Protein AF-0000000079573679 (afdb_homodimer)

Nearest PDB structures (foldseek):
  4l8r-assembly2_E  TM=8.642E-01  e=4.057E-11  Homo sapiens
  1zbu-assembly2_B  TM=8.356E-01  e=5.170E-11  Homo sapiens
  4l8r-assembly1_B  TM=8.158E-01  e=7.903E-11  Homo sapiens
  4qoz-assembly1_B  TM=8.193E-01  e=2.215E-10  Homo sapiens
  2p1j-assembly1_A  TM=6.891E-01  e=1.545E-06  Thermotoga maritima MSB8

Structure (mmCIF, N/CA/C/O backbone):
data_AF-0000000079573679-model_v1
#
loop_
_entity.id
_entity.type
_entity.pdbx_description
1 polymer Exonuclease
#
loop_
_atom_site.group_PDB
_atom_site.id
_atom_site.type_symbol
_atom_site.label_atom_id
_atom_site.label_alt_id
_atom_site.label_comp_id
_atom_site.label_asym_id
_atom_site.label_entity_id
_atom_site.label_seq_id
_atom_site.pdbx_PDB_ins_code
_atom_site.Cartn_x
_atom_site.Cartn_y
_atom_site.Cartn_z
_atom_site.occupancy
_atom_site.B_iso_or_equiv
_atom_site.auth_seq_id
_atom_site.auth_comp_id
_atom_site.auth_asym_id
_atom_site.auth_atom_id
_atom_site.pdbx_PDB_model_num
ATOM 1 N N . MET A 1 1 ? -15.984 13.555 -4.629 1 42.75 1 MET A N 1
ATOM 2 C CA . MET A 1 1 ? -15.25 12.484 -3.961 1 42.75 1 MET A CA 1
ATOM 3 C C . MET A 1 1 ? -13.875 12.969 -3.502 1 42.75 1 MET A C 1
ATOM 5 O O . MET A 1 1 ? -13.141 13.586 -4.273 1 42.75 1 MET A O 1
ATOM 9 N N . LYS A 1 2 ? -13.852 13.57 -2.312 1 55.25 2 LYS A N 1
ATOM 10 C CA . LYS A 1 2 ? -12.641 14.18 -1.762 1 55.25 2 LYS A CA 1
ATOM 11 C C . LYS A 1 2 ? -11.648 13.109 -1.31 1 55.25 2 LYS A C 1
ATOM 13 O O . LYS A 1 2 ? -12.047 12.031 -0.86 1 55.25 2 LYS A O 1
ATOM 18 N N . SER A 1 3 ? -10.531 12.953 -2.094 1 61.12 3 SER A N 1
ATOM 19 C CA . SER A 1 3 ? -9.531 11.961 -1.689 1 61.12 3 SER A CA 1
ATOM 20 C C . SER A 1 3 ? -8.445 12.594 -0.83 1 61.12 3 SER A C 1
ATOM 22 O O . SER A 1 3 ? -8.117 13.773 -1.006 1 61.12 3 SER A 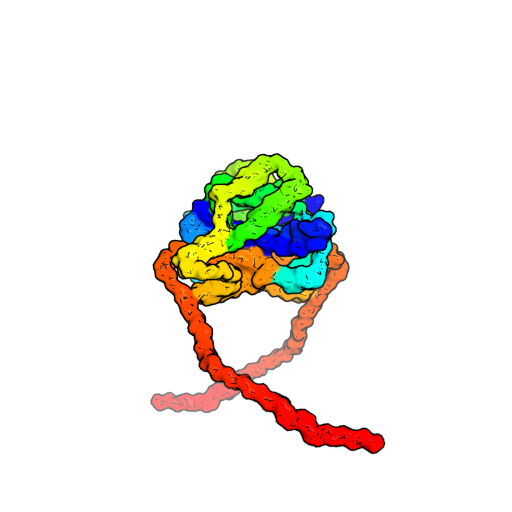O 1
ATOM 24 N N . ILE A 1 4 ? -8.289 12.203 0.346 1 61.81 4 ILE A N 1
ATOM 25 C CA . ILE A 1 4 ? -7.184 12.617 1.208 1 61.81 4 ILE A CA 1
ATOM 26 C C . ILE A 1 4 ? -5.945 11.773 0.905 1 61.81 4 ILE A C 1
ATOM 28 O O . ILE A 1 4 ? -6.023 10.547 0.843 1 61.81 4 ILE A O 1
ATOM 32 N N . LEU A 1 5 ? -4.914 12.375 0.377 1 65.56 5 LEU A N 1
ATOM 33 C CA . LEU A 1 5 ? -3.637 11.695 0.174 1 65.56 5 LEU A CA 1
ATOM 34 C C . LEU A 1 5 ? -2.615 12.133 1.219 1 65.56 5 LEU A C 1
ATOM 36 O O . LEU A 1 5 ? -2.561 13.312 1.582 1 65.56 5 LEU A O 1
ATOM 40 N N . PHE A 1 6 ? -1.954 11.172 1.983 1 63.94 6 PHE A N 1
ATOM 41 C CA . PHE A 1 6 ? -0.906 11.516 2.938 1 63.94 6 PHE A CA 1
ATOM 42 C C . PHE A 1 6 ? 0.458 11.07 2.428 1 63.94 6 PHE A C 1
ATOM 44 O O . PHE A 1 6 ? 0.61 9.938 1.96 1 63.94 6 PHE A O 1
ATOM 51 N N . ILE A 1 7 ? 1.233 11.953 2.223 1 63.25 7 ILE A N 1
ATOM 52 C CA . ILE A 1 7 ? 2.605 11.586 1.892 1 63.25 7 ILE A CA 1
ATOM 53 C C . ILE A 1 7 ? 3.465 11.617 3.152 1 63.25 7 ILE A C 1
ATOM 55 O O . ILE A 1 7 ? 3.518 12.625 3.857 1 63.25 7 ILE A O 1
ATOM 59 N N . GLY A 1 8 ? 3.598 10.398 3.916 1 57.81 8 GLY A N 1
ATOM 60 C CA . GLY A 1 8 ? 4.582 10.383 4.988 1 57.81 8 GLY A CA 1
ATOM 61 C C . GLY A 1 8 ? 6.008 10.25 4.488 1 57.81 8 GLY A C 1
ATOM 62 O O . GLY A 1 8 ? 6.34 9.297 3.785 1 57.81 8 GLY A O 1
ATOM 63 N N . GLN A 1 9 ? 6.805 11.281 4.43 1 58.84 9 GLN A N 1
ATOM 64 C CA . GLN A 1 9 ? 8.188 11.32 3.959 1 58.84 9 GLN A CA 1
ATOM 65 C C . GLN A 1 9 ? 9.164 11.203 5.121 1 58.84 9 GLN A C 1
ATOM 67 O O . GLN A 1 9 ? 8.859 11.609 6.242 1 58.84 9 GLN A O 1
ATOM 72 N N . ASN A 1 10 ? 9.938 10.078 5.453 1 55.47 10 ASN A N 1
ATOM 73 C CA . ASN A 1 10 ? 11.094 10.312 6.309 1 55.47 10 ASN A CA 1
ATOM 74 C C . ASN A 1 10 ? 12.344 10.625 5.488 1 55.47 10 ASN A C 1
ATOM 76 O O . ASN A 1 10 ? 12.609 9.969 4.48 1 55.47 10 ASN A O 1
ATOM 80 N N . LEU A 1 11 ? 12.836 11.883 5.559 1 55.66 11 LEU A N 1
ATOM 81 C CA . LEU A 1 11 ? 13.93 12.469 4.785 1 55.66 11 LEU A CA 1
ATOM 82 C C . LEU A 1 11 ? 15.273 12.211 5.457 1 55.66 11 LEU A C 1
ATOM 84 O O . LEU A 1 11 ? 15.375 12.258 6.684 1 55.66 11 LEU A O 1
ATOM 88 N N . TYR A 1 12 ? 16.156 11.328 4.859 1 54.53 12 TYR A N 1
ATOM 89 C CA . TYR A 1 12 ? 17.531 11.281 5.32 1 54.53 12 TYR A CA 1
ATOM 90 C C . TYR A 1 12 ? 18.344 12.43 4.73 1 54.53 12 TYR A C 1
ATOM 92 O O . TYR A 1 12 ? 18.125 12.82 3.578 1 54.53 12 TYR A O 1
ATOM 100 N N . SER A 1 13 ? 18.812 13.305 5.582 1 53.81 13 SER A N 1
ATOM 101 C CA . SER A 1 13 ? 19.672 14.414 5.211 1 53.81 13 SER A CA 1
ATOM 102 C C . SER A 1 13 ? 21.047 13.93 4.75 1 53.81 13 SER A C 1
ATOM 104 O O . SER A 1 13 ? 21.672 13.102 5.418 1 53.81 13 SER A O 1
ATOM 106 N N . TYR A 1 14 ? 21.328 13.68 3.443 1 51.12 14 TYR A N 1
ATOM 107 C CA . TYR A 1 14 ? 22.719 13.578 3.018 1 51.12 14 TYR A CA 1
ATOM 108 C C . TYR A 1 14 ? 23.312 14.953 2.75 1 51.12 14 TYR A C 1
ATOM 110 O O . TYR A 1 14 ? 22.703 15.781 2.08 1 51.12 14 TYR A O 1
ATOM 118 N N . LYS A 1 15 ? 24.734 14.992 3.172 1 50 15 LYS A N 1
ATOM 119 C CA . LYS A 1 15 ? 25.641 16.109 2.918 1 50 15 LYS A CA 1
ATOM 120 C C . LYS A 1 15 ? 24.875 17.391 2.627 1 50 15 LYS A C 1
ATOM 122 O O . LYS A 1 15 ? 25.016 17.969 1.55 1 50 15 LYS A O 1
ATOM 127 N N . TYR A 1 16 ? 23.922 17.781 3.455 1 53.97 16 TYR A N 1
ATOM 128 C CA . TYR A 1 16 ? 23.266 19.078 3.439 1 53.97 16 TYR A CA 1
ATOM 129 C C . TYR A 1 16 ? 22.016 19.047 2.559 1 53.97 16 TYR A C 1
ATOM 131 O O . TYR A 1 16 ? 21.5 20.094 2.178 1 53.97 16 TYR A O 1
ATOM 139 N N . ALA A 1 17 ? 21.672 17.906 1.955 1 64.75 17 ALA A N 1
ATOM 140 C CA . ALA A 1 17 ? 20.391 17.891 1.229 1 64.75 17 ALA A CA 1
ATOM 141 C C . ALA A 1 17 ? 19.562 16.672 1.63 1 64.75 17 ALA A C 1
ATOM 143 O O . ALA A 1 17 ? 20.094 15.633 1.997 1 64.75 17 ALA A O 1
ATOM 144 N N . THR A 1 18 ? 18.344 16.969 2.023 1 80.94 18 THR A N 1
ATOM 145 C CA . THR A 1 18 ? 17.422 15.906 2.41 1 80.94 18 THR A CA 1
ATOM 146 C C . THR A 1 18 ? 16.781 15.273 1.18 1 80.94 18 THR A C 1
ATOM 148 O O . THR A 1 18 ? 16.484 15.961 0.203 1 80.94 18 THR A O 1
ATOM 151 N N . GLU A 1 19 ? 16.938 13.898 1.137 1 88.38 19 GLU A N 1
ATOM 152 C CA . GLU A 1 19 ? 16.266 13.195 0.044 1 88.38 19 GLU A CA 1
ATOM 153 C C . GLU A 1 19 ? 15.18 12.266 0.569 1 88.38 19 GLU A C 1
ATOM 155 O O . GLU A 1 19 ? 15.359 11.609 1.599 1 88.38 19 GLU A O 1
ATOM 160 N N . THR A 1 20 ? 14.148 12.266 -0.157 1 90.38 20 THR A N 1
ATOM 161 C CA . THR A 1 20 ? 13.039 11.367 0.171 1 90.38 20 THR A CA 1
ATOM 162 C C . THR A 1 20 ? 13.383 9.93 -0.183 1 90.38 20 THR A C 1
ATOM 164 O O . THR A 1 20 ? 13.859 9.648 -1.287 1 90.38 20 THR A O 1
ATOM 167 N N . ILE A 1 21 ? 13.125 8.977 0.755 1 89.81 21 ILE A N 1
ATOM 168 C CA . ILE A 1 21 ? 13.484 7.59 0.481 1 89.81 21 ILE A CA 1
ATOM 169 C C . ILE A 1 21 ? 12.234 6.715 0.536 1 89.81 21 ILE A C 1
ATOM 171 O O . ILE A 1 21 ? 12.281 5.531 0.186 1 89.81 21 ILE A O 1
ATOM 175 N N . GLN A 1 22 ? 11.148 7.23 0.999 1 91.69 22 GLN A N 1
ATOM 176 C CA . GLN A 1 22 ? 9.875 6.512 1.047 1 91.69 22 GLN A CA 1
ATOM 177 C C . GLN A 1 22 ? 8.695 7.477 0.944 1 91.69 22 GLN A C 1
ATOM 179 O O . GLN A 1 22 ? 8.719 8.555 1.538 1 91.69 22 GLN A O 1
ATOM 184 N N . ILE A 1 23 ? 7.727 7.066 0.228 1 91.75 23 ILE A N 1
ATOM 185 C CA . ILE A 1 23 ? 6.438 7.746 0.237 1 91.75 23 ILE A CA 1
ATOM 186 C C . ILE A 1 23 ? 5.332 6.75 0.583 1 91.75 23 ILE A C 1
ATOM 188 O O . ILE A 1 23 ? 5.254 5.672 -0.007 1 91.75 23 ILE A O 1
ATOM 192 N N . GLY A 1 24 ? 4.609 7.023 1.618 1 92.38 24 GLY A N 1
ATOM 193 C CA . GLY A 1 24 ? 3.391 6.316 1.976 1 92.38 24 GLY A CA 1
ATOM 194 C C . GLY A 1 24 ? 2.143 7.164 1.823 1 92.38 24 GLY A C 1
ATOM 195 O O . GLY A 1 24 ? 2.156 8.359 2.125 1 92.38 24 GLY A O 1
ATOM 196 N N . ALA A 1 25 ? 1.115 6.516 1.307 1 92.44 25 ALA A N 1
ATOM 197 C CA . ALA A 1 25 ? -0.132 7.246 1.098 1 92.44 25 ALA A CA 1
ATOM 198 C C . ALA A 1 25 ? -1.34 6.375 1.439 1 92.44 25 ALA A C 1
ATOM 200 O O . ALA A 1 25 ? -1.291 5.152 1.297 1 92.44 25 ALA A O 1
ATOM 201 N N . VAL A 1 26 ? -2.312 7.031 1.957 1 92.31 26 VAL A N 1
ATOM 202 C CA . VAL A 1 26 ? -3.6 6.398 2.221 1 92.31 26 VAL A CA 1
ATOM 203 C C . VAL A 1 26 ? -4.707 7.145 1.482 1 92.31 26 VAL A C 1
ATOM 205 O O . VAL A 1 26 ? -4.707 8.375 1.438 1 92.31 26 VAL A O 1
ATOM 208 N N . LEU A 1 27 ? -5.5 6.371 0.828 1 89.69 27 LEU A N 1
ATOM 209 C CA . LEU A 1 27 ? -6.672 6.938 0.172 1 89.69 27 LEU A CA 1
ATOM 210 C C . LEU A 1 27 ? -7.906 6.812 1.062 1 89.69 27 LEU A C 1
ATOM 212 O O . LEU A 1 27 ? -8.25 5.715 1.498 1 89.69 27 LEU A O 1
ATOM 216 N N . LEU A 1 28 ? -8.484 7.953 1.365 1 90.38 28 LEU A N 1
ATOM 217 C CA . LEU A 1 28 ? -9.734 7.973 2.123 1 90.38 28 LEU A CA 1
ATOM 218 C C . LEU A 1 28 ? -10.914 8.344 1.224 1 90.38 28 LEU A C 1
ATOM 220 O O . LEU A 1 28 ? -10.781 9.203 0.351 1 90.38 28 LEU A O 1
ATOM 224 N N . ASP A 1 29 ? -12.008 7.754 1.508 1 86.25 29 ASP A N 1
ATOM 225 C CA . ASP A 1 29 ? -13.203 8.117 0.751 1 86.25 29 ASP A CA 1
ATOM 226 C C . ASP A 1 29 ? -13.875 9.359 1.336 1 86.25 29 ASP A C 1
ATOM 228 O O . ASP A 1 29 ? -13.297 10.039 2.186 1 86.25 29 ASP A O 1
ATOM 232 N N . ASP A 1 30 ? -15.086 9.664 0.84 1 84.69 30 ASP A N 1
ATOM 233 C CA . ASP A 1 30 ? -15.789 10.875 1.253 1 84.69 30 ASP A CA 1
ATOM 234 C C . ASP A 1 30 ? -16.203 10.797 2.719 1 84.69 30 ASP A C 1
ATOM 236 O O . ASP A 1 30 ? -16.469 11.82 3.354 1 84.69 30 ASP A O 1
ATOM 240 N N . SER A 1 31 ? -16.25 9.625 3.205 1 85.88 31 SER A N 1
ATOM 241 C CA . SER A 1 31 ? -16.609 9.43 4.605 1 85.88 31 SER A CA 1
ATOM 242 C C . SER A 1 31 ? -15.375 9.242 5.473 1 85.88 31 SER A C 1
ATOM 244 O O . SER A 1 31 ? -15.477 8.812 6.625 1 85.88 31 SER A O 1
ATOM 246 N N . PHE A 1 32 ? -14.164 9.461 4.871 1 88.38 32 PHE A N 1
ATOM 247 C CA . PHE A 1 32 ? -12.867 9.422 5.539 1 88.38 32 PHE A CA 1
ATOM 248 C C . PHE A 1 32 ? -12.492 7.992 5.91 1 88.38 32 PHE A C 1
ATOM 250 O O . PHE A 1 32 ? -11.695 7.773 6.82 1 88.38 32 PHE A O 1
ATOM 257 N N . LYS A 1 33 ? -13.125 7.121 5.219 1 88.88 33 LYS A N 1
ATOM 258 C CA . LYS A 1 33 ? -12.734 5.723 5.387 1 88.88 33 LYS A CA 1
ATOM 259 C C . LYS A 1 33 ? -11.625 5.344 4.414 1 88.88 33 LYS A C 1
ATOM 261 O O . LYS A 1 33 ? -11.641 5.754 3.252 1 88.88 33 LYS A O 1
ATOM 266 N N . ARG A 1 34 ? -10.711 4.527 4.918 1 90.12 34 ARG A N 1
ATOM 267 C CA . ARG A 1 34 ? -9.594 4.098 4.082 1 90.12 34 ARG A CA 1
ATOM 268 C C . ARG A 1 34 ? -10.062 3.137 2.996 1 90.12 34 ARG A C 1
ATOM 270 O O . ARG A 1 34 ? -10.711 2.131 3.289 1 90.12 34 ARG A O 1
ATOM 277 N N . ILE A 1 35 ? -9.625 3.408 1.77 1 88.5 35 ILE A N 1
ATOM 278 C CA . ILE A 1 35 ? -10.047 2.52 0.689 1 88.5 35 ILE A CA 1
ATOM 279 C C . ILE A 1 35 ? -8.812 2 -0.054 1 88.5 35 ILE A C 1
ATOM 281 O O . ILE A 1 35 ? -8.93 1.133 -0.923 1 88.5 35 ILE A O 1
ATOM 285 N N . GLY A 1 36 ? -7.66 2.504 0.297 1 89.12 36 GLY A N 1
ATOM 286 C CA . GLY A 1 36 ? -6.441 2.037 -0.345 1 89.12 36 GLY A CA 1
ATOM 287 C C . GLY A 1 36 ? -5.184 2.619 0.27 1 89.12 36 GLY A C 1
ATOM 288 O O . GLY A 1 36 ? -5.242 3.6 1.013 1 89.12 36 GLY A O 1
ATOM 289 N N . THR A 1 37 ? -4.105 1.925 0.021 1 91.69 37 THR A N 1
ATOM 290 C CA . THR A 1 37 ? -2.801 2.41 0.46 1 91.69 37 THR A CA 1
ATOM 291 C C . THR A 1 37 ? -1.755 2.211 -0.632 1 91.69 37 THR A C 1
ATOM 293 O O . THR A 1 37 ? -1.918 1.357 -1.508 1 91.69 37 THR A O 1
ATOM 296 N N . LEU A 1 38 ? -0.795 3.062 -0.563 1 92 38 LEU A N 1
ATOM 297 C CA . LEU A 1 38 ? 0.361 2.986 -1.45 1 92 38 LEU A CA 1
ATOM 298 C C . LEU A 1 38 ? 1.654 3.229 -0.679 1 92 38 LEU A C 1
ATOM 300 O O . LEU A 1 38 ? 1.723 4.133 0.157 1 92 38 LEU A O 1
ATOM 304 N N . CYS A 1 39 ? 2.57 2.375 -0.899 1 92.56 39 CYS A N 1
ATOM 305 C CA . CYS A 1 39 ? 3.916 2.566 -0.371 1 92.56 39 CYS A CA 1
ATOM 306 C C . CYS A 1 39 ? 4.961 2.439 -1.475 1 92.56 39 CYS A C 1
ATOM 308 O O . CYS A 1 39 ? 4.938 1.479 -2.246 1 92.56 39 CYS A O 1
ATOM 310 N N . GLN A 1 40 ? 5.828 3.441 -1.556 1 91.62 40 GLN A N 1
ATOM 311 C CA . GLN A 1 40 ? 6.898 3.416 -2.547 1 91.62 40 GLN A CA 1
ATOM 312 C C . GLN A 1 40 ? 8.234 3.816 -1.925 1 91.62 40 GLN A C 1
ATOM 314 O O . GLN A 1 40 ? 8.32 4.816 -1.21 1 91.62 40 GLN A O 1
ATOM 319 N N . TYR A 1 41 ? 9.227 3.002 -2.232 1 91.12 41 TYR A N 1
ATOM 320 C CA . TYR A 1 41 ? 10.586 3.393 -1.893 1 91.12 41 TYR A CA 1
ATOM 321 C C . TYR A 1 41 ? 11.211 4.219 -3.01 1 91.12 41 TYR A C 1
ATOM 323 O O . TYR A 1 41 ? 10.82 4.094 -4.176 1 91.12 41 TYR A O 1
ATOM 331 N N . LEU A 1 42 ? 12.125 5.07 -2.604 1 91.5 42 LEU A N 1
ATOM 332 C CA . LEU A 1 42 ? 12.781 5.945 -3.57 1 91.5 42 LEU A CA 1
ATOM 333 C C . LEU A 1 42 ? 14.297 5.777 -3.518 1 91.5 42 LEU A C 1
ATOM 335 O O . LEU A 1 42 ? 14.875 5.664 -2.436 1 91.5 42 LEU A O 1
ATOM 339 N N . HIS A 1 43 ? 14.828 5.926 -4.664 1 90.69 43 HIS A N 1
ATOM 340 C CA . HIS A 1 43 ? 16.281 5.93 -4.766 1 90.69 43 HIS A CA 1
ATOM 341 C C . HIS A 1 43 ? 16.859 7.305 -4.441 1 90.69 43 HIS A C 1
ATOM 343 O O . HIS A 1 43 ? 16.594 8.273 -5.152 1 90.69 43 HIS A O 1
ATOM 349 N N . PRO A 1 44 ? 17.688 7.363 -3.369 1 88.56 44 PRO A N 1
ATOM 350 C CA . PRO A 1 44 ? 18.406 8.617 -3.156 1 88.56 44 PRO A CA 1
ATOM 351 C C . PRO A 1 44 ? 19.547 8.82 -4.148 1 88.56 44 PRO A C 1
ATOM 353 O O . PRO A 1 44 ? 20.344 7.91 -4.359 1 88.56 44 PRO A O 1
ATOM 356 N N . GLU A 1 45 ? 19.594 9.914 -4.801 1 86.62 45 GLU A N 1
ATOM 357 C CA . GLU A 1 45 ? 20.547 10.156 -5.879 1 86.62 45 GLU A CA 1
ATOM 358 C C . GLU A 1 45 ? 21.906 10.57 -5.328 1 86.62 45 GLU A C 1
ATOM 360 O O . GLU A 1 45 ? 22.938 10.375 -5.984 1 86.62 45 GLU A O 1
ATOM 365 N N . HIS A 1 46 ? 21.922 11.062 -4.16 1 82.94 46 HIS A N 1
ATOM 366 C CA . HIS A 1 46 ? 23.172 11.641 -3.662 1 82.94 46 HIS A CA 1
ATOM 367 C C . HIS A 1 46 ? 23.578 11 -2.34 1 82.94 46 HIS A C 1
ATOM 369 O O . HIS A 1 46 ? 24.766 10.969 -2.004 1 82.94 46 HIS A O 1
ATOM 375 N N . GLY A 1 47 ? 22.656 10.523 -1.633 1 80 47 GLY A N 1
ATOM 376 C CA . GLY A 1 47 ? 22.953 10.039 -0.292 1 80 47 GLY A CA 1
ATOM 377 C C . GLY A 1 47 ? 22.875 8.531 -0.17 1 80 47 GLY A C 1
ATOM 378 O O . GLY A 1 47 ? 22.469 7.844 -1.107 1 80 47 GLY A O 1
ATOM 379 N N . VAL A 1 48 ? 23.469 8.102 1.02 1 83.5 48 VAL A N 1
ATOM 380 C CA . VAL A 1 48 ? 23.359 6.711 1.442 1 83.5 48 VAL A CA 1
ATOM 381 C C . VAL A 1 48 ? 22.672 6.637 2.805 1 83.5 48 VAL A C 1
ATOM 383 O O . VAL A 1 48 ? 22.875 7.504 3.656 1 83.5 48 VAL A O 1
ATOM 386 N N . ILE A 1 49 ? 21.891 5.57 2.904 1 86.12 49 ILE A N 1
ATOM 387 C CA . ILE A 1 49 ? 21.219 5.391 4.184 1 86.12 49 ILE A CA 1
ATOM 388 C C . ILE A 1 49 ? 22.219 4.91 5.234 1 86.12 49 ILE A C 1
ATOM 390 O O . ILE A 1 49 ? 22.797 3.826 5.102 1 86.12 49 ILE A O 1
ATOM 394 N N . ASP A 1 50 ? 22.312 5.738 6.23 1 86.56 50 ASP A N 1
ATOM 395 C CA . ASP A 1 50 ? 23.234 5.328 7.289 1 86.56 50 ASP A CA 1
ATOM 396 C C . ASP A 1 50 ? 22.5 4.551 8.383 1 86.56 50 ASP A C 1
ATOM 398 O O . ASP A 1 50 ? 21.297 4.312 8.273 1 86.56 50 ASP A O 1
ATOM 402 N N . TYR A 1 51 ? 23.234 4.129 9.391 1 86.25 51 TYR A N 1
ATOM 403 C CA . TYR A 1 51 ? 22.703 3.26 10.43 1 86.25 51 TYR A CA 1
ATOM 404 C C . TYR A 1 51 ? 21.625 3.971 11.234 1 86.25 51 TYR A C 1
ATOM 406 O O . TYR A 1 51 ? 20.609 3.361 11.609 1 86.25 51 TYR A O 1
ATOM 414 N N . PHE A 1 52 ? 21.891 5.191 11.477 1 84.12 52 PHE A N 1
ATOM 415 C CA . PHE A 1 52 ? 20.922 5.965 12.25 1 84.12 52 PHE A CA 1
ATOM 416 C C . PHE A 1 52 ? 19.578 6.012 11.539 1 84.12 52 PHE A C 1
ATOM 418 O O . PHE A 1 52 ? 18.531 5.711 12.133 1 84.12 52 PHE A O 1
ATOM 425 N N . ILE A 1 53 ? 19.5 6.32 10.258 1 83.62 53 ILE A N 1
ATOM 426 C CA . ILE A 1 53 ? 18.281 6.434 9.477 1 83.62 53 ILE A CA 1
ATOM 427 C C . ILE A 1 53 ? 17.625 5.059 9.336 1 83.62 53 ILE A C 1
ATOM 429 O O . ILE A 1 53 ? 16.391 4.941 9.398 1 83.62 53 ILE A O 1
ATOM 433 N N . GLU A 1 54 ? 18.469 4.098 9.102 1 87.06 54 GLU A N 1
ATOM 434 C CA . GLU A 1 54 ? 17.938 2.742 8.992 1 87.06 54 GLU A CA 1
ATOM 435 C C . GLU A 1 54 ? 17.203 2.336 10.258 1 87.06 54 GLU A C 1
ATOM 437 O O . GLU A 1 54 ? 16.141 1.719 10.188 1 87.06 54 GLU A O 1
ATOM 442 N N . ASN A 1 55 ? 17.703 2.691 11.359 1 86.19 55 ASN A N 1
ATOM 443 C CA . ASN A 1 55 ? 17.078 2.35 12.633 1 86.19 55 ASN A CA 1
ATOM 444 C C . ASN A 1 55 ? 15.789 3.141 12.852 1 86.19 55 ASN A C 1
ATOM 446 O O . ASN A 1 55 ? 14.836 2.633 13.445 1 86.19 55 ASN A O 1
ATOM 450 N N . LEU A 1 56 ? 15.734 4.324 12.438 1 83.56 56 LEU A N 1
ATOM 451 C CA . LEU A 1 56 ? 14.586 5.207 12.602 1 83.56 56 LEU A CA 1
ATOM 452 C C . LEU A 1 56 ? 13.43 4.773 11.703 1 83.56 56 LEU A C 1
ATOM 454 O O . LEU A 1 56 ? 12.281 4.742 12.141 1 83.56 56 LEU A O 1
ATOM 458 N N . THR A 1 57 ? 13.75 4.344 10.477 1 82.19 57 THR A N 1
ATOM 459 C CA . THR A 1 57 ? 12.727 4.16 9.461 1 82.19 57 THR A CA 1
ATOM 460 C C . THR A 1 57 ? 12.5 2.676 9.18 1 82.19 57 THR A C 1
ATOM 462 O O . THR A 1 57 ? 11.469 2.293 8.617 1 82.19 57 THR A O 1
ATOM 465 N N . GLY A 1 58 ? 13.586 1.919 9.484 1 83.75 58 GLY A N 1
ATOM 466 C CA . GLY A 1 58 ? 13.562 0.508 9.141 1 83.75 58 GLY A CA 1
ATOM 467 C C . GLY A 1 58 ? 13.906 0.249 7.684 1 83.75 58 GLY A C 1
ATOM 468 O O . GLY A 1 58 ? 13.828 -0.89 7.215 1 83.75 58 GLY A O 1
ATOM 469 N N . ILE A 1 59 ? 14.305 1.257 6.91 1 87.12 59 ILE A N 1
ATOM 470 C CA . ILE A 1 59 ? 14.555 1.125 5.48 1 87.12 59 ILE A CA 1
ATOM 471 C C . ILE A 1 59 ? 16.047 0.836 5.246 1 87.12 59 ILE A C 1
ATOM 473 O O . ILE A 1 59 ? 16.906 1.521 5.797 1 87.12 59 ILE A O 1
ATOM 477 N N . LYS A 1 60 ? 16.297 -0.138 4.449 1 87.94 60 LYS A N 1
ATOM 478 C CA . LYS A 1 60 ? 17.672 -0.528 4.141 1 87.94 60 LYS A CA 1
ATOM 479 C C . LYS A 1 60 ? 18.109 0.009 2.781 1 87.94 60 LYS A C 1
ATOM 481 O O . LYS A 1 60 ? 17.266 0.264 1.914 1 87.94 60 LYS A O 1
ATOM 486 N N . ASN A 1 61 ? 19.5 0.117 2.68 1 90.06 61 ASN A N 1
ATOM 487 C CA . ASN A 1 61 ? 20.047 0.558 1.401 1 90.06 61 ASN A CA 1
ATOM 488 C C . ASN A 1 61 ? 19.625 -0.368 0.262 1 90.06 61 ASN A C 1
ATOM 490 O O . ASN A 1 61 ? 19.406 0.086 -0.861 1 90.06 61 ASN A O 1
ATOM 494 N N . SER A 1 62 ? 19.469 -1.626 0.549 1 88.38 62 SER A N 1
ATOM 495 C CA . SER A 1 62 ? 19.109 -2.604 -0.476 1 88.38 62 SER A CA 1
ATOM 496 C C . SER A 1 62 ? 17.703 -2.354 -1.018 1 88.38 62 SER A C 1
ATOM 498 O O . SER A 1 62 ? 17.406 -2.711 -2.156 1 88.38 62 SER A O 1
ATOM 500 N N . GLN A 1 63 ? 16.891 -1.704 -0.242 1 86.06 63 GLN A N 1
ATOM 501 C CA . GLN A 1 63 ? 15.516 -1.445 -0.638 1 86.06 63 GLN A CA 1
ATOM 502 C C . GLN A 1 63 ? 15.422 -0.221 -1.544 1 86.06 63 GLN A C 1
ATOM 504 O O . GLN A 1 63 ? 14.492 -0.101 -2.342 1 86.06 63 GLN A O 1
ATOM 509 N N . VAL A 1 64 ? 16.438 0.626 -1.385 1 90.25 64 VAL A N 1
ATOM 510 C CA . VAL A 1 64 ? 16.312 1.891 -2.102 1 90.25 64 VAL A CA 1
ATOM 511 C C . VAL A 1 64 ? 17.266 1.916 -3.285 1 90.25 64 VAL A C 1
ATOM 513 O O . VAL A 1 64 ? 17.156 2.766 -4.172 1 90.25 64 VAL A O 1
ATOM 516 N N . LYS A 1 65 ? 18.188 1.035 -3.336 1 88.56 65 LYS A N 1
ATOM 517 C CA . LYS A 1 65 ? 19.25 1.032 -4.348 1 88.56 65 LYS A CA 1
ATOM 518 C C . LYS A 1 65 ? 18.656 1.004 -5.754 1 88.56 65 LYS A C 1
ATOM 520 O O . LYS A 1 65 ? 19.078 1.776 -6.621 1 88.56 65 LYS A O 1
ATOM 525 N N . ASN A 1 66 ? 17.641 0.216 -5.996 1 87.25 66 ASN A N 1
ATOM 526 C CA . ASN A 1 66 ? 17.078 0.066 -7.328 1 87.25 66 ASN A CA 1
ATOM 527 C C . ASN A 1 66 ? 15.656 0.632 -7.398 1 87.25 66 ASN A C 1
ATOM 529 O O . ASN A 1 66 ? 14.922 0.36 -8.352 1 87.25 66 ASN A O 1
ATOM 533 N N . ALA A 1 67 ? 15.32 1.33 -6.391 1 89.81 67 ALA A N 1
ATOM 534 C CA . ALA A 1 67 ? 14.016 1.975 -6.383 1 89.81 67 ALA A CA 1
ATOM 535 C C . ALA A 1 67 ? 13.961 3.127 -7.383 1 89.81 67 ALA A C 1
ATOM 537 O O . ALA A 1 67 ? 15 3.645 -7.797 1 89.81 67 ALA A O 1
ATOM 538 N N . PRO A 1 68 ? 12.75 3.461 -7.801 1 89.38 68 PRO A N 1
ATOM 539 C CA . PRO A 1 68 ? 12.625 4.594 -8.719 1 89.38 68 PRO A CA 1
ATOM 540 C C . PRO A 1 68 ? 13.008 5.922 -8.07 1 89.38 68 PRO A C 1
ATOM 542 O O . PRO A 1 68 ? 13.016 6.039 -6.844 1 89.38 68 PRO A O 1
ATOM 545 N N . LYS A 1 69 ? 13.344 6.848 -8.945 1 91.19 69 LYS A N 1
ATOM 546 C CA . LYS A 1 69 ? 13.656 8.195 -8.477 1 91.19 69 LYS A CA 1
ATOM 547 C C . LYS A 1 69 ? 12.383 8.984 -8.188 1 91.19 69 LYS A C 1
ATOM 549 O O . LYS A 1 69 ? 11.281 8.555 -8.555 1 91.19 69 LYS A O 1
ATOM 554 N N . LEU A 1 70 ? 12.555 10.141 -7.574 1 91.56 70 LEU A N 1
ATOM 555 C CA . LEU A 1 70 ? 11.438 10.93 -7.066 1 91.56 70 LEU A CA 1
ATOM 556 C C . LEU A 1 70 ? 10.469 11.289 -8.188 1 91.56 70 LEU A C 1
ATOM 558 O O . LEU A 1 70 ? 9.25 11.156 -8.031 1 91.56 70 LEU A O 1
ATOM 562 N N . GLU A 1 71 ? 11 11.719 -9.289 1 93.62 71 GLU A N 1
ATOM 563 C CA . GLU A 1 71 ? 10.141 12.156 -10.383 1 93.62 71 GLU A CA 1
ATOM 564 C C . GLU A 1 71 ? 9.203 11.031 -10.82 1 93.62 71 GLU A C 1
ATOM 566 O O . GLU A 1 71 ? 8 11.242 -10.969 1 93.62 71 GLU A O 1
ATOM 571 N N . GLU A 1 72 ? 9.75 9.875 -10.969 1 90.56 72 GLU A N 1
ATOM 572 C CA . GLU A 1 72 ? 8.969 8.719 -11.383 1 90.56 72 GLU A CA 1
ATOM 573 C C . GLU A 1 72 ? 7.91 8.367 -10.336 1 90.56 72 GLU A C 1
ATOM 575 O O . GLU A 1 72 ? 6.766 8.078 -10.68 1 90.56 72 GLU A O 1
ATOM 580 N N . VAL A 1 73 ? 8.281 8.414 -9.109 1 90 73 VAL A N 1
ATOM 581 C CA . VAL A 1 73 ? 7.379 8.039 -8.023 1 90 73 VAL A CA 1
ATOM 582 C C . VAL A 1 73 ? 6.227 9.031 -7.941 1 90 73 VAL A C 1
ATOM 584 O O . VAL A 1 73 ? 5.07 8.641 -7.758 1 90 73 VAL A O 1
ATOM 587 N N . LEU A 1 74 ? 6.523 10.32 -8.094 1 91.62 74 LEU A N 1
ATOM 588 C CA . LEU A 1 74 ? 5.473 11.328 -8.055 1 91.62 74 LEU A CA 1
ATOM 589 C C . LEU A 1 74 ? 4.484 11.133 -9.203 1 91.62 74 LEU A C 1
ATOM 591 O O . LEU A 1 74 ? 3.271 11.234 -9.008 1 91.62 74 LEU A O 1
ATOM 595 N N . LEU A 1 75 ? 5.016 10.852 -10.297 1 90 75 LEU A N 1
ATOM 596 C CA . LEU A 1 75 ? 4.145 10.617 -11.445 1 90 75 LEU A CA 1
ATOM 597 C C . LEU A 1 75 ? 3.285 9.375 -11.234 1 90 75 LEU A C 1
ATOM 599 O O . LEU A 1 75 ? 2.105 9.367 -11.594 1 90 75 LEU A O 1
ATOM 603 N N . HIS A 1 76 ? 3.873 8.367 -10.625 1 85.25 76 HIS A N 1
ATOM 604 C CA . HIS A 1 76 ? 3.123 7.16 -10.305 1 85.25 76 HIS A CA 1
ATOM 605 C C . HIS A 1 76 ? 1.994 7.453 -9.32 1 85.25 76 HIS A C 1
ATOM 607 O O . HIS A 1 76 ? 0.891 6.918 -9.461 1 85.25 76 HIS A O 1
ATOM 613 N N . MET A 1 77 ? 2.316 8.219 -8.406 1 87.12 77 MET A N 1
ATOM 614 C CA . MET A 1 77 ? 1.31 8.602 -7.414 1 87.12 77 MET A CA 1
ATOM 615 C C . MET A 1 77 ? 0.174 9.383 -8.07 1 87.12 77 MET A C 1
ATOM 617 O O . MET A 1 77 ? -0.998 9.148 -7.766 1 87.12 77 MET A O 1
ATOM 621 N N . ILE A 1 78 ? 0.537 10.273 -8.883 1 87.25 78 ILE A N 1
ATOM 622 C CA . ILE A 1 78 ? -0.453 11.078 -9.586 1 87.25 78 ILE A CA 1
ATOM 623 C C . ILE A 1 78 ? -1.338 10.172 -10.445 1 87.25 78 ILE A C 1
ATOM 625 O O . ILE A 1 78 ? -2.561 10.328 -10.469 1 87.25 78 ILE A O 1
ATOM 629 N N . ASP A 1 79 ? -0.732 9.234 -11.102 1 83.25 79 ASP A N 1
ATOM 630 C CA . ASP A 1 79 ? -1.487 8.273 -11.898 1 83.25 79 ASP A CA 1
ATOM 631 C C . ASP A 1 79 ? -2.438 7.461 -11.016 1 83.25 79 ASP A C 1
ATOM 633 O O . ASP A 1 79 ? -3.572 7.184 -11.406 1 83.25 79 ASP A O 1
ATOM 637 N N . TRP A 1 80 ? -1.937 7.098 -9.867 1 82.44 80 TRP A N 1
ATOM 638 C CA . TRP A 1 80 ? -2.736 6.32 -8.922 1 82.44 80 TRP A CA 1
ATOM 639 C C . TRP A 1 80 ? -3.971 7.098 -8.484 1 82.44 80 TRP A C 1
ATOM 641 O O . TRP A 1 80 ? -5.039 6.516 -8.281 1 82.44 80 TRP A O 1
ATOM 651 N N . LEU A 1 81 ? -3.834 8.289 -8.336 1 82.5 81 LEU A N 1
ATOM 652 C CA . LEU A 1 81 ? -4.969 9.133 -7.965 1 82.5 81 LEU A CA 1
ATOM 653 C C . LEU A 1 81 ? -5.973 9.219 -9.109 1 82.5 81 LEU A C 1
ATOM 655 O O . LEU A 1 81 ? -7.18 9.297 -8.875 1 82.5 81 LEU A O 1
ATOM 659 N N . GLY A 1 82 ? -5.438 9.281 -10.266 1 78.25 82 GLY A N 1
ATOM 660 C CA . GLY A 1 82 ? -6.305 9.336 -11.43 1 78.25 82 GLY A CA 1
ATOM 661 C C . GLY A 1 82 ? -7.078 10.633 -11.547 1 78.25 82 GLY A C 1
ATOM 662 O O . GLY A 1 82 ? -6.512 11.719 -11.375 1 78.25 82 GLY A O 1
ATOM 663 N N . GLU A 1 83 ? -8.406 10.438 -11.906 1 76.69 83 GLU A N 1
ATOM 664 C CA . GLU A 1 83 ? -9.234 11.609 -12.156 1 76.69 83 GLU A CA 1
ATOM 665 C C . GLU A 1 83 ? -10.031 12 -10.914 1 76.69 83 GLU A C 1
ATOM 667 O O . GLU A 1 83 ? -10.906 12.867 -10.977 1 76.69 83 GLU A O 1
ATOM 672 N N . ARG A 1 84 ? -9.68 11.43 -9.875 1 74.88 84 ARG A N 1
ATOM 673 C CA . ARG A 1 84 ? -10.383 11.719 -8.633 1 74.88 84 ARG A CA 1
ATOM 674 C C . ARG A 1 84 ? -10.086 13.133 -8.148 1 74.88 84 ARG A C 1
ATOM 676 O O . ARG A 1 84 ? -8.969 13.617 -8.289 1 74.88 84 ARG A O 1
ATOM 683 N N . ASP A 1 85 ? -11.164 13.719 -7.68 1 82.44 85 ASP A N 1
ATOM 684 C CA . ASP A 1 85 ? -10.883 14.914 -6.887 1 82.44 85 ASP A CA 1
ATOM 685 C C . ASP A 1 85 ? -10.164 14.555 -5.59 1 82.44 85 ASP A C 1
ATOM 687 O O . ASP A 1 85 ? -10.484 13.547 -4.953 1 82.44 85 ASP A O 1
ATOM 691 N N . TYR A 1 86 ? -9.102 15.352 -5.383 1 86.31 86 TYR A N 1
ATOM 692 C CA . TYR A 1 86 ? -8.336 14.961 -4.203 1 86.31 86 TYR A CA 1
ATOM 693 C C . TYR A 1 86 ? -7.84 16.188 -3.445 1 86.31 86 TYR A C 1
ATOM 695 O O . TYR A 1 86 ? -7.77 17.281 -4.004 1 86.31 86 TYR A O 1
ATOM 703 N N . LYS A 1 87 ? -7.633 16.062 -2.18 1 90.88 87 LYS A N 1
ATOM 704 C CA . LYS A 1 87 ? -6.82 16.891 -1.301 1 90.88 87 LYS A CA 1
ATOM 705 C C . LYS A 1 87 ? -5.73 16.062 -0.614 1 90.88 87 LYS A C 1
ATOM 707 O O . LYS A 1 87 ? -5.953 14.914 -0.25 1 90.88 87 LYS A O 1
ATOM 712 N N . ILE A 1 88 ? -4.605 16.719 -0.493 1 92.19 88 ILE A N 1
ATOM 713 C CA . ILE A 1 88 ? -3.488 16.031 0.151 1 92.19 88 ILE A CA 1
ATOM 714 C C . ILE A 1 88 ? -3.354 16.516 1.594 1 92.19 88 ILE A C 1
ATOM 716 O O . ILE A 1 88 ? -3.109 17.703 1.84 1 92.19 88 ILE A O 1
ATOM 720 N N . TYR A 1 89 ? -3.523 15.57 2.473 1 92.06 89 TYR A N 1
ATOM 721 C CA . TYR A 1 89 ? -3.295 15.844 3.885 1 92.06 89 TYR A CA 1
ATOM 722 C C . TYR A 1 89 ? -1.927 15.344 4.328 1 92.06 89 TYR A C 1
ATOM 724 O O . TYR A 1 89 ? -1.57 14.188 4.07 1 92.06 89 TYR A O 1
ATOM 732 N N . ALA A 1 90 ? -1.187 16.156 4.816 1 90.75 90 ALA A N 1
ATOM 733 C CA . ALA A 1 90 ? 0.055 15.789 5.492 1 90.75 90 ALA A CA 1
ATOM 734 C C . ALA A 1 90 ? 0.029 16.203 6.957 1 90.75 90 ALA A C 1
ATOM 736 O O . ALA A 1 90 ? -0.604 17.203 7.312 1 90.75 90 ALA A O 1
ATOM 737 N N . TRP A 1 91 ? 0.682 15.344 7.793 1 90.62 91 TRP A N 1
ATOM 738 C CA . TRP A 1 91 ? 0.709 15.766 9.188 1 90.62 91 TRP A CA 1
ATOM 739 C C . TRP A 1 91 ? 1.446 17.094 9.344 1 90.62 91 TRP A C 1
ATOM 741 O O . TRP A 1 91 ? 1.029 17.953 10.125 1 90.62 91 TRP A O 1
ATOM 751 N N . SER A 1 92 ? 2.494 17.188 8.602 1 88.88 92 SER A N 1
ATOM 752 C CA . SER A 1 92 ? 3.287 18.406 8.727 1 88.88 92 SER A CA 1
ATOM 753 C C . SER A 1 92 ? 3.541 19.047 7.367 1 88.88 92 SER A C 1
ATOM 755 O O . SER A 1 92 ? 3.729 18.344 6.371 1 88.88 92 SER A O 1
ATOM 757 N N . GLU A 1 93 ? 3.666 20.359 7.371 1 89.56 93 GLU A N 1
ATOM 758 C CA . GLU A 1 93 ? 4.008 21.109 6.164 1 89.56 93 GLU A CA 1
ATOM 759 C C . GLU A 1 93 ? 5.406 20.75 5.672 1 89.56 93 GLU A C 1
ATOM 761 O O . GLU A 1 93 ? 5.727 20.953 4.5 1 89.56 93 GLU A O 1
ATOM 766 N N . SER A 1 94 ? 6.129 20.219 6.527 1 88 94 SER A N 1
ATOM 767 C CA . SER A 1 94 ? 7.504 19.875 6.176 1 88 94 SER A CA 1
ATOM 768 C C . SER A 1 94 ? 7.543 18.859 5.043 1 88 94 SER A C 1
ATOM 770 O O . SER A 1 94 ? 8.492 18.828 4.254 1 88 94 SER A O 1
ATOM 772 N N . ASP A 1 95 ? 6.531 18.094 4.949 1 87.94 95 ASP A N 1
ATOM 773 C CA . ASP A 1 95 ? 6.48 17.094 3.881 1 87.94 95 ASP A CA 1
ATOM 774 C C . ASP A 1 95 ? 6.375 17.766 2.514 1 87.94 95 ASP A C 1
ATOM 776 O O . ASP A 1 95 ? 7.129 17.438 1.595 1 87.94 95 ASP A O 1
ATOM 780 N N . ARG A 1 96 ? 5.496 18.672 2.43 1 90.62 96 ARG A N 1
ATOM 781 C CA . ARG A 1 96 ? 5.348 19.391 1.172 1 90.62 96 ARG A CA 1
ATOM 782 C C . ARG A 1 96 ? 6.605 20.188 0.847 1 90.62 96 ARG A C 1
ATOM 784 O O . ARG A 1 96 ? 7.066 20.188 -0.296 1 90.62 96 ARG A O 1
ATOM 791 N N . ASP A 1 97 ? 7.117 20.781 1.859 1 90.75 97 ASP A N 1
ATOM 792 C CA . ASP A 1 97 ? 8.32 21.594 1.672 1 90.75 97 ASP A CA 1
ATOM 793 C C . ASP A 1 97 ? 9.477 20.734 1.16 1 90.75 97 ASP A C 1
ATOM 795 O O . ASP A 1 97 ? 10.234 21.172 0.289 1 90.75 97 ASP A O 1
ATOM 799 N N . GLN A 1 98 ? 9.578 19.609 1.702 1 89.31 98 GLN A N 1
ATOM 800 C CA . GLN A 1 98 ? 10.641 18.703 1.276 1 89.31 98 GLN A CA 1
ATOM 801 C C . GLN A 1 98 ? 10.484 18.328 -0.197 1 89.31 98 GLN A C 1
ATOM 803 O O . GLN A 1 98 ? 11.469 18.328 -0.941 1 89.31 98 GLN A O 1
ATOM 808 N N . LEU A 1 99 ? 9.336 18.016 -0.575 1 91.44 99 LEU A N 1
ATOM 809 C CA . LEU A 1 99 ? 9.102 17.672 -1.971 1 91.44 99 LEU A CA 1
ATOM 810 C C . LEU A 1 99 ? 9.406 18.844 -2.889 1 91.44 99 LEU A C 1
ATOM 812 O O . LEU A 1 99 ? 10.055 18.672 -3.924 1 91.44 99 LEU A O 1
ATOM 816 N N . LEU A 1 100 ? 8.969 19.984 -2.467 1 92.75 100 LEU A N 1
ATOM 817 C CA . LEU A 1 100 ? 9.211 21.172 -3.27 1 92.75 100 LEU A CA 1
ATOM 818 C C . LEU A 1 100 ? 10.711 21.438 -3.412 1 92.75 100 LEU A C 1
ATOM 820 O O . LEU A 1 100 ? 11.188 21.781 -4.5 1 92.75 100 LEU A O 1
ATOM 824 N N . HIS A 1 101 ? 11.352 21.266 -2.318 1 91.44 101 HIS A N 1
ATOM 825 C CA . HIS A 1 101 ? 12.805 21.438 -2.334 1 91.44 101 HIS A CA 1
ATOM 826 C C . HIS A 1 101 ? 13.461 20.484 -3.32 1 91.44 101 HIS A C 1
ATOM 828 O O . HIS A 1 101 ? 14.305 20.906 -4.121 1 91.44 101 HIS A O 1
ATOM 834 N N . GLU A 1 102 ? 13.062 19.297 -3.277 1 91.25 102 GLU A N 1
ATOM 835 C CA . GLU A 1 102 ? 13.688 18.312 -4.145 1 91.25 102 GLU A CA 1
ATOM 836 C C . GLU A 1 102 ? 13.289 18.516 -5.602 1 91.25 102 GLU A C 1
ATOM 838 O O . GLU A 1 102 ? 14.102 18.297 -6.508 1 91.25 102 GLU A O 1
ATOM 843 N N . ILE A 1 103 ? 12.117 18.875 -5.832 1 93.81 103 ILE A N 1
ATOM 844 C CA . ILE A 1 103 ? 11.641 19.141 -7.184 1 93.81 103 ILE A CA 1
ATOM 845 C C . ILE A 1 103 ? 12.484 20.25 -7.805 1 93.81 103 ILE A C 1
ATOM 847 O O . ILE A 1 103 ? 12.898 20.156 -8.961 1 93.81 103 ILE A O 1
ATOM 851 N N . LYS A 1 104 ? 12.734 21.25 -7.027 1 94.19 104 LYS A N 1
ATOM 852 C CA . LYS A 1 104 ? 13.562 22.359 -7.48 1 94.19 104 LYS A CA 1
ATOM 853 C C . LYS A 1 104 ? 15.008 21.922 -7.684 1 94.19 104 LYS A C 1
ATOM 855 O O . LYS A 1 104 ? 15.602 22.172 -8.734 1 94.19 104 LYS A O 1
ATOM 860 N N . ALA A 1 105 ? 15.547 21.25 -6.738 1 90.69 105 ALA A N 1
ATOM 861 C CA . ALA A 1 105 ? 16.953 20.828 -6.758 1 90.69 105 ALA A CA 1
ATOM 862 C C . ALA A 1 105 ? 17.219 19.875 -7.91 1 90.69 105 ALA A C 1
ATOM 864 O O . ALA A 1 105 ? 18.312 19.875 -8.484 1 90.69 105 ALA A O 1
ATOM 865 N N . LYS A 1 106 ? 16.219 19.125 -8.242 1 92.62 106 LYS A N 1
ATOM 866 C CA . LYS A 1 106 ? 16.406 18.094 -9.266 1 92.62 106 LYS A CA 1
ATOM 867 C C . LYS A 1 106 ? 15.859 18.547 -10.609 1 92.62 106 LYS A C 1
ATOM 869 O O . LYS A 1 106 ? 15.75 17.766 -11.547 1 92.62 106 LYS A O 1
ATOM 874 N N . ASN A 1 107 ? 15.422 19.734 -10.672 1 95.31 107 ASN A N 1
ATOM 875 C CA . ASN A 1 107 ? 14.984 20.391 -11.898 1 95.31 107 ASN A CA 1
ATOM 876 C C . ASN A 1 107 ? 13.859 19.641 -12.586 1 95.31 107 ASN A C 1
ATOM 878 O O . ASN A 1 107 ? 13.906 19.406 -13.789 1 95.31 107 ASN A O 1
ATOM 882 N N . MET A 1 108 ? 12.922 19.266 -11.75 1 95.62 108 MET A N 1
ATOM 883 C CA . MET A 1 108 ? 11.75 18.609 -12.312 1 95.62 108 MET A CA 1
ATOM 884 C C . MET A 1 108 ? 10.812 19.609 -12.969 1 95.62 108 MET A C 1
ATOM 886 O O . MET A 1 108 ? 10.383 20.578 -12.328 1 95.62 108 MET A O 1
ATOM 890 N N . THR A 1 109 ? 10.398 19.297 -14.266 1 97.06 109 THR A N 1
ATOM 891 C CA . THR A 1 109 ? 9.648 20.297 -15.008 1 97.06 109 THR A CA 1
ATOM 892 C C . THR A 1 109 ? 8.297 19.75 -15.461 1 97.06 109 THR A C 1
ATOM 894 O O . THR A 1 109 ? 7.52 20.438 -16.109 1 97.06 109 THR A O 1
ATOM 897 N N . ASP A 1 110 ? 8.008 18.578 -15.062 1 96.94 110 ASP A N 1
ATOM 898 C CA . ASP A 1 110 ? 6.738 17.984 -15.469 1 96.94 110 ASP A CA 1
ATOM 899 C C . ASP A 1 110 ? 5.559 18.781 -14.922 1 96.94 110 ASP A C 1
ATOM 901 O O . ASP A 1 110 ? 5.469 19.016 -13.711 1 96.94 110 ASP A O 1
ATOM 905 N N . GLU A 1 111 ? 4.633 19.109 -15.797 1 97.19 111 GLU A N 1
ATOM 906 C CA . GLU A 1 111 ? 3.521 19.969 -15.422 1 97.19 111 GLU A CA 1
ATOM 907 C C . GLU A 1 111 ? 2.574 19.266 -14.453 1 97.19 111 GLU A C 1
ATOM 909 O O . GLU A 1 111 ? 1.949 19.906 -13.609 1 97.19 111 GLU A O 1
ATOM 914 N N . ARG A 1 112 ? 2.432 18.062 -14.594 1 94.94 112 ARG A N 1
ATOM 915 C CA . ARG A 1 112 ? 1.551 17.312 -13.703 1 94.94 112 ARG A CA 1
ATOM 916 C C . ARG A 1 112 ? 2.062 17.344 -12.266 1 94.94 112 ARG A C 1
ATOM 918 O O . ARG A 1 112 ? 1.274 17.422 -11.32 1 94.94 112 ARG A O 1
ATOM 925 N N . ILE A 1 113 ? 3.395 17.312 -12.156 1 95.94 113 ILE A N 1
ATOM 926 C CA . ILE A 1 113 ? 4 17.375 -10.828 1 95.94 113 ILE A CA 1
ATOM 927 C C . ILE A 1 113 ? 3.783 18.766 -10.227 1 95.94 113 ILE A C 1
ATOM 929 O O . ILE A 1 113 ? 3.43 18.891 -9.047 1 95.94 113 ILE A O 1
ATOM 933 N N . HIS A 1 114 ? 3.947 19.781 -11.047 1 97.06 114 HIS A N 1
ATOM 934 C CA . HIS A 1 114 ? 3.74 21.141 -10.562 1 97.06 114 HIS A CA 1
ATOM 935 C C . HIS A 1 114 ? 2.291 21.359 -10.133 1 97.06 114 HIS A C 1
ATOM 937 O O . HIS A 1 114 ? 2.029 21.984 -9.109 1 97.06 114 HIS A O 1
ATOM 943 N N . ALA A 1 115 ? 1.363 20.812 -10.898 1 94.94 115 ALA A N 1
ATOM 944 C CA . ALA A 1 115 ? -0.051 20.922 -10.555 1 94.94 115 ALA A CA 1
ATOM 945 C C . ALA A 1 115 ? -0.348 20.188 -9.242 1 94.94 115 ALA A C 1
ATOM 947 O O . ALA A 1 115 ? -1.099 20.703 -8.406 1 94.94 115 ALA A O 1
ATOM 948 N N . PHE A 1 116 ? 0.263 19.094 -9.07 1 92.31 116 PHE A N 1
ATOM 949 C CA . PHE A 1 116 ? 0.109 18.266 -7.875 1 92.31 116 PHE A CA 1
ATOM 950 C C . PHE A 1 116 ? 0.586 19.016 -6.637 1 92.31 116 PHE A C 1
ATOM 952 O O . PHE A 1 116 ? 0.01 18.875 -5.555 1 92.31 116 PHE A O 1
ATOM 959 N N . MET A 1 117 ? 1.555 19.891 -6.836 1 94.56 117 MET A N 1
ATOM 960 C CA . MET A 1 117 ? 2.234 20.531 -5.715 1 94.56 117 MET A CA 1
ATOM 961 C C . MET A 1 117 ? 1.601 21.875 -5.391 1 94.56 117 MET A C 1
ATOM 963 O O . MET A 1 117 ? 2.014 22.547 -4.445 1 94.56 117 MET A O 1
ATOM 967 N N . LYS A 1 118 ? 0.594 22.281 -6.141 1 95.5 118 LYS A N 1
ATOM 968 C CA . LYS A 1 118 ? -0.064 23.547 -5.848 1 95.5 118 LYS A CA 1
ATOM 969 C C . LYS A 1 118 ? -0.554 23.594 -4.402 1 95.5 118 LYS A C 1
ATOM 971 O O . LYS A 1 118 ? -1.084 22.609 -3.891 1 95.5 118 LYS A O 1
ATOM 976 N N . ALA A 1 119 ? -0.389 24.781 -3.764 1 94.56 119 ALA A N 1
ATOM 977 C CA . ALA A 1 119 ? -0.671 24.938 -2.342 1 94.56 119 ALA A CA 1
ATOM 978 C C . ALA A 1 119 ? -2.129 24.625 -2.029 1 94.56 119 ALA A C 1
ATOM 980 O O . ALA A 1 119 ? -2.439 24.094 -0.96 1 94.56 119 ALA A O 1
ATOM 981 N N . GLU A 1 120 ? -3.051 24.844 -2.932 1 93.88 120 GLU A N 1
ATOM 982 C CA . GLU A 1 120 ? -4.48 24.672 -2.705 1 93.88 120 GLU A CA 1
ATOM 983 C C . GLU A 1 120 ? -4.84 23.188 -2.594 1 93.88 120 GLU A C 1
ATOM 985 O O . GLU A 1 120 ? -5.918 22.844 -2.105 1 93.88 120 GLU A O 1
ATOM 990 N N . ASN A 1 121 ? -3.918 22.344 -3.057 1 92.06 121 ASN A N 1
ATOM 991 C CA . ASN A 1 121 ? -4.176 20.906 -3.002 1 92.06 121 ASN A CA 1
ATOM 992 C C . ASN A 1 121 ? -3.705 20.297 -1.682 1 92.06 121 ASN A C 1
ATOM 994 O O . ASN A 1 121 ? -4 19.141 -1.385 1 92.06 121 ASN A O 1
ATOM 998 N N . TRP A 1 122 ? -2.996 21.078 -0.842 1 92.25 122 TRP A N 1
ATOM 999 C CA . TRP A 1 122 ? -2.346 20.531 0.344 1 92.25 122 TRP A CA 1
ATOM 1000 C C . TRP A 1 122 ? -2.943 21.125 1.615 1 92.25 122 TRP A C 1
ATOM 1002 O O . TRP A 1 122 ? -3.23 22.328 1.672 1 92.25 122 TRP A O 1
ATOM 1012 N N . ILE A 1 123 ? -3.082 20.234 2.58 1 92.44 123 ILE A N 1
ATOM 1013 C CA . ILE A 1 123 ? -3.562 20.625 3.898 1 92.44 123 ILE A CA 1
ATOM 1014 C C . ILE A 1 123 ? -2.572 20.188 4.969 1 92.44 123 ILE A C 1
ATOM 1016 O O . ILE A 1 123 ? -2.236 19 5.055 1 92.44 123 ILE A O 1
ATOM 1020 N N . ASP A 1 124 ? -2.088 21.109 5.707 1 93.06 124 ASP A N 1
ATOM 1021 C CA . ASP A 1 124 ? -1.285 20.828 6.895 1 93.06 124 ASP A CA 1
ATOM 1022 C C . ASP A 1 124 ? -2.172 20.469 8.086 1 93.06 124 ASP A C 1
ATOM 1024 O O . ASP A 1 124 ? -2.672 21.344 8.781 1 93.06 124 ASP A O 1
ATOM 1028 N N . TYR A 1 125 ? -2.242 19.172 8.359 1 93.62 125 TYR A N 1
ATOM 1029 C CA . TYR A 1 125 ? -3.234 18.75 9.344 1 93.62 125 TYR A CA 1
ATOM 1030 C C . TYR A 1 125 ? -2.738 19 10.766 1 93.62 125 TYR A C 1
ATOM 1032 O O . TYR A 1 125 ? -3.531 19.031 11.711 1 93.62 125 TYR A O 1
ATOM 1040 N N . GLN A 1 126 ? -1.458 19.062 10.883 1 94.56 126 GLN A N 1
ATOM 1041 C CA . GLN A 1 126 ? -0.918 19.469 12.18 1 94.56 126 GLN A CA 1
ATOM 1042 C C . GLN A 1 126 ? -1.415 20.844 12.57 1 94.56 126 GLN A C 1
ATOM 1044 O O . GLN A 1 126 ? -1.763 21.094 13.727 1 94.56 126 GLN A O 1
ATOM 1049 N N . ASP A 1 127 ? -1.41 21.703 11.578 1 96.12 127 ASP A N 1
ATOM 1050 C CA . ASP A 1 127 ? -1.939 23.047 11.797 1 96.12 127 ASP A CA 1
ATOM 1051 C C . ASP A 1 127 ? -3.4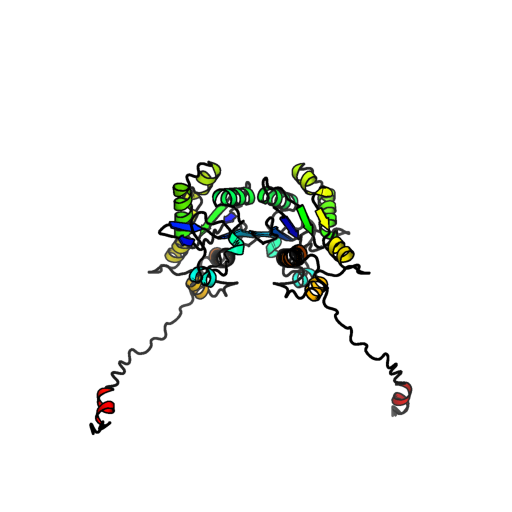38 23.016 12.086 1 96.12 127 ASP A C 1
ATOM 1053 O O . ASP A 1 127 ? -3.918 23.688 13 1 96.12 127 ASP A O 1
ATOM 1057 N N . VAL A 1 128 ? -4.152 22.25 11.336 1 95.25 128 VAL A N 1
ATOM 1058 C CA . VAL A 1 128 ? -5.586 22.078 11.547 1 95.25 128 VAL A CA 1
ATOM 1059 C C . VAL A 1 128 ? -5.844 21.594 12.969 1 95.25 128 VAL A C 1
ATOM 1061 O O . VAL A 1 128 ? -6.707 22.125 13.672 1 95.25 128 VAL A O 1
ATOM 1064 N N . PHE A 1 129 ? -5.105 20.609 13.367 1 96.81 129 PHE A N 1
ATOM 1065 C CA . PHE A 1 129 ? -5.223 20.031 14.695 1 96.81 129 PHE A CA 1
ATOM 1066 C C . PHE A 1 129 ? -4.957 21.078 15.773 1 96.81 129 PHE A C 1
ATOM 1068 O O . PHE A 1 129 ? -5.738 21.203 16.719 1 96.81 129 PHE A O 1
ATOM 1075 N N . THR A 1 130 ? -3.898 21.812 15.609 1 97.81 130 THR A N 1
ATOM 1076 C CA . THR A 1 130 ? -3.484 22.828 16.562 1 97.81 130 THR A CA 1
ATOM 1077 C C . THR A 1 130 ? -4.559 23.891 16.719 1 97.81 130 THR A C 1
ATOM 1079 O O . THR A 1 130 ? -4.91 24.281 17.828 1 97.81 130 THR A O 1
ATOM 1082 N N . LYS A 1 131 ? -5.113 24.328 15.648 1 97.31 131 LYS A N 1
ATOM 1083 C CA . LYS A 1 131 ? -6.145 25.375 15.656 1 97.31 131 LYS A CA 1
ATOM 1084 C C . LYS A 1 131 ? -7.449 24.844 16.234 1 97.31 131 LYS A C 1
ATOM 1086 O O . LYS A 1 131 ? -8.102 25.516 17.031 1 97.31 131 LYS A O 1
ATOM 1091 N N . ARG A 1 132 ? -7.762 23.641 15.836 1 96.75 132 ARG A N 1
ATOM 1092 C CA . ARG A 1 132 ? -9 23.016 16.297 1 96.75 132 ARG A CA 1
ATOM 1093 C C . ARG A 1 132 ? -9.039 22.938 17.812 1 96.75 132 ARG A C 1
ATOM 1095 O O . ARG A 1 132 ? -10.078 23.188 18.438 1 96.75 132 ARG A O 1
ATOM 1102 N N . PHE A 1 133 ? -7.938 22.641 18.391 1 97.19 133 PHE A N 1
ATOM 1103 C CA . PHE A 1 133 ? -7.926 22.375 19.812 1 97.19 133 PHE A CA 1
ATOM 1104 C C . PHE A 1 133 ? -7.242 23.516 20.562 1 97.19 133 PHE A C 1
ATOM 1106 O O . PHE A 1 133 ? -6.941 23.391 21.75 1 97.19 133 PHE A O 1
ATOM 1113 N N . GLU A 1 134 ? -6.883 24.594 19.875 1 96.56 134 GLU A N 1
ATOM 1114 C CA . GLU A 1 134 ? -6.312 25.797 20.453 1 96.56 134 GLU A CA 1
ATOM 1115 C C . GLU A 1 134 ? -5.07 25.484 21.281 1 96.56 134 GLU A C 1
ATOM 1117 O O . GLU A 1 134 ? -4.957 25.938 22.422 1 96.56 134 GLU A O 1
ATOM 1122 N N . LEU A 1 135 ? -4.301 24.719 20.703 1 96 135 LEU A N 1
ATOM 1123 C CA . LEU A 1 135 ? -3.064 24.344 21.375 1 96 135 LEU A CA 1
ATOM 1124 C C . LEU A 1 135 ? -2.002 25.422 21.203 1 96 135 LEU A C 1
ATOM 1126 O O . LEU A 1 135 ? -1.978 26.125 20.188 1 96 135 LEU A O 1
ATOM 1130 N N . SER A 1 136 ? -1.062 25.469 22.172 1 95.56 136 SER A N 1
ATOM 1131 C CA . SER A 1 136 ? 0.001 26.469 22.141 1 95.56 136 SER A CA 1
ATOM 1132 C C . SER A 1 136 ? 1.185 25.984 21.312 1 95.56 136 SER A C 1
ATOM 1134 O O . SER A 1 136 ? 2.016 26.797 20.875 1 95.56 136 SER A O 1
ATOM 1136 N N . GLN A 1 137 ? 1.234 24.703 21.203 1 95.62 137 GLN A N 1
ATOM 1137 C CA . GLN A 1 137 ? 2.334 24.109 20.453 1 95.62 137 GLN A CA 1
ATOM 1138 C C . GLN A 1 137 ? 1.833 23 19.516 1 95.62 137 GLN A C 1
ATOM 1140 O O . GLN A 1 137 ? 0.799 22.391 19.781 1 95.62 137 GLN A O 1
ATOM 1145 N N . GLN A 1 138 ? 2.598 22.844 18.469 1 95.75 138 GLN A N 1
ATOM 1146 C CA . GLN A 1 138 ? 2.307 21.719 17.578 1 95.75 138 GLN A CA 1
ATOM 1147 C C . GLN A 1 138 ? 2.705 20.391 18.203 1 95.75 138 GLN A C 1
ATOM 1149 O O . GLN A 1 138 ? 3.736 20.297 18.875 1 95.75 138 GLN A O 1
ATOM 1154 N N . LEU A 1 139 ? 1.891 19.453 17.984 1 95.25 139 LEU A N 1
ATOM 1155 C CA . LEU A 1 139 ? 2.178 18.109 18.5 1 95.25 139 LEU A CA 1
ATOM 1156 C C . LEU A 1 139 ? 2.719 17.203 17.391 1 95.25 139 LEU A C 1
ATOM 1158 O O . LEU A 1 139 ? 2.344 17.359 16.219 1 95.25 139 LEU A O 1
ATOM 1162 N N . SER A 1 140 ? 3.586 16.297 17.844 1 93.25 140 SER A N 1
ATOM 1163 C CA . SER A 1 140 ? 3.945 15.219 16.922 1 93.25 140 SER A CA 1
ATOM 1164 C C . SER A 1 140 ? 2.748 14.328 16.609 1 93.25 140 SER A C 1
ATOM 1166 O O . SER A 1 140 ? 1.744 14.359 17.328 1 93.25 140 SER A O 1
ATOM 1168 N N . LEU A 1 141 ? 2.895 13.609 15.555 1 92.81 141 LEU A N 1
ATOM 1169 C CA . LEU A 1 141 ? 1.826 12.672 15.234 1 92.81 141 LEU A CA 1
ATOM 1170 C C . LEU A 1 141 ? 1.571 11.711 16.391 1 92.81 141 LEU A C 1
ATOM 1172 O O . LEU A 1 141 ? 0.42 11.469 16.75 1 92.81 141 LEU A O 1
ATOM 1176 N N . GLU A 1 142 ? 2.641 11.242 16.938 1 93.25 142 GLU A N 1
ATOM 1177 C CA . GLU A 1 142 ? 2.545 10.32 18.062 1 93.25 142 GLU A CA 1
ATOM 1178 C C . GLU A 1 142 ? 1.786 10.945 19.219 1 93.25 142 GLU A C 1
ATOM 1180 O O . GLU A 1 142 ? 0.886 10.32 19.797 1 93.25 142 GLU A O 1
ATOM 1185 N N . GLU A 1 143 ? 2.109 12.117 19.531 1 95.06 143 GLU A N 1
ATOM 1186 C CA . GLU A 1 143 ? 1.451 12.828 20.625 1 95.06 143 GLU A CA 1
ATOM 1187 C C . GLU A 1 143 ? -0.025 13.07 20.312 1 95.06 143 GLU A C 1
ATOM 1189 O O . GLU A 1 143 ? -0.879 12.906 21.188 1 95.06 143 GLU A O 1
ATOM 1194 N N . ALA A 1 144 ? -0.291 13.422 19.125 1 96.19 144 ALA A N 1
ATOM 1195 C CA . ALA A 1 144 ? -1.67 13.688 18.719 1 96.19 144 ALA A CA 1
ATOM 1196 C C . ALA A 1 144 ? -2.525 12.43 18.844 1 96.19 144 ALA A C 1
ATOM 1198 O O . ALA A 1 144 ? -3.646 12.477 19.344 1 96.19 144 ALA A O 1
ATOM 1199 N N . LEU A 1 145 ? -1.954 11.367 18.344 1 96.56 145 LEU A N 1
ATOM 1200 C CA . LEU A 1 145 ? -2.666 10.094 18.438 1 96.56 145 LEU A CA 1
ATOM 1201 C C . LEU A 1 145 ? -2.969 9.758 19.906 1 96.56 145 LEU A C 1
ATOM 1203 O O . LEU A 1 145 ? -4.07 9.305 20.219 1 96.56 145 LEU A O 1
ATOM 1207 N N . GLY A 1 146 ? -2.012 9.977 20.719 1 96.38 146 GLY A N 1
ATOM 1208 C CA . GLY A 1 146 ? -2.219 9.75 22.141 1 96.38 146 GLY A CA 1
ATOM 1209 C C . GLY A 1 146 ? -3.33 10.594 22.719 1 96.38 146 GLY A C 1
ATOM 1210 O O . GLY A 1 146 ? -4.152 10.102 23.5 1 96.38 146 GLY A O 1
ATOM 1211 N N . ARG A 1 147 ? -3.426 11.781 22.344 1 96.06 147 ARG A N 1
ATOM 1212 C CA . ARG A 1 147 ? -4.402 12.734 22.875 1 96.06 147 ARG A CA 1
ATOM 1213 C C . ARG A 1 147 ? -5.812 12.375 22.422 1 96.06 147 ARG A C 1
ATOM 1215 O O . ARG A 1 147 ? -6.793 12.812 23.016 1 96.06 147 ARG A O 1
ATOM 1222 N N . VAL A 1 148 ? -5.91 11.633 21.391 1 96.75 148 VAL A N 1
ATOM 1223 C CA . VAL A 1 148 ? -7.234 11.266 20.906 1 96.75 148 VAL A CA 1
ATOM 1224 C C . VAL A 1 148 ? -7.469 9.773 21.109 1 96.75 148 VAL A C 1
ATOM 1226 O O . VAL A 1 148 ? -8.414 9.195 20.562 1 96.75 148 VAL A O 1
ATOM 1229 N N . GLU A 1 149 ? -6.613 9.156 21.703 1 96.31 149 GLU A N 1
ATOM 1230 C CA . GLU A 1 149 ? -6.75 7.777 22.172 1 96.31 149 GLU A CA 1
ATOM 1231 C C . GLU A 1 149 ? -6.828 6.809 20.984 1 96.31 149 GLU A C 1
ATOM 1233 O O . GLU A 1 149 ? -7.695 5.938 20.953 1 96.31 149 GLU A O 1
ATOM 1238 N N . ILE A 1 150 ? -5.98 7.016 20.109 1 96.69 150 ILE A N 1
ATOM 1239 C CA . ILE A 1 150 ? -5.789 6.066 19.016 1 96.69 150 ILE A CA 1
ATOM 1240 C C . ILE A 1 150 ? -4.492 5.289 19.234 1 96.69 150 ILE A C 1
ATOM 1242 O O . ILE A 1 150 ? -3.434 5.883 19.453 1 96.69 150 ILE A O 1
ATOM 1246 N N . GLU A 1 151 ? -4.656 4.004 19.219 1 96.12 151 GLU A N 1
ATOM 1247 C CA . GLU A 1 151 ? -3.461 3.168 19.25 1 96.12 151 GLU A CA 1
ATOM 1248 C C . GLU A 1 151 ? -2.76 3.17 17.891 1 96.12 151 GLU A C 1
ATOM 1250 O O . GLU A 1 151 ? -3.359 2.803 16.875 1 96.12 151 GLU A O 1
ATOM 1255 N N . PRO A 1 152 ? -1.513 3.594 17.953 1 93.75 152 PRO A N 1
ATOM 1256 C CA . PRO A 1 152 ? -0.803 3.656 16.672 1 93.75 152 PRO A CA 1
ATOM 1257 C C . PRO A 1 152 ? -0.633 2.283 16.031 1 93.75 152 PRO A C 1
ATOM 1259 O O . PRO A 1 152 ? -0.531 1.274 16.734 1 93.75 152 PRO A O 1
ATOM 1262 N N . GLU A 1 153 ? -0.693 2.289 14.734 1 90.25 153 GLU A N 1
ATOM 1263 C CA . GLU A 1 153 ? -0.374 1.097 13.953 1 90.25 153 GLU A CA 1
ATOM 1264 C C . GLU A 1 153 ? 1.016 1.2 13.336 1 90.25 153 GLU A C 1
ATOM 1266 O O . GLU A 1 153 ? 1.362 2.225 12.742 1 90.25 153 GLU A O 1
ATOM 1271 N N . GLY A 1 154 ? 1.797 0.099 13.531 1 89.38 154 GLY A N 1
ATOM 1272 C CA . GLY A 1 154 ? 3.105 0.056 12.898 1 89.38 154 GLY A CA 1
ATOM 1273 C C . GLY A 1 154 ? 4.133 0.934 13.586 1 89.38 154 GLY A C 1
ATOM 1274 O O . GLY A 1 154 ? 4.098 1.095 14.805 1 89.38 154 GLY A O 1
ATOM 1275 N N . ASN A 1 155 ? 5.09 1.347 12.797 1 86.38 155 ASN A N 1
ATOM 1276 C CA . ASN A 1 155 ? 6.219 2.094 13.344 1 86.38 155 ASN A CA 1
ATOM 1277 C C . ASN A 1 155 ? 6.172 3.562 12.93 1 86.38 155 ASN A C 1
ATOM 1279 O O . ASN A 1 155 ? 5.895 3.877 11.773 1 86.38 155 ASN A O 1
ATOM 1283 N N . PHE A 1 156 ? 6.547 4.371 14.016 1 85.12 156 PHE A N 1
ATOM 1284 C CA . PHE A 1 156 ? 6.691 5.785 13.688 1 85.12 156 PHE A CA 1
ATOM 1285 C C . PHE A 1 156 ? 7.902 6.016 12.797 1 85.12 156 PHE A C 1
ATOM 1287 O O . PHE A 1 156 ? 8.922 5.34 12.938 1 85.12 156 PHE A O 1
ATOM 1294 N N . HIS A 1 157 ? 7.762 6.895 11.891 1 83.44 157 HIS A N 1
ATOM 1295 C CA . HIS A 1 157 ? 8.781 7.297 10.93 1 83.44 157 HIS A CA 1
ATOM 1296 C C . HIS A 1 157 ? 8.836 6.332 9.75 1 83.44 157 HIS A C 1
ATOM 1298 O O . HIS A 1 157 ? 9.664 6.496 8.852 1 83.44 157 HIS A O 1
ATOM 1304 N N . ASP A 1 158 ? 7.98 5.391 9.82 1 86.69 158 ASP A N 1
ATOM 1305 C CA . ASP A 1 158 ? 7.637 4.711 8.578 1 86.69 158 ASP A CA 1
ATOM 1306 C C . ASP A 1 158 ? 6.566 5.48 7.805 1 86.69 158 ASP A C 1
ATOM 1308 O O . ASP A 1 158 ? 5.492 5.762 8.336 1 86.69 158 ASP A O 1
ATOM 1312 N N . GLY A 1 159 ? 6.867 5.738 6.582 1 87.94 159 GLY A N 1
ATOM 1313 C CA . GLY A 1 159 ? 6.02 6.629 5.805 1 87.94 159 GLY A CA 1
ATOM 1314 C C . GLY A 1 159 ? 4.598 6.113 5.648 1 87.94 159 GLY A C 1
ATOM 1315 O O . GLY A 1 159 ? 3.641 6.883 5.754 1 87.94 159 GLY A O 1
ATOM 1316 N N . LEU A 1 160 ? 4.465 4.898 5.324 1 91.06 160 LEU A N 1
ATOM 1317 C CA . LEU A 1 160 ? 3.127 4.336 5.16 1 91.06 160 LEU A CA 1
ATOM 1318 C C . LEU A 1 160 ? 2.396 4.273 6.496 1 91.06 160 LEU A C 1
ATOM 1320 O O . LEU A 1 160 ? 1.22 4.633 6.582 1 91.06 160 LEU A O 1
ATOM 1324 N N . ASP A 1 161 ? 3.096 3.809 7.543 1 90.75 161 ASP A N 1
ATOM 1325 C CA . ASP A 1 161 ? 2.48 3.73 8.867 1 90.75 161 ASP A CA 1
ATOM 1326 C C . ASP A 1 161 ? 2.029 5.109 9.344 1 90.75 161 ASP A C 1
ATOM 1328 O O . ASP A 1 161 ? 0.932 5.254 9.891 1 90.75 161 ASP A O 1
ATOM 1332 N N . ASP A 1 162 ? 2.881 6.047 9.156 1 90.81 162 ASP A N 1
ATOM 1333 C CA . ASP A 1 162 ? 2.516 7.402 9.555 1 90.81 162 ASP A CA 1
ATOM 1334 C C . ASP A 1 162 ? 1.305 7.898 8.773 1 90.81 162 ASP A C 1
ATOM 1336 O O . ASP A 1 162 ? 0.445 8.594 9.32 1 90.81 162 ASP A O 1
ATOM 1340 N N . ALA A 1 163 ? 1.227 7.598 7.465 1 92.56 163 ALA A N 1
ATOM 1341 C CA . ALA A 1 163 ? 0.069 7.957 6.652 1 92.56 163 ALA A CA 1
ATOM 1342 C C . ALA A 1 163 ? -1.199 7.289 7.176 1 92.56 163 ALA A C 1
ATOM 1344 O O . ALA A 1 163 ? -2.244 7.934 7.297 1 92.56 163 ALA A O 1
ATOM 1345 N N . VAL A 1 164 ? -1.087 6.035 7.457 1 92.62 164 VAL A N 1
ATOM 1346 C CA . VAL A 1 164 ? -2.225 5.27 7.957 1 92.62 164 VAL A CA 1
ATOM 1347 C C . VAL A 1 164 ? -2.703 5.863 9.281 1 92.62 164 VAL A C 1
ATOM 1349 O O . VAL A 1 164 ? -3.898 6.102 9.469 1 92.62 164 VAL A O 1
ATOM 1352 N N . ASN A 1 165 ? -1.771 6.102 10.141 1 93.69 165 ASN A N 1
ATOM 1353 C CA . ASN A 1 165 ? -2.123 6.672 11.438 1 93.69 165 ASN A CA 1
ATOM 1354 C C . ASN A 1 165 ? -2.746 8.055 11.289 1 93.69 165 ASN A C 1
ATOM 1356 O O . ASN A 1 165 ? -3.686 8.398 12.008 1 93.69 165 ASN A O 1
ATOM 1360 N N . THR A 1 166 ? -2.197 8.828 10.445 1 93.19 166 THR A N 1
ATOM 1361 C CA . THR A 1 166 ? -2.797 10.125 10.164 1 93.19 166 THR A CA 1
ATOM 1362 C C . THR A 1 166 ? -4.219 9.961 9.641 1 93.19 166 THR A C 1
ATOM 1364 O O . THR A 1 166 ? -5.117 10.727 10.008 1 93.19 166 THR A O 1
ATOM 1367 N N . GLY A 1 167 ? -4.367 8.977 8.75 1 92.94 167 GLY A N 1
ATOM 1368 C CA . GLY A 1 167 ? -5.703 8.672 8.266 1 92.94 167 GLY A CA 1
ATOM 1369 C C . GLY A 1 167 ? -6.691 8.367 9.375 1 92.94 167 GLY A C 1
ATOM 1370 O O . GLY A 1 167 ? -7.824 8.859 9.359 1 92.94 167 GLY A O 1
ATOM 1371 N N . TYR A 1 168 ? -6.258 7.578 10.344 1 94.12 168 TYR A N 1
ATOM 1372 C CA . TYR A 1 168 ? -7.098 7.27 11.492 1 94.12 168 TYR A CA 1
ATOM 1373 C C . TYR A 1 168 ? -7.465 8.531 12.258 1 94.12 168 TYR A C 1
ATOM 1375 O O . TYR A 1 168 ? -8.609 8.695 12.688 1 94.12 168 TYR A O 1
ATOM 1383 N N . LEU A 1 169 ? -6.496 9.32 12.414 1 94.56 169 LEU A N 1
ATOM 1384 C CA . LEU A 1 169 ? -6.691 10.57 13.148 1 94.56 169 LEU A CA 1
ATOM 1385 C C . LEU A 1 169 ? -7.727 11.445 12.461 1 94.56 169 LEU A C 1
ATOM 1387 O O . LEU A 1 169 ? -8.664 11.93 13.102 1 94.56 169 LEU A O 1
ATOM 1391 N N . ILE A 1 170 ? -7.594 11.602 11.195 1 93.38 170 ILE A N 1
ATOM 1392 C CA . ILE A 1 170 ? -8.492 12.438 10.406 1 93.38 170 ILE A CA 1
ATOM 1393 C C . ILE A 1 170 ? -9.906 11.859 10.438 1 93.38 170 ILE A C 1
ATOM 1395 O O . ILE A 1 170 ? -10.875 12.578 10.656 1 93.38 170 ILE A O 1
ATOM 1399 N N . GLU A 1 171 ? -9.969 10.617 10.188 1 93.12 171 GLU A N 1
ATOM 1400 C CA . GLU A 1 171 ? -11.273 9.961 10.227 1 93.12 171 GLU A CA 1
ATOM 1401 C C . GLU A 1 171 ? -11.984 10.219 11.547 1 93.12 171 GLU A C 1
ATOM 1403 O O . GLU A 1 171 ? -13.141 10.641 11.562 1 93.12 171 GLU A O 1
ATOM 1408 N N . LYS A 1 172 ? -11.289 10.008 12.625 1 95.12 172 LYS A N 1
ATOM 1409 C CA . LYS A 1 172 ? -11.883 10.156 13.953 1 95.12 172 LYS A CA 1
ATOM 1410 C C . LYS A 1 172 ? -12.336 11.594 14.195 1 95.12 172 LYS A C 1
ATOM 1412 O O . LYS A 1 172 ? -13.453 11.828 14.648 1 95.12 172 LYS A O 1
ATOM 1417 N N . LEU A 1 173 ? -11.523 12.484 13.844 1 94.88 173 LEU A N 1
ATOM 1418 C CA . LEU A 1 173 ? -11.797 13.883 14.164 1 94.88 173 LEU A CA 1
ATOM 1419 C C . LEU A 1 173 ? -12.867 14.453 13.25 1 94.88 173 LEU A C 1
ATOM 1421 O O . LEU A 1 173 ? -13.703 15.25 13.68 1 94.88 173 LEU A O 1
ATOM 1425 N N . GLU A 1 174 ? -12.828 14.07 12 1 91.75 174 GLU A N 1
ATOM 1426 C CA . GLU A 1 174 ? -13.82 14.594 11.062 1 91.75 174 GLU A CA 1
ATOM 1427 C C . GLU A 1 174 ? -15.195 13.992 11.32 1 91.75 174 GLU A C 1
ATOM 1429 O O . GLU A 1 174 ? -16.219 14.648 11.078 1 91.75 174 GLU A O 1
ATOM 1434 N N . LEU A 1 175 ? -15.211 12.844 11.836 1 92.69 175 LEU A N 1
ATOM 1435 C CA . LEU A 1 175 ? -16.484 12.203 12.164 1 92.69 175 LEU A CA 1
ATOM 1436 C C . LEU A 1 175 ? -16.969 12.648 13.539 1 92.69 175 LEU A C 1
ATOM 1438 O O . LEU A 1 175 ? -18.141 12.43 13.883 1 92.69 175 LEU A O 1
ATOM 1442 N N . ASN A 1 176 ? -16.062 13.234 14.305 1 94.94 176 ASN A N 1
ATOM 1443 C CA . ASN A 1 176 ? -16.391 13.758 15.625 1 94.94 176 ASN A CA 1
ATOM 1444 C C . ASN A 1 176 ? -15.984 15.219 15.773 1 94.94 176 ASN A C 1
ATOM 1446 O O . ASN A 1 176 ? -15.031 15.531 16.484 1 94.94 176 ASN A O 1
ATOM 1450 N N . PRO A 1 177 ? -16.766 16.094 15.242 1 92.81 177 PRO A N 1
ATOM 1451 C CA . PRO A 1 177 ? -16.375 17.5 15.227 1 92.81 177 PRO A CA 1
ATOM 1452 C C . PRO A 1 177 ? -16.234 18.094 16.625 1 92.81 177 PRO A C 1
ATOM 1454 O O . PRO A 1 177 ? -15.469 19.047 16.828 1 92.81 177 PRO A O 1
ATOM 1457 N N . GLU A 1 178 ? -16.891 17.516 17.578 1 94.75 178 GLU A N 1
ATOM 1458 C CA . GLU A 1 178 ? -16.875 18.078 18.922 1 94.75 178 GLU A CA 1
ATOM 1459 C C . GLU A 1 178 ? -15.938 17.281 19.828 1 94.75 178 GLU A C 1
ATOM 1461 O O . GLU A 1 178 ? -16.016 17.391 21.047 1 94.75 178 GLU A O 1
ATOM 1466 N N . TYR A 1 179 ? -15.141 16.562 19.203 1 95.44 179 TYR A N 1
ATOM 1467 C CA . TYR A 1 179 ? -14.242 15.75 20 1 95.44 179 TYR A CA 1
ATOM 1468 C C . TYR A 1 179 ? -13.414 16.609 20.953 1 95.44 179 TYR A C 1
ATOM 1470 O O . TYR A 1 179 ? -12.945 17.688 20.562 1 95.44 179 TYR A O 1
ATOM 1478 N N . GLN A 1 180 ? -13.266 16.125 22.203 1 94.88 180 GLN A N 1
ATOM 1479 C CA . GLN A 1 180 ? -12.406 16.781 23.188 1 94.88 180 GLN A CA 1
ATOM 1480 C C . GLN A 1 180 ? -11.18 15.922 23.516 1 94.88 180 GLN A C 1
ATOM 1482 O O . GLN A 1 180 ? -11.297 14.711 23.719 1 94.88 180 GLN A O 1
ATOM 1487 N N . LEU A 1 181 ? -10.039 16.594 23.625 1 94.81 181 LEU A N 1
ATOM 1488 C CA . LEU A 1 181 ? -8.789 15.867 23.859 1 94.81 181 LEU A CA 1
ATOM 1489 C C . LEU A 1 181 ? -8.75 15.305 25.266 1 94.81 181 LEU A C 1
ATOM 1491 O O . LEU A 1 181 ? -9.25 15.93 26.203 1 94.81 181 LEU A O 1
ATOM 1495 N N . VAL A 1 182 ? -8.227 14.172 25.391 1 88.56 182 VAL A N 1
ATOM 1496 C CA . VAL A 1 182 ? -7.988 13.609 26.719 1 88.56 182 VAL A CA 1
ATOM 1497 C C . VAL A 1 182 ? -6.859 14.375 27.406 1 88.56 182 VAL A C 1
ATOM 1499 O O . VAL A 1 182 ? -5.855 14.711 26.781 1 88.56 182 VAL A O 1
ATOM 1502 N N . SER A 1 183 ? -7.16 14.875 28.625 1 75.56 183 SER A N 1
ATOM 1503 C CA . SER A 1 183 ? -6.188 15.641 29.406 1 75.56 183 SER A CA 1
ATOM 1504 C C . SER A 1 183 ? -5.105 14.734 29.984 1 75.56 183 SER A C 1
ATOM 1506 O O . SER A 1 183 ? -5.391 13.617 30.406 1 75.56 183 SER A O 1
ATOM 1508 N N . TYR A 1 184 ? -4.031 14.57 29.5 1 60.53 184 TYR A N 1
ATOM 1509 C CA . TYR A 1 184 ? -3.02 13.914 30.312 1 60.53 184 TYR A CA 1
ATOM 1510 C C . TYR A 1 184 ? -2.672 14.75 31.531 1 60.53 184 TYR A C 1
ATOM 1512 O O . TYR A 1 184 ? -2.338 15.93 31.406 1 60.53 184 TYR A O 1
ATOM 1520 N N . GLU A 1 185 ? -3.459 14.742 32.594 1 47.94 185 GLU A N 1
ATOM 1521 C CA . GLU A 1 185 ? -2.963 15.367 33.812 1 47.94 185 GLU A CA 1
ATOM 1522 C C . GLU A 1 185 ? -1.47 15.109 34 1 47.94 185 GLU A C 1
ATOM 1524 O O . GLU A 1 185 ? -1.03 13.953 34.031 1 47.94 185 GLU A O 1
ATOM 1529 N N . MET A 1 186 ? -0.684 15.836 33.438 1 42.81 18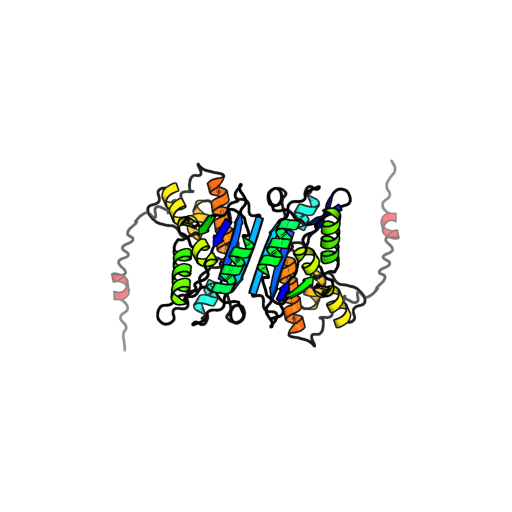6 MET A N 1
ATOM 1530 C CA . MET A 1 186 ? 0.619 15.727 34.062 1 42.81 186 MET A CA 1
ATOM 1531 C C . MET A 1 186 ? 0.464 15.617 35.594 1 42.81 186 MET A C 1
ATOM 1533 O O . MET A 1 186 ? -0.344 16.328 36.188 1 42.81 186 MET A O 1
ATOM 1537 N N . PRO A 1 187 ? 0.763 14.43 36.219 1 38.81 187 PRO A N 1
ATOM 1538 C CA . PRO A 1 187 ? 0.715 14.539 37.688 1 38.81 187 PRO A CA 1
ATOM 1539 C C . PRO A 1 187 ? 1.238 15.875 38.188 1 38.81 187 PRO A C 1
ATOM 1541 O O . PRO A 1 187 ? 2.162 16.453 37.625 1 38.81 187 PRO A O 1
ATOM 1544 N N . ASP A 1 188 ? 0.466 16.703 38.719 1 33.22 188 ASP A N 1
ATOM 1545 C CA . ASP A 1 188 ? 1.034 17.734 39.562 1 33.22 188 ASP A CA 1
ATOM 1546 C C . ASP A 1 188 ? 2.111 17.156 40.5 1 33.22 188 ASP A C 1
ATOM 1548 O O . ASP A 1 188 ? 1.81 16.375 41.406 1 33.22 188 ASP A O 1
ATOM 1552 N N . LYS A 1 189 ? 3.131 16.547 40.031 1 35.97 189 LYS A N 1
ATOM 1553 C CA . LYS A 1 189 ? 4.113 16.375 41.125 1 35.97 189 LYS A CA 1
ATOM 1554 C C . LYS A 1 189 ? 4.129 17.578 42.031 1 35.97 189 LYS A C 1
ATOM 1556 O O . LYS A 1 189 ? 4.215 18.719 41.594 1 35.97 189 LYS A O 1
ATOM 1561 N N . PRO A 1 190 ? 3.518 17.453 43.156 1 34.19 190 PRO A N 1
ATOM 1562 C CA . PRO A 1 190 ? 3.824 18.484 44.125 1 34.19 190 PRO A CA 1
ATOM 1563 C C . PRO A 1 190 ? 5.277 18.953 44.062 1 34.19 190 PRO A C 1
ATOM 1565 O O . PRO A 1 190 ? 6.172 18.156 43.781 1 34.19 190 PRO A O 1
ATOM 1568 N N . SER A 1 191 ? 5.543 20.125 43.531 1 33.97 191 SER A N 1
ATOM 1569 C CA . SER A 1 191 ? 6.836 20.781 43.625 1 33.97 191 SER A CA 1
ATOM 1570 C C . SER A 1 191 ? 7.453 20.547 45 1 33.97 191 SER A C 1
ATOM 1572 O O . SER A 1 191 ? 7.258 21.344 45.938 1 33.97 191 SER A O 1
ATOM 1574 N N . GLU A 1 192 ? 7.094 19.516 45.719 1 32.66 192 GLU A N 1
ATOM 1575 C CA . GLU A 1 192 ? 7.918 19.422 46.906 1 32.66 192 GLU A CA 1
ATOM 1576 C C . GLU A 1 192 ? 9.406 19.375 46.562 1 32.66 192 GLU A C 1
ATOM 1578 O O . GLU A 1 192 ? 9.844 18.5 45.812 1 32.66 192 GLU A O 1
ATOM 1583 N N . ARG A 1 193 ? 10.047 20.578 46.5 1 30.3 193 ARG A N 1
ATOM 1584 C CA . ARG A 1 193 ? 11.477 20.875 46.562 1 30.3 193 ARG A CA 1
ATOM 1585 C C . ARG A 1 193 ? 12.18 19.938 47.531 1 30.3 193 ARG A C 1
ATOM 1587 O O . ARG A 1 193 ? 12.062 20.094 48.75 1 30.3 193 ARG A O 1
ATOM 1594 N N . LEU A 1 194 ? 12.148 18.688 47.375 1 28.39 194 LEU A N 1
ATOM 1595 C CA . LEU A 1 194 ? 13.055 17.891 48.188 1 28.39 194 LEU A CA 1
ATOM 1596 C C . LEU A 1 194 ? 14.5 18.328 47.969 1 28.39 194 LEU A C 1
ATOM 1598 O O . LEU A 1 194 ? 15.086 18.078 46.938 1 28.39 194 LEU A O 1
ATOM 1602 N N . SER A 1 195 ? 14.938 19.531 48.438 1 28.64 195 SER A N 1
ATOM 1603 C CA . SER A 1 195 ? 16.266 20.031 48.781 1 28.64 195 SER A CA 1
ATOM 1604 C C . SER A 1 195 ? 17.062 18.984 49.531 1 28.64 195 SER A C 1
ATOM 1606 O O . SER A 1 195 ? 17.016 18.938 50.781 1 28.64 195 SER A O 1
ATOM 1608 N N . SER A 1 196 ? 16.984 17.688 49.188 1 28.42 196 SER A N 1
ATOM 1609 C CA . SER A 1 196 ? 17.844 16.781 49.969 1 28.42 196 SER A CA 1
ATOM 1610 C C . SER A 1 196 ? 19.297 17.219 49.875 1 28.42 196 SER A C 1
ATOM 1612 O O . SER A 1 196 ? 19.812 17.469 48.781 1 28.42 196 SER A O 1
ATOM 1614 N N . THR A 1 197 ? 19.859 17.969 50.875 1 27.84 197 THR A N 1
ATOM 1615 C CA . THR A 1 197 ? 21.172 18.359 51.375 1 27.84 197 THR A CA 1
ATOM 1616 C C . THR A 1 197 ? 22.125 17.172 51.406 1 27.84 197 THR A C 1
ATOM 1618 O O . THR A 1 197 ? 21.984 16.281 52.25 1 27.84 197 THR A O 1
ATOM 1621 N N . LEU A 1 198 ? 22.391 16.5 50.25 1 27.08 198 LEU A N 1
ATOM 1622 C CA . LEU A 1 198 ? 23.406 15.453 50.188 1 27.08 198 LEU A CA 1
ATOM 1623 C C . LEU A 1 198 ? 24.734 15.961 50.719 1 27.08 198 LEU A C 1
ATOM 1625 O O . LEU A 1 198 ? 25.75 15.266 50.656 1 27.08 198 LEU A O 1
ATOM 1629 N N . GLY A 1 199 ? 24.812 17.219 51.188 1 26.64 199 GLY A N 1
ATOM 1630 C CA . GLY A 1 199 ? 26.062 17.672 51.781 1 26.64 199 GLY A CA 1
ATOM 1631 C C . GLY A 1 199 ? 26.609 16.703 52.812 1 26.64 199 GLY A C 1
ATOM 1632 O O . GLY A 1 199 ? 27.812 16.516 52.938 1 26.64 199 GLY A O 1
ATOM 1633 N N . GLU A 1 200 ? 25.656 16.266 53.625 1 29.64 200 GLU A N 1
ATOM 1634 C CA . GLU A 1 200 ? 26.156 15.75 54.875 1 29.64 200 GLU A CA 1
ATOM 1635 C C . GLU A 1 200 ? 26.859 14.406 54.719 1 29.64 200 GLU A C 1
ATOM 1637 O O . GLU A 1 200 ? 27.641 13.984 55.562 1 29.64 200 GLU A O 1
ATOM 1642 N N . LEU A 1 201 ? 26.375 13.688 53.656 1 28.25 201 LEU A N 1
ATOM 1643 C CA . LEU A 1 201 ? 26.812 12.312 53.844 1 28.25 201 LEU A CA 1
ATOM 1644 C C . LEU A 1 201 ? 28.297 12.172 53.531 1 28.25 201 LEU A C 1
ATOM 1646 O O . LEU A 1 201 ? 29 11.352 54.125 1 28.25 201 LEU A O 1
ATOM 1650 N N . PHE A 1 202 ? 28.734 12.992 52.531 1 29.47 202 PHE A N 1
ATOM 1651 C CA . PHE A 1 202 ? 30.109 12.719 52.125 1 29.47 202 PHE A CA 1
ATOM 1652 C C . PHE A 1 202 ? 31.078 13.094 53.25 1 29.47 202 PHE A C 1
ATOM 1654 O O . PHE A 1 202 ? 32.312 13.055 53.062 1 29.47 202 PHE A O 1
ATOM 1661 N N . ALA A 1 203 ? 30.578 13.68 54.25 1 31.06 203 ALA A N 1
ATOM 1662 C CA . ALA A 1 203 ? 31.516 14.156 55.25 1 31.06 203 ALA A CA 1
ATOM 1663 C C . ALA A 1 203 ? 32.375 13.016 55.781 1 31.06 203 ALA A C 1
ATOM 1665 O O . ALA A 1 203 ? 33.562 13.211 56.094 1 31.06 203 ALA A O 1
ATOM 1666 N N . GLY A 1 204 ? 31.766 11.906 56.062 1 31.38 204 GLY A N 1
ATOM 1667 C CA . GLY A 1 204 ? 32.5 11.039 56.969 1 31.38 204 GLY A CA 1
ATOM 1668 C C . GLY A 1 204 ? 33.594 10.234 56.281 1 31.38 204 GLY A C 1
ATOM 1669 O O . GLY A 1 204 ? 34.219 9.375 56.906 1 31.38 204 GLY A O 1
ATOM 1670 N N . LEU A 1 205 ? 33.375 9.969 54.969 1 30.28 205 LEU A N 1
ATOM 1671 C CA . LEU A 1 205 ? 34.312 8.938 54.594 1 30.28 205 LEU A CA 1
ATOM 1672 C C . LEU A 1 205 ? 35.75 9.477 54.625 1 30.28 205 LEU A C 1
ATOM 1674 O O . LEU A 1 205 ? 36.062 10.477 53.969 1 30.28 205 LEU A O 1
ATOM 1678 N N . ASP A 1 206 ? 36.406 9.344 55.719 1 31.05 206 ASP A N 1
ATOM 1679 C CA . ASP A 1 206 ? 37.781 9.586 56.094 1 31.05 206 ASP A CA 1
ATOM 1680 C C . ASP A 1 206 ? 38.75 8.945 55.125 1 31.05 206 ASP A C 1
ATOM 1682 O O . ASP A 1 206 ? 38.844 7.715 55.031 1 31.05 206 ASP A O 1
ATOM 1686 N N . LEU A 1 207 ? 38.719 9.344 53.812 1 26.2 207 LEU A N 1
ATOM 1687 C CA . LEU A 1 207 ? 39.781 8.828 52.938 1 26.2 207 LEU A CA 1
ATOM 1688 C C . LEU A 1 207 ? 41.156 9.031 53.562 1 26.2 207 LEU A C 1
ATOM 1690 O O . LEU A 1 207 ? 41.531 10.156 53.844 1 26.2 207 LEU A O 1
ATOM 1694 N N . ARG A 1 208 ? 41.531 8.117 54.438 1 26.16 208 ARG A N 1
ATOM 1695 C CA . ARG A 1 208 ? 42.875 8.023 54.969 1 26.16 208 ARG A CA 1
ATOM 1696 C C . ARG A 1 208 ? 43.906 8.031 53.844 1 26.16 208 ARG A C 1
ATOM 1698 O O . ARG A 1 208 ? 43.844 7.199 52.938 1 26.16 208 ARG A O 1
ATOM 1705 N N . PHE A 1 209 ? 44.406 9.242 53.438 1 23.72 209 PHE A N 1
ATOM 1706 C CA . PHE A 1 209 ? 45.562 9.57 52.625 1 23.72 209 PHE A CA 1
ATOM 1707 C C . PHE A 1 209 ? 46.812 8.852 53.125 1 23.72 209 PHE A C 1
ATOM 1709 O O . PHE A 1 209 ? 47.438 9.312 54.062 1 23.72 209 PHE A O 1
ATOM 1716 N N . THR A 1 210 ? 46.781 7.469 53.438 1 24.05 210 THR A N 1
ATOM 1717 C CA . THR A 1 210 ? 48.188 7.074 53.562 1 24.05 210 THR A CA 1
ATOM 1718 C C . THR A 1 210 ? 48.906 7.129 52.188 1 24.05 210 THR A C 1
ATOM 1720 O O . THR A 1 210 ? 48.281 6.855 51.156 1 24.05 210 THR A O 1
ATOM 1723 N N . MET B 1 1 ? 12.242 -5.188 -14.625 1 45.91 1 MET B N 1
ATOM 1724 C CA . MET B 1 1 ? 11.5 -4.777 -13.438 1 45.91 1 MET B CA 1
ATOM 1725 C C . MET B 1 1 ? 10.336 -5.719 -13.172 1 45.91 1 MET B C 1
ATOM 1727 O O . MET B 1 1 ? 9.586 -6.066 -14.086 1 45.91 1 MET B O 1
ATOM 1731 N N . LYS B 1 2 ? 10.438 -6.75 -12.266 1 58.88 2 LYS B N 1
ATOM 1732 C CA . LYS B 1 2 ? 9.367 -7.727 -12.078 1 58.88 2 LYS B CA 1
ATOM 1733 C C . LYS B 1 2 ? 8.367 -7.246 -11.039 1 58.88 2 LYS B C 1
ATOM 1735 O O . LYS B 1 2 ? 8.727 -6.547 -10.086 1 58.88 2 LYS B O 1
ATOM 1740 N N . SER B 1 3 ? 7.004 -7.25 -11.461 1 62.69 3 SER B N 1
ATOM 1741 C CA . SER B 1 3 ? 5.863 -6.773 -10.688 1 62.69 3 SER B CA 1
ATOM 1742 C C . SER B 1 3 ? 5.105 -7.934 -10.047 1 62.69 3 SER B C 1
ATOM 1744 O O . SER B 1 3 ? 5.035 -9.023 -10.617 1 62.69 3 SER B O 1
ATOM 1746 N N . ILE B 1 4 ? 4.977 -8.039 -8.727 1 62.28 4 ILE B N 1
ATOM 1747 C CA . ILE B 1 4 ? 4.172 -9.102 -8.141 1 62.28 4 ILE B CA 1
ATOM 1748 C C . ILE B 1 4 ? 2.793 -8.562 -7.773 1 62.28 4 ILE B C 1
ATOM 1750 O O . ILE B 1 4 ? 2.678 -7.5 -7.156 1 62.28 4 ILE B O 1
ATOM 1754 N N . LEU B 1 5 ? 1.705 -9.062 -8.469 1 64.44 5 LEU B N 1
ATOM 1755 C CA . LEU B 1 5 ? 0.325 -8.695 -8.172 1 64.44 5 LEU B CA 1
ATOM 1756 C C . LEU B 1 5 ? -0.386 -9.82 -7.43 1 64.44 5 LEU B C 1
ATOM 1758 O O . LEU B 1 5 ? -0.295 -10.984 -7.824 1 64.44 5 LEU B O 1
ATOM 1762 N N . PHE B 1 6 ? -0.797 -9.773 -6.086 1 61.25 6 PHE B N 1
ATOM 1763 C CA . PHE B 1 6 ? -1.693 -10.75 -5.469 1 61.25 6 PHE B CA 1
ATOM 1764 C C . PHE B 1 6 ? -3.07 -10.141 -5.23 1 61.25 6 PHE B C 1
ATOM 1766 O O . PHE B 1 6 ? -3.178 -9.008 -4.758 1 61.25 6 PHE B O 1
ATOM 1773 N N . ILE B 1 7 ? -4.129 -10.734 -5.781 1 60.09 7 ILE B N 1
ATOM 1774 C CA . ILE B 1 7 ? -5.5 -10.258 -5.645 1 60.09 7 ILE B CA 1
ATOM 1775 C C . ILE B 1 7 ? -6.199 -11.023 -4.523 1 60.09 7 ILE B C 1
ATOM 1777 O O . ILE B 1 7 ? -6.098 -12.25 -4.445 1 60.09 7 ILE B O 1
ATOM 1781 N N . GLY B 1 8 ? -6.355 -10.484 -3.227 1 56.97 8 GLY B N 1
ATOM 1782 C CA . GLY B 1 8 ? -7.289 -11.055 -2.27 1 56.97 8 GLY B CA 1
ATOM 1783 C C . GLY B 1 8 ? -8.719 -11.07 -2.766 1 56.97 8 GLY B C 1
ATOM 1784 O O . GLY B 1 8 ? -9.211 -10.07 -3.289 1 56.97 8 GLY B O 1
ATOM 1785 N N . GLN B 1 9 ? -9.32 -12.273 -3.02 1 53.59 9 GLN B N 1
ATOM 1786 C CA . GLN B 1 9 ? -10.672 -12.359 -3.553 1 53.59 9 GLN B CA 1
ATOM 1787 C C . GLN B 1 9 ? -11.664 -12.789 -2.475 1 53.59 9 GLN B C 1
ATOM 1789 O O . GLN B 1 9 ? -11.305 -13.531 -1.561 1 53.59 9 GLN B O 1
ATOM 1794 N N . ASN B 1 10 ? -12.469 -11.875 -1.72 1 52 10 ASN B N 1
ATOM 1795 C CA . ASN B 1 10 ? -13.625 -12.406 -1.015 1 52 10 ASN B CA 1
ATOM 1796 C C . ASN B 1 10 ? -14.773 -12.719 -1.974 1 52 10 ASN B C 1
ATOM 1798 O O . ASN B 1 10 ? -14.977 -12.016 -2.961 1 52 10 ASN B O 1
ATOM 1802 N N . LEU B 1 11 ? -15.055 -14.047 -1.921 1 49.91 11 LEU B N 1
ATOM 1803 C CA . LEU B 1 11 ? -16.062 -14.656 -2.779 1 49.91 11 LEU B CA 1
ATOM 1804 C C . LEU B 1 11 ? -17.453 -14.508 -2.17 1 49.91 11 LEU B C 1
ATOM 1806 O O . LEU B 1 11 ? -17.625 -14.664 -0.959 1 49.91 11 LEU B O 1
ATOM 1810 N N . TYR B 1 12 ? -18.25 -13.344 -2.291 1 50.66 12 TYR B N 1
ATOM 1811 C CA . TYR B 1 12 ? -19.672 -13.516 -2.004 1 50.66 12 TYR B CA 1
ATOM 1812 C C . TYR B 1 12 ? -20.359 -14.305 -3.111 1 50.66 12 TYR B C 1
ATOM 1814 O O . TYR B 1 12 ? -20.172 -14.016 -4.297 1 50.66 12 TYR B O 1
ATOM 1822 N N . SER B 1 13 ? -20.734 -15.469 -2.623 1 49.44 13 SER B N 1
ATOM 1823 C CA . SER B 1 13 ? -21.516 -16.312 -3.52 1 49.44 13 SER B CA 1
ATOM 1824 C C . SER B 1 13 ? -22.922 -15.742 -3.707 1 49.44 13 SER B C 1
ATOM 1826 O O . SER B 1 13 ? -23.594 -15.383 -2.732 1 49.44 13 SER B O 1
ATOM 1828 N N . TYR B 1 14 ? -23.266 -14.695 -4.375 1 48.41 14 TYR B N 1
ATOM 1829 C CA . TYR B 1 14 ? -24.641 -14.633 -4.863 1 48.41 14 TYR B CA 1
ATOM 1830 C C . TYR B 1 14 ? -24.766 -15.281 -6.238 1 48.41 14 TYR B C 1
ATOM 1832 O O . TYR B 1 14 ? -24.062 -14.906 -7.176 1 48.41 14 TYR B O 1
ATOM 1840 N N . LYS B 1 15 ? -25.891 -16.047 -6.285 1 48.69 15 LYS B N 1
ATOM 1841 C CA . LYS B 1 15 ? -26.25 -16.75 -7.512 1 48.69 15 LYS B CA 1
ATOM 1842 C C . LYS B 1 15 ? -25 -17.125 -8.305 1 48.69 15 LYS B C 1
ATOM 1844 O O . LYS B 1 15 ? -24.891 -16.797 -9.484 1 48.69 15 LYS B O 1
ATOM 1849 N N . TYR B 1 16 ? -23.953 -17.562 -7.625 1 54.12 16 TYR B N 1
ATOM 1850 C CA . TYR B 1 16 ? -22.844 -18.266 -8.258 1 54.12 16 TYR B CA 1
ATOM 1851 C C . TYR B 1 16 ? -21.703 -17.312 -8.562 1 54.12 16 TYR B C 1
ATOM 1853 O O . TYR B 1 16 ? -20.891 -17.578 -9.453 1 54.12 16 TYR B O 1
ATOM 1861 N N . ALA B 1 17 ? -21.797 -16.047 -7.992 1 63.47 17 ALA B N 1
ATOM 1862 C CA . ALA B 1 17 ? -20.703 -15.203 -8.5 1 63.47 17 ALA B CA 1
ATOM 1863 C C . ALA B 1 17 ? -19.828 -14.703 -7.367 1 63.47 17 ALA B C 1
ATOM 1865 O O . ALA B 1 17 ? -20.297 -14.516 -6.242 1 63.47 17 ALA B O 1
ATOM 1866 N N . THR B 1 18 ? -18.547 -14.922 -7.582 1 79.12 18 THR B N 1
ATOM 1867 C CA . THR B 1 18 ? -17.531 -14.422 -6.652 1 79.12 18 THR B CA 1
ATOM 1868 C C . THR B 1 18 ? -17.047 -13.039 -7.07 1 79.12 18 THR B C 1
ATOM 1870 O O . THR B 1 18 ? -16.922 -12.758 -8.266 1 79.12 18 THR B O 1
ATOM 1873 N N . GLU B 1 19 ? -17.016 -12.102 -6.051 1 86.5 19 GLU B N 1
ATOM 1874 C CA . GLU B 1 19 ? -16.516 -10.758 -6.348 1 86.5 19 GLU B CA 1
ATOM 1875 C C . GLU B 1 19 ? -15.25 -10.453 -5.559 1 86.5 19 GLU B C 1
ATOM 1877 O O . GLU B 1 19 ? -15.109 -10.867 -4.406 1 86.5 19 GLU B O 1
ATOM 1882 N N . THR B 1 20 ? -14.398 -9.75 -6.223 1 89.19 20 THR B N 1
ATOM 1883 C CA . THR B 1 20 ? -13.164 -9.305 -5.594 1 89.19 20 THR B CA 1
ATOM 1884 C C . THR B 1 20 ? -13.414 -8.117 -4.668 1 89.19 20 THR B C 1
ATOM 1886 O O . THR B 1 20 ? -14.078 -7.152 -5.059 1 89.19 20 THR B O 1
ATOM 1889 N N . ILE B 1 21 ? -12.852 -8.164 -3.447 1 89.19 21 ILE B N 1
ATOM 1890 C CA . ILE B 1 21 ? -13.117 -7.078 -2.514 1 89.19 21 ILE B CA 1
ATOM 1891 C C . ILE B 1 21 ? -11.797 -6.414 -2.107 1 89.19 21 ILE B C 1
ATOM 1893 O O . ILE B 1 21 ? -11.805 -5.379 -1.44 1 89.19 21 ILE B O 1
ATOM 1897 N N . GLN B 1 22 ? -10.703 -6.992 -2.445 1 90.69 22 GLN B N 1
ATOM 1898 C CA . GLN B 1 22 ? -9.391 -6.418 -2.176 1 90.69 22 GLN B CA 1
ATOM 1899 C C . GLN B 1 22 ? -8.375 -6.844 -3.234 1 90.69 22 GLN B C 1
ATOM 1901 O O . GLN B 1 22 ? -8.359 -8 -3.662 1 90.69 22 GLN B O 1
ATOM 1906 N N . ILE B 1 23 ? -7.578 -5.902 -3.592 1 91 23 ILE B N 1
ATOM 1907 C CA . ILE B 1 23 ? -6.398 -6.223 -4.387 1 91 23 ILE B CA 1
ATOM 1908 C C . ILE B 1 23 ? -5.145 -5.723 -3.672 1 91 23 ILE B C 1
ATOM 1910 O O . ILE B 1 23 ? -5.082 -4.566 -3.25 1 91 23 ILE B O 1
ATOM 1914 N N . GLY B 1 24 ? -4.246 -6.59 -3.398 1 91.69 24 GLY B N 1
ATOM 1915 C CA . GLY B 1 24 ? -2.91 -6.281 -2.916 1 91.69 24 GLY B CA 1
ATOM 1916 C C . GLY B 1 24 ? -1.824 -6.594 -3.928 1 91.69 24 GLY B C 1
ATOM 1917 O O . GLY B 1 24 ? -1.896 -7.602 -4.633 1 91.69 24 GLY B O 1
ATOM 1918 N N . ALA B 1 25 ? -0.887 -5.656 -3.979 1 91.75 25 ALA B N 1
ATOM 1919 C CA . ALA B 1 25 ? 0.193 -5.844 -4.945 1 91.75 25 ALA B CA 1
ATOM 1920 C C . ALA B 1 25 ? 1.531 -5.398 -4.363 1 91.75 25 ALA B C 1
ATOM 1922 O O . ALA B 1 25 ? 1.583 -4.488 -3.533 1 91.75 25 ALA B O 1
ATOM 1923 N N . VAL B 1 26 ? 2.521 -6.129 -4.762 1 92 26 VAL B N 1
ATOM 1924 C CA . VAL B 1 26 ? 3.896 -5.773 -4.418 1 92 26 VAL B CA 1
ATOM 1925 C C . VAL B 1 26 ? 4.715 -5.59 -5.691 1 92 26 VAL B C 1
ATOM 1927 O O . VAL B 1 26 ? 4.578 -6.363 -6.645 1 92 26 VAL B O 1
ATOM 1930 N N . LEU B 1 27 ? 5.422 -4.5 -5.707 1 89.5 27 LEU B N 1
ATOM 1931 C CA . LEU B 1 27 ? 6.336 -4.254 -6.816 1 89.5 27 LEU B CA 1
ATOM 1932 C C . LEU B 1 27 ? 7.75 -4.711 -6.465 1 89.5 27 LEU B C 1
ATOM 1934 O O . LEU B 1 27 ? 8.312 -4.281 -5.453 1 89.5 27 LEU B O 1
ATOM 1938 N N . LEU B 1 28 ? 8.25 -5.617 -7.289 1 90.81 28 LEU B N 1
ATOM 1939 C CA . LEU B 1 28 ? 9.617 -6.086 -7.125 1 90.81 28 LEU B CA 1
ATOM 1940 C C . LEU B 1 28 ? 10.516 -5.535 -8.227 1 90.81 28 LEU B C 1
ATOM 1942 O O . LEU B 1 28 ? 10.102 -5.445 -9.383 1 90.81 28 LEU B O 1
ATOM 1946 N N . ASP B 1 29 ? 11.719 -5.281 -7.867 1 87.19 29 ASP B N 1
ATOM 1947 C CA . ASP B 1 29 ? 12.672 -4.828 -8.883 1 87.19 29 ASP B CA 1
ATOM 1948 C C . ASP B 1 29 ? 13.312 -6.016 -9.602 1 87.19 29 ASP B C 1
ATOM 1950 O O . ASP B 1 29 ? 12.867 -7.156 -9.445 1 87.19 29 ASP B O 1
ATOM 1954 N N . ASP B 1 30 ? 14.344 -5.711 -10.398 1 86.06 30 ASP B N 1
ATOM 1955 C CA . ASP B 1 30 ? 14.977 -6.742 -11.211 1 86.06 30 ASP B CA 1
ATOM 1956 C C . ASP B 1 30 ? 15.727 -7.746 -10.336 1 86.06 30 ASP B C 1
ATOM 1958 O O . ASP B 1 30 ? 16.016 -8.859 -10.773 1 86.06 30 ASP B O 1
ATOM 1962 N N . SER B 1 31 ? 16 -7.344 -9.148 1 86.62 31 SER B N 1
ATOM 1963 C CA . SER B 1 31 ? 16.703 -8.219 -8.211 1 86.62 31 SER B CA 1
ATOM 1964 C C . SER B 1 31 ? 15.719 -8.867 -7.238 1 86.62 31 SER B C 1
ATOM 1966 O O . SER B 1 31 ? 16.125 -9.438 -6.227 1 86.62 31 SER B O 1
ATOM 1968 N N . PHE B 1 32 ? 14.391 -8.703 -7.48 1 88.94 32 PHE B N 1
ATOM 1969 C CA . PHE B 1 32 ? 13.297 -9.312 -6.73 1 88.94 32 PHE B CA 1
ATOM 1970 C C . PHE B 1 32 ? 13.172 -8.68 -5.348 1 88.94 32 PHE B C 1
ATOM 1972 O O . PHE B 1 32 ? 12.625 -9.289 -4.43 1 88.94 32 PHE B O 1
ATOM 1979 N N . LYS B 1 33 ? 13.711 -7.523 -5.289 1 89.19 33 LYS B N 1
ATOM 1980 C CA . LYS B 1 33 ? 13.531 -6.762 -4.059 1 89.19 33 LYS B CA 1
ATOM 1981 C C . LYS B 1 33 ? 12.273 -5.895 -4.125 1 89.19 33 LYS B C 1
ATOM 1983 O O . LYS B 1 33 ? 11.977 -5.297 -5.164 1 89.19 33 LYS B O 1
ATOM 1988 N N . ARG B 1 34 ? 11.602 -5.824 -2.984 1 90.44 34 ARG B N 1
ATOM 1989 C CA . ARG B 1 34 ? 10.375 -5.027 -2.926 1 90.44 34 ARG B CA 1
ATOM 1990 C C . ARG B 1 34 ? 10.688 -3.537 -3.006 1 90.44 34 ARG B C 1
ATOM 1992 O O . ARG B 1 34 ? 11.492 -3.023 -2.229 1 90.44 34 ARG B O 1
ATOM 1999 N N . ILE B 1 35 ? 9.945 -2.848 -3.885 1 88.62 35 ILE B N 1
ATOM 2000 C CA . ILE B 1 35 ? 10.195 -1.417 -4.008 1 88.62 35 ILE B CA 1
ATOM 2001 C C . ILE B 1 35 ? 8.898 -0.644 -3.789 1 88.62 35 ILE B C 1
ATOM 2003 O O . ILE B 1 35 ? 8.906 0.587 -3.713 1 88.62 35 ILE B O 1
ATOM 2007 N N . GLY B 1 36 ? 7.805 -1.354 -3.67 1 89.12 36 GLY B N 1
ATOM 2008 C CA . GLY B 1 36 ? 6.531 -0.693 -3.428 1 89.12 36 GLY B CA 1
ATOM 2009 C C . GLY B 1 36 ? 5.391 -1.663 -3.193 1 89.12 36 GLY B C 1
ATOM 2010 O O . GLY B 1 36 ? 5.52 -2.859 -3.465 1 89.12 36 GLY B O 1
ATOM 2011 N N . THR B 1 37 ? 4.355 -1.131 -2.592 1 91.69 37 THR B N 1
ATOM 2012 C CA . THR B 1 37 ? 3.141 -1.912 -2.383 1 91.69 37 THR B CA 1
ATOM 2013 C C . THR B 1 37 ? 1.899 -1.073 -2.676 1 91.69 37 THR B C 1
ATOM 2015 O O . THR B 1 37 ? 1.949 0.157 -2.621 1 91.69 37 THR B O 1
ATOM 2018 N N . LEU B 1 38 ? 0.887 -1.788 -3.043 1 91.25 38 LEU B N 1
ATOM 2019 C CA . LEU B 1 38 ? -0.426 -1.195 -3.27 1 91.25 38 LEU B CA 1
ATOM 2020 C C . LEU B 1 38 ? -1.527 -2.066 -2.676 1 91.25 38 LEU B C 1
ATOM 2022 O O . LEU B 1 38 ? -1.499 -3.291 -2.816 1 91.25 38 LEU B O 1
ATOM 2026 N N . CYS B 1 39 ? -2.371 -1.429 -1.96 1 92.38 39 CYS B N 1
ATOM 2027 C CA . CYS B 1 39 ? -3.572 -2.096 -1.469 1 92.38 39 CYS B CA 1
ATOM 2028 C C . CYS B 1 39 ? -4.82 -1.299 -1.825 1 92.38 39 CYS B C 1
ATOM 2030 O O . CYS B 1 39 ? -4.879 -0.09 -1.592 1 92.38 39 CYS B O 1
ATOM 2032 N N . GLN B 1 40 ? -5.789 -1.992 -2.42 1 90.88 40 GLN B N 1
ATOM 2033 C CA . GLN B 1 40 ? -7.051 -1.354 -2.775 1 90.88 40 GLN B CA 1
ATOM 2034 C C . GLN B 1 40 ? -8.234 -2.227 -2.379 1 90.88 40 GLN B C 1
ATOM 2036 O O . GLN B 1 40 ? -8.258 -3.428 -2.66 1 90.88 40 GLN B O 1
ATOM 2041 N N . TYR B 1 41 ? -9.172 -1.563 -1.738 1 90.69 41 TYR B N 1
ATOM 2042 C CA . TYR B 1 41 ? -10.453 -2.223 -1.508 1 90.69 41 TYR B CA 1
ATOM 2043 C C . TYR B 1 41 ? -11.406 -1.99 -2.676 1 90.69 41 TYR B C 1
ATOM 2045 O O . TYR B 1 41 ? -11.289 -0.993 -3.393 1 90.69 41 TYR B O 1
ATOM 2053 N N . LEU B 1 42 ? -12.281 -2.961 -2.846 1 90.5 42 LEU B N 1
ATOM 2054 C CA . LEU B 1 42 ? -13.227 -2.881 -3.951 1 90.5 42 LEU B CA 1
ATOM 2055 C C . LEU B 1 42 ? -14.664 -2.982 -3.445 1 90.5 42 LEU B C 1
ATOM 2057 O O . LEU B 1 42 ? -14.961 -3.783 -2.555 1 90.5 42 LEU B O 1
ATOM 2061 N N . HIS B 1 43 ? -15.453 -2.291 -4.16 1 90 43 HIS B N 1
ATOM 2062 C CA . HIS B 1 43 ? -16.891 -2.377 -3.891 1 90 43 HIS B CA 1
ATOM 2063 C C . HIS B 1 43 ? -17.5 -3.584 -4.586 1 90 43 HIS B C 1
ATOM 2065 O O . HIS B 1 43 ? -17.516 -3.662 -5.816 1 90 43 HIS B O 1
ATOM 2071 N N . PRO B 1 44 ? -18.062 -4.5 -3.77 1 86.88 44 PRO B N 1
ATOM 2072 C CA . PRO B 1 44 ? -18.828 -5.566 -4.41 1 86.88 44 PRO B CA 1
ATOM 2073 C C . PRO B 1 44 ? -20.188 -5.082 -4.918 1 86.88 44 PRO B C 1
ATOM 2075 O O . PRO B 1 44 ? -20.906 -4.395 -4.199 1 86.88 44 PRO B O 1
ATOM 2078 N N . GLU B 1 45 ? -20.5 -5.336 -6.129 1 85.12 45 GLU B N 1
ATOM 2079 C CA . GLU B 1 45 ? -21.703 -4.797 -6.758 1 85.12 45 GLU B CA 1
ATOM 2080 C C . GLU B 1 45 ? -22.938 -5.637 -6.422 1 85.12 45 GLU B C 1
ATOM 2082 O O . GLU B 1 45 ? -24.062 -5.145 -6.465 1 85.12 45 GLU B O 1
ATOM 2087 N N . HIS B 1 46 ? -22.719 -6.836 -6.07 1 80.94 46 HIS B N 1
ATOM 2088 C CA . HIS B 1 46 ? -23.875 -7.723 -5.918 1 80.94 46 HIS B CA 1
ATOM 2089 C C . HIS B 1 46 ? -23.906 -8.344 -4.527 1 80.94 46 HIS B C 1
ATOM 2091 O O . HIS B 1 46 ? -24.969 -8.805 -4.078 1 80.94 46 HIS B O 1
ATOM 2097 N N . GLY B 1 47 ? -22.828 -8.336 -3.877 1 76.75 47 GLY B N 1
ATOM 2098 C CA . GLY B 1 47 ? -22.781 -9.055 -2.613 1 76.75 47 GLY B CA 1
ATOM 2099 C C . GLY B 1 47 ? -22.5 -8.148 -1.425 1 76.75 47 GLY B C 1
ATOM 2100 O O . GLY B 1 47 ? -22.25 -6.953 -1.592 1 76.75 47 GLY B O 1
ATOM 2101 N N . VAL B 1 48 ? -22.766 -8.844 -0.23 1 82 48 VAL B N 1
ATOM 2102 C CA . VAL B 1 48 ? -22.406 -8.234 1.047 1 82 48 VAL B CA 1
ATOM 2103 C C . VAL B 1 48 ? -21.438 -9.141 1.8 1 82 48 VAL B C 1
ATOM 2105 O O . VAL B 1 48 ? -21.578 -10.367 1.764 1 82 48 VAL B O 1
ATOM 2108 N N . ILE B 1 49 ? -20.531 -8.43 2.428 1 84 49 ILE B N 1
ATOM 2109 C CA . ILE B 1 49 ? -19.562 -9.211 3.199 1 84 49 ILE B CA 1
ATOM 2110 C C . ILE B 1 49 ? -20.234 -9.781 4.445 1 84 49 ILE B C 1
ATOM 2112 O O . ILE B 1 49 ? -20.719 -9.031 5.297 1 84 49 ILE B O 1
ATOM 2116 N N . ASP B 1 50 ? -20.188 -11.078 4.461 1 84.62 50 ASP B N 1
ATOM 2117 C CA . ASP B 1 50 ? -20.781 -11.695 5.637 1 84.62 50 ASP B CA 1
ATOM 2118 C C . ASP B 1 50 ? -19.734 -11.922 6.73 1 84.62 50 ASP B C 1
ATOM 2120 O O . ASP B 1 50 ? -18.578 -11.562 6.566 1 84.62 50 ASP B O 1
ATOM 2124 N N . TYR B 1 51 ? -20.188 -12.508 7.848 1 84.25 51 TYR B N 1
ATOM 2125 C CA . TYR B 1 51 ? -19.328 -12.656 9.023 1 84.25 51 TYR B CA 1
ATOM 2126 C C . TYR B 1 51 ? -18.172 -13.609 8.75 1 84.25 51 TYR B C 1
ATOM 2128 O O . TYR B 1 51 ? -17.047 -13.383 9.211 1 84.25 51 TYR B O 1
ATOM 2136 N N . PHE B 1 52 ? -18.516 -14.609 8.047 1 83.31 52 PHE B N 1
ATOM 2137 C CA . PHE B 1 52 ? -17.484 -15.586 7.734 1 83.31 52 PHE B CA 1
ATOM 2138 C C . PHE B 1 52 ? -16.344 -14.945 6.949 1 83.31 52 PHE B C 1
ATOM 2140 O O . PHE B 1 52 ? -15.172 -15.078 7.316 1 83.31 52 PHE B O 1
ATOM 2147 N N . ILE B 1 53 ? -16.609 -14.18 5.906 1 81.56 53 ILE B N 1
ATOM 2148 C CA . ILE B 1 53 ? -15.609 -13.531 5.055 1 81.56 53 ILE B CA 1
ATOM 2149 C C . ILE B 1 53 ? -14.867 -12.461 5.852 1 81.56 53 ILE B C 1
ATOM 2151 O O . ILE B 1 53 ? -13.648 -12.305 5.699 1 81.56 53 ILE B O 1
ATOM 2155 N N . GLU B 1 54 ? -15.633 -11.758 6.621 1 85.81 54 GLU B N 1
ATOM 2156 C CA . GLU B 1 54 ? -15 -10.727 7.445 1 85.81 54 GLU B CA 1
ATOM 2157 C C . GLU B 1 54 ? -13.961 -11.336 8.383 1 85.81 54 GLU B C 1
ATOM 2159 O O . GLU B 1 54 ? -12.875 -10.773 8.562 1 85.81 54 GLU B O 1
ATOM 2164 N N . ASN B 1 55 ? -14.25 -12.445 8.906 1 84.56 55 ASN B N 1
ATOM 2165 C CA . ASN B 1 55 ? -13.32 -13.102 9.812 1 84.56 55 ASN B CA 1
ATOM 2166 C C . ASN B 1 55 ? -12.109 -13.648 9.07 1 84.56 55 ASN B C 1
ATOM 2168 O O . ASN B 1 55 ? -11 -13.664 9.609 1 84.56 55 ASN B O 1
ATOM 2172 N N . LEU B 1 56 ? -12.281 -14.117 7.918 1 82.25 56 LEU B N 1
ATOM 2173 C CA . LEU B 1 56 ? -11.219 -14.703 7.102 1 82.25 56 LEU B CA 1
ATOM 2174 C C . LEU B 1 56 ? -10.258 -13.625 6.605 1 82.25 56 LEU B C 1
ATOM 2176 O O . LEU B 1 56 ? -9.039 -13.812 6.637 1 82.25 56 LEU B O 1
ATOM 2180 N N . THR B 1 57 ? -10.797 -12.453 6.23 1 80.62 57 THR B N 1
ATOM 2181 C CA . THR B 1 57 ? -10.016 -11.461 5.5 1 80.62 57 THR B CA 1
ATOM 2182 C C . THR B 1 57 ? -9.719 -10.25 6.379 1 80.62 57 THR B C 1
ATOM 2184 O O . THR B 1 57 ? -8.812 -9.469 6.074 1 80.62 57 THR B O 1
ATOM 2187 N N . GLY B 1 58 ? -10.602 -10.102 7.367 1 82.56 58 GLY B N 1
ATOM 2188 C CA . GLY B 1 58 ? -10.516 -8.914 8.195 1 82.56 58 GLY B CA 1
ATOM 2189 C C . GLY B 1 58 ? -11.148 -7.691 7.559 1 82.56 58 GLY B C 1
ATOM 2190 O O . GLY B 1 58 ? -11.078 -6.59 8.102 1 82.56 58 GLY B O 1
ATOM 2191 N N . ILE B 1 59 ? -11.812 -7.824 6.418 1 86.06 59 ILE B N 1
ATOM 2192 C CA . ILE B 1 59 ? -12.375 -6.699 5.68 1 86.06 59 ILE B CA 1
ATOM 2193 C C . ILE B 1 59 ? -13.828 -6.488 6.09 1 86.06 59 ILE B C 1
ATOM 2195 O O . ILE B 1 59 ? -14.617 -7.434 6.117 1 86.06 59 ILE B O 1
ATOM 2199 N N . LYS B 1 60 ? -14.141 -5.266 6.387 1 86.69 60 LYS B N 1
ATOM 2200 C CA . LYS B 1 60 ? -15.492 -4.918 6.801 1 86.69 60 LYS B CA 1
ATOM 2201 C C . LYS B 1 60 ? -16.281 -4.297 5.648 1 86.69 60 LYS B C 1
ATOM 2203 O O . LYS B 1 60 ? -15.688 -3.736 4.723 1 86.69 60 LYS B O 1
ATOM 2208 N N . ASN B 1 61 ? -17.656 -4.434 5.828 1 89.06 61 ASN B N 1
ATOM 2209 C CA . ASN B 1 61 ? -18.531 -3.82 4.828 1 89.06 61 ASN B CA 1
ATOM 2210 C C . ASN B 1 61 ? -18.281 -2.318 4.715 1 89.06 61 ASN B C 1
ATOM 2212 O O . ASN B 1 61 ? -18.375 -1.751 3.625 1 89.06 61 ASN B O 1
ATOM 2216 N N . SER B 1 62 ? -17.922 -1.682 5.805 1 86.94 62 SER B N 1
ATOM 2217 C CA . SER B 1 62 ? -17.703 -0.239 5.812 1 86.94 62 SER B CA 1
ATOM 2218 C C . SER B 1 62 ? -16.5 0.147 4.965 1 86.94 62 SER B C 1
ATOM 2220 O O . SER B 1 62 ? -16.422 1.267 4.453 1 86.94 62 SER B O 1
ATOM 2222 N N . GLN B 1 63 ? -15.617 -0.788 4.766 1 85.19 63 GLN B N 1
ATOM 2223 C CA . GLN B 1 63 ? -14.398 -0.52 4.004 1 85.19 63 GLN B CA 1
ATOM 2224 C C . GLN B 1 63 ? -14.656 -0.644 2.504 1 85.19 63 GLN B C 1
ATOM 2226 O O . GLN B 1 63 ? -13.953 -0.036 1.695 1 85.19 63 GLN B O 1
ATOM 2231 N N . VAL B 1 64 ? -15.695 -1.419 2.213 1 89.44 64 VAL B N 1
ATOM 2232 C CA . VAL B 1 64 ? -15.875 -1.708 0.793 1 89.44 64 VAL B CA 1
ATOM 2233 C C . VAL B 1 64 ? -17.078 -0.944 0.256 1 89.44 64 VAL B C 1
ATOM 2235 O O . VAL B 1 64 ? -17.266 -0.829 -0.959 1 89.44 64 VAL B O 1
ATOM 2238 N N . LYS B 1 65 ? -17.891 -0.441 1.088 1 87.06 65 LYS B N 1
ATOM 2239 C CA . LYS B 1 65 ? -19.141 0.2 0.699 1 87.06 65 LYS B CA 1
ATOM 2240 C C . LYS B 1 65 ? -18.891 1.338 -0.287 1 87.06 65 LYS B C 1
ATOM 2242 O O . LYS B 1 65 ? -19.578 1.437 -1.312 1 87.06 65 LYS B O 1
ATOM 2247 N N . ASN B 1 66 ? -17.906 2.145 -0.066 1 85.75 66 ASN B N 1
ATOM 2248 C CA . ASN B 1 66 ? -17.641 3.303 -0.914 1 85.75 66 ASN B CA 1
ATOM 2249 C C . ASN B 1 66 ? -16.359 3.137 -1.706 1 85.75 66 ASN B C 1
ATOM 2251 O O . ASN B 1 66 ? -15.836 4.105 -2.264 1 85.75 66 ASN B O 1
ATOM 2255 N N . ALA B 1 67 ? -15.859 1.967 -1.688 1 89.25 67 ALA B N 1
ATOM 2256 C CA . ALA B 1 67 ? -14.656 1.684 -2.465 1 89.25 67 ALA B CA 1
ATOM 2257 C C . ALA B 1 67 ? -14.961 1.682 -3.961 1 89.25 67 ALA B C 1
ATOM 2259 O O . ALA B 1 67 ? -16.109 1.536 -4.367 1 89.25 67 ALA B O 1
ATOM 2260 N N . PRO B 1 68 ? -13.938 1.922 -4.754 1 88.94 68 PRO B N 1
ATOM 2261 C CA . PRO B 1 68 ? -14.148 1.878 -6.203 1 88.94 68 PRO B CA 1
ATOM 2262 C C . PRO B 1 68 ? -14.508 0.482 -6.703 1 88.94 68 PRO B C 1
ATOM 2264 O O . PRO B 1 68 ? -14.242 -0.512 -6.023 1 88.94 68 PRO B O 1
ATOM 2267 N N . LYS B 1 69 ? -15.109 0.503 -7.855 1 90.56 69 LYS B N 1
ATOM 2268 C CA . LYS B 1 69 ? -15.445 -0.764 -8.492 1 90.56 69 LYS B CA 1
ATOM 2269 C C . LYS B 1 69 ? -14.234 -1.362 -9.203 1 90.56 69 LYS B C 1
ATOM 2271 O O . LYS B 1 69 ? -13.211 -0.693 -9.367 1 90.56 69 LYS B O 1
ATOM 2276 N N . LEU B 1 70 ? -14.383 -2.605 -9.641 1 91.06 70 LEU B N 1
ATOM 2277 C CA . LEU B 1 70 ? -13.266 -3.385 -10.164 1 91.06 70 LEU B CA 1
ATOM 2278 C C . LEU B 1 70 ? -12.633 -2.686 -11.359 1 91.06 70 LEU B C 1
ATOM 2280 O O . LEU B 1 70 ? -11.406 -2.588 -11.453 1 91.06 70 LEU B O 1
ATOM 2284 N N . GLU B 1 71 ? -13.453 -2.205 -12.242 1 93.12 71 GLU B N 1
ATOM 2285 C CA . GLU B 1 71 ? -12.914 -1.585 -13.453 1 93.12 71 GLU B CA 1
ATOM 2286 C C . GLU B 1 71 ? -11.992 -0.417 -13.109 1 93.12 71 GLU B C 1
ATOM 2288 O O . GLU B 1 71 ? -10.883 -0.318 -13.641 1 93.12 71 GLU B O 1
ATOM 2293 N N . GLU B 1 72 ? -12.43 0.396 -12.219 1 90.31 72 GLU B N 1
ATOM 2294 C CA . GLU B 1 72 ? -11.641 1.55 -11.797 1 90.31 72 GLU B CA 1
ATOM 2295 C C . GLU B 1 72 ? -10.344 1.115 -11.117 1 90.31 72 GLU B C 1
ATOM 2297 O O . GLU B 1 72 ? -9.281 1.686 -11.383 1 90.31 72 GLU B O 1
ATOM 2302 N N . VAL B 1 73 ? -10.43 0.131 -10.297 1 89.38 73 VAL B N 1
ATOM 2303 C CA . VAL B 1 73 ? -9.266 -0.332 -9.547 1 89.38 73 VAL B CA 1
ATOM 2304 C C . VAL B 1 73 ? -8.234 -0.927 -10.508 1 89.38 73 VAL B C 1
ATOM 2306 O O . VAL B 1 73 ? -7.031 -0.683 -10.367 1 89.38 73 VAL B O 1
ATOM 2309 N N . LEU B 1 74 ? -8.703 -1.696 -11.484 1 91.38 74 LEU B N 1
ATOM 2310 C CA . LEU B 1 74 ? -7.781 -2.279 -12.461 1 91.38 74 LEU B CA 1
ATOM 2311 C C . LEU B 1 74 ? -7.07 -1.192 -13.258 1 91.38 74 LEU B C 1
ATOM 2313 O O . LEU B 1 74 ? -5.863 -1.279 -13.492 1 91.38 74 LEU B O 1
ATOM 2317 N N . LEU B 1 75 ? -7.805 -0.239 -13.617 1 89.75 75 LEU B N 1
ATOM 2318 C CA . LEU B 1 75 ? -7.207 0.86 -14.367 1 89.75 75 LEU B CA 1
ATOM 2319 C C . LEU B 1 75 ? -6.191 1.612 -13.508 1 89.75 75 LEU B C 1
ATOM 2321 O O . LEU B 1 75 ? -5.133 2.01 -14 1 89.75 75 LEU B O 1
ATOM 2325 N N . HIS B 1 76 ? -6.52 1.757 -12.242 1 84.75 76 HIS B N 1
ATOM 2326 C CA . HIS B 1 76 ? -5.594 2.402 -11.32 1 84.75 76 HIS B CA 1
ATOM 2327 C C . HIS B 1 76 ? -4.305 1.595 -11.18 1 84.75 76 HIS B C 1
ATOM 2329 O O . HIS B 1 76 ? -3.215 2.164 -11.117 1 84.75 76 HIS B O 1
ATOM 2335 N N . MET B 1 77 ? -4.48 0.372 -11.086 1 86.44 77 MET B N 1
ATOM 2336 C CA . MET B 1 77 ? -3.316 -0.501 -10.977 1 86.44 77 MET B CA 1
ATOM 2337 C C . MET B 1 77 ? -2.449 -0.412 -12.227 1 86.44 77 MET B C 1
ATOM 2339 O O . MET B 1 77 ? -1.222 -0.359 -12.133 1 86.44 77 MET B O 1
ATOM 2343 N N . ILE B 1 78 ? -3.09 -0.433 -13.32 1 87 78 ILE B N 1
ATOM 2344 C CA . ILE B 1 78 ? -2.381 -0.329 -14.586 1 87 78 ILE B CA 1
ATOM 2345 C C . ILE B 1 78 ? -1.63 1 -14.656 1 87 78 ILE B C 1
ATOM 2347 O O . ILE B 1 78 ? -0.47 1.044 -15.07 1 87 78 ILE B O 1
ATOM 2351 N N . ASP B 1 79 ? -2.268 2.041 -14.227 1 82.81 79 ASP B N 1
ATOM 2352 C CA . ASP B 1 79 ? -1.623 3.35 -14.18 1 82.81 79 ASP B CA 1
ATOM 2353 C C . ASP B 1 79 ? -0.416 3.332 -13.242 1 82.81 79 ASP B C 1
ATOM 2355 O O . ASP B 1 79 ? 0.619 3.93 -13.547 1 82.81 79 ASP B O 1
ATOM 2359 N N . TRP B 1 80 ? -0.593 2.66 -12.141 1 82.06 80 TRP B N 1
ATOM 2360 C CA . TRP B 1 80 ? 0.481 2.564 -11.156 1 82.06 80 TRP B CA 1
ATOM 2361 C C . TRP B 1 80 ? 1.699 1.862 -11.75 1 82.06 80 TRP B C 1
ATOM 2363 O O . TRP B 1 80 ? 2.84 2.215 -11.438 1 82.06 80 TRP B O 1
ATOM 2373 N N . LEU B 1 81 ? 1.473 0.968 -12.523 1 82.25 81 LEU B N 1
ATOM 2374 C CA . LEU B 1 81 ? 2.57 0.258 -13.172 1 82.25 81 LEU B CA 1
ATOM 2375 C C . LEU B 1 81 ? 3.271 1.153 -14.188 1 82.25 81 LEU B C 1
ATOM 2377 O O . LEU B 1 81 ? 4.48 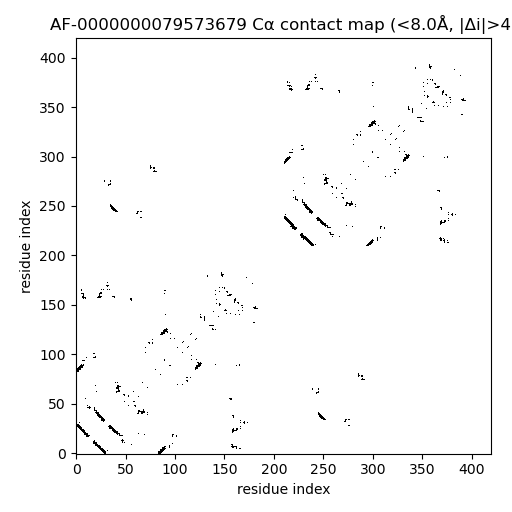1.041 -14.391 1 82.25 81 LEU B O 1
ATOM 2381 N N . GLY B 1 82 ? 2.48 1.92 -14.836 1 77.88 82 GLY B N 1
ATOM 2382 C CA . GLY B 1 82 ? 3.045 2.838 -15.812 1 77.88 82 GLY B CA 1
ATOM 2383 C C . GLY B 1 82 ? 3.615 2.137 -17.031 1 77.88 82 GLY B C 1
ATOM 2384 O O . GLY B 1 82 ? 2.982 1.237 -17.594 1 77.88 82 GLY B O 1
ATOM 2385 N N . GLU B 1 83 ? 4.84 2.668 -17.406 1 76.5 83 GLU B N 1
ATOM 2386 C CA . GLU B 1 83 ? 5.445 2.154 -18.641 1 76.5 83 GLU B CA 1
ATOM 2387 C C . GLU B 1 83 ? 6.453 1.051 -18.328 1 76.5 83 GLU B C 1
ATOM 2389 O O . GLU B 1 83 ? 7.184 0.608 -19.219 1 76.5 83 GLU B O 1
ATOM 2394 N N . ARG B 1 84 ? 6.41 0.608 -17.172 1 74.94 84 ARG B N 1
ATOM 2395 C CA . ARG B 1 84 ? 7.348 -0.434 -16.766 1 74.94 84 ARG B CA 1
ATOM 2396 C C . ARG B 1 84 ? 7.031 -1.756 -17.453 1 74.94 84 ARG B C 1
ATOM 2398 O O . ARG B 1 84 ? 5.863 -2.094 -17.656 1 74.94 84 ARG B O 1
ATOM 2405 N N . ASP B 1 85 ? 8.133 -2.336 -17.844 1 82.38 85 ASP B N 1
ATOM 2406 C CA . ASP B 1 85 ? 7.93 -3.744 -18.172 1 82.38 85 ASP B CA 1
ATOM 2407 C C . ASP B 1 85 ? 7.574 -4.547 -16.922 1 82.38 85 ASP B C 1
ATOM 2409 O O . ASP B 1 85 ? 8.141 -4.32 -15.852 1 82.38 85 ASP B O 1
ATOM 2413 N N . TYR B 1 86 ? 6.535 -5.359 -17.141 1 85.81 86 TYR B N 1
ATOM 2414 C CA . TYR B 1 86 ? 6.117 -6.066 -15.93 1 85.81 86 TYR B CA 1
ATOM 2415 C C . TYR B 1 86 ? 5.688 -7.492 -16.25 1 85.81 86 TYR B C 1
ATOM 2417 O O . TYR B 1 86 ? 5.379 -7.809 -17.406 1 85.81 86 TYR B O 1
ATOM 2425 N N . LYS B 1 87 ? 5.777 -8.383 -15.328 1 90.44 87 LYS B N 1
ATOM 2426 C CA . LYS B 1 87 ? 5.105 -9.68 -15.219 1 90.44 87 LYS B CA 1
ATOM 2427 C C . LYS B 1 87 ? 4.293 -9.766 -13.93 1 90.44 87 LYS B C 1
ATOM 2429 O O . LYS B 1 87 ? 4.715 -9.258 -12.891 1 90.44 87 LYS B O 1
ATOM 2434 N N . ILE B 1 88 ? 3.156 -10.391 -14.078 1 91.44 88 ILE B N 1
ATOM 2435 C CA . ILE B 1 88 ? 2.295 -10.539 -12.906 1 91.44 88 ILE B CA 1
ATOM 2436 C C . ILE B 1 88 ? 2.443 -11.953 -12.344 1 91.44 88 ILE B C 1
ATOM 2438 O O . ILE B 1 88 ? 2.141 -12.938 -13.023 1 91.44 88 ILE B O 1
ATOM 2442 N N . TYR B 1 89 ? 2.92 -11.961 -11.109 1 91.81 89 TYR B N 1
ATOM 2443 C CA . TYR B 1 89 ? 3 -13.219 -10.383 1 91.81 89 TYR B CA 1
ATOM 2444 C C . TYR B 1 89 ? 1.839 -13.359 -9.406 1 91.81 89 TYR B C 1
ATOM 2446 O O . TYR B 1 89 ? 1.57 -12.453 -8.617 1 91.81 89 TYR B O 1
ATOM 2454 N N . ALA B 1 90 ? 1.128 -14.336 -9.539 1 90.31 90 ALA B N 1
ATOM 2455 C CA . ALA B 1 90 ? 0.125 -14.727 -8.547 1 90.31 90 ALA B CA 1
ATOM 2456 C C . ALA B 1 90 ? 0.441 -16.094 -7.961 1 90.31 90 ALA B C 1
ATOM 2458 O O . ALA B 1 90 ? 1.026 -16.953 -8.633 1 90.31 90 ALA B O 1
ATOM 2459 N N . TRP B 1 91 ? 0.077 -16.219 -6.656 1 90.06 91 TRP B N 1
ATOM 2460 C CA . TRP B 1 91 ? 0.325 -17.547 -6.094 1 90.06 91 TRP B CA 1
ATOM 2461 C C . TRP B 1 91 ? -0.492 -18.609 -6.82 1 90.06 91 TRP B C 1
ATOM 2463 O O . TRP B 1 91 ? -0 -19.703 -7.082 1 90.06 91 TRP B O 1
ATOM 2473 N N . SER B 1 92 ? -1.701 -18.234 -7.105 1 88.25 92 SER B N 1
ATOM 2474 C CA . SER B 1 92 ? -2.562 -19.203 -7.762 1 88.25 92 SER B CA 1
ATOM 2475 C C . SER B 1 92 ? -3.189 -18.625 -9.023 1 88.25 92 SER B C 1
ATOM 2477 O O . SER B 1 92 ? -3.529 -17.453 -9.07 1 88.25 92 SER B O 1
ATOM 2479 N N . GLU B 1 93 ? -3.455 -19.516 -9.969 1 88.88 93 GLU B N 1
ATOM 2480 C CA . GLU B 1 93 ? -4.141 -19.141 -11.203 1 88.88 93 GLU B CA 1
ATOM 2481 C C . GLU B 1 93 ? -5.57 -18.688 -10.922 1 88.88 93 GLU B C 1
ATOM 2483 O O . GLU B 1 93 ? -6.18 -17.984 -11.734 1 88.88 93 GLU B O 1
ATOM 2488 N N . SER B 1 94 ? -6.008 -19.062 -9.828 1 87.56 94 SER B N 1
ATOM 2489 C CA . SER B 1 94 ? -7.379 -18.719 -9.469 1 87.56 94 SER B CA 1
ATOM 2490 C C . SER B 1 94 ? -7.57 -17.203 -9.398 1 87.56 94 SER B C 1
ATOM 2492 O O . SER B 1 94 ? -8.664 -16.703 -9.664 1 87.56 94 SER B O 1
ATOM 2494 N N . ASP B 1 95 ? -6.539 -16.531 -9.102 1 86.75 95 ASP B N 1
ATOM 2495 C CA . ASP B 1 95 ? -6.633 -15.07 -9.047 1 86.75 95 ASP B CA 1
ATOM 2496 C C . ASP B 1 95 ? -6.914 -14.484 -10.43 1 86.75 95 ASP B C 1
ATOM 2498 O O . ASP B 1 95 ? -7.816 -13.656 -10.586 1 86.75 95 ASP B O 1
ATOM 2502 N N . ARG B 1 96 ? -6.18 -14.914 -11.367 1 89.81 96 ARG B N 1
ATOM 2503 C CA . ARG B 1 96 ? -6.402 -14.445 -12.727 1 89.81 96 ARG B CA 1
ATOM 2504 C C . ARG B 1 96 ? -7.781 -14.859 -13.234 1 89.81 96 ARG B C 1
ATOM 2506 O O . ARG B 1 96 ? -8.492 -14.055 -13.836 1 89.81 96 ARG B O 1
ATOM 2513 N N . ASP B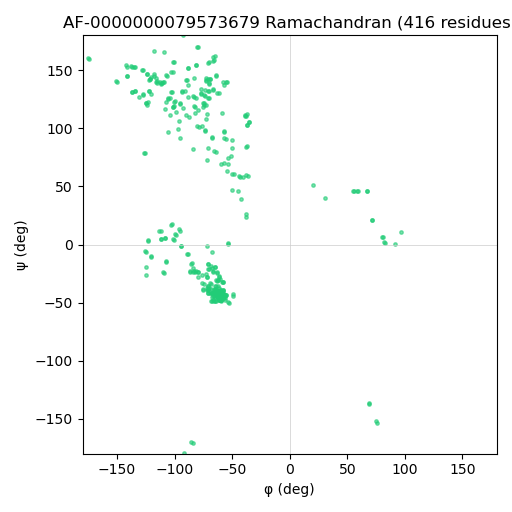 1 97 ? -8.094 -16.062 -12.93 1 90.25 97 ASP B N 1
ATOM 2514 C CA . ASP B 1 97 ? -9.383 -16.578 -13.375 1 90.25 97 ASP B CA 1
ATOM 2515 C C . ASP B 1 97 ? -10.539 -15.766 -12.789 1 90.25 97 ASP B C 1
ATOM 2517 O O . ASP B 1 97 ? -11.516 -15.477 -13.484 1 90.25 97 ASP B O 1
ATOM 2521 N N . GLN B 1 98 ? -10.383 -15.453 -11.586 1 87.94 98 GLN B N 1
ATOM 2522 C CA . GLN B 1 98 ? -11.414 -14.656 -10.93 1 87.94 98 GLN B CA 1
ATOM 2523 C C . GLN B 1 98 ? -11.57 -13.297 -11.609 1 87.94 98 GLN B C 1
ATOM 2525 O O . GLN B 1 98 ? -12.688 -12.836 -11.836 1 87.94 98 GLN B O 1
ATOM 2530 N N . LEU B 1 99 ? -10.508 -12.68 -11.867 1 90.81 99 LEU B N 1
ATOM 2531 C CA . LEU B 1 99 ? -10.562 -11.375 -12.531 1 90.81 99 LEU B CA 1
ATOM 2532 C C . LEU B 1 99 ? -11.195 -11.5 -13.914 1 90.81 99 LEU B C 1
ATOM 2534 O O . LEU B 1 99 ? -12.039 -10.68 -14.289 1 90.81 99 LEU B O 1
ATOM 2538 N N . LEU B 1 100 ? -10.797 -12.516 -14.609 1 92.12 100 LEU B N 1
ATOM 2539 C CA . LEU B 1 100 ? -11.352 -12.727 -15.945 1 92.12 100 LEU B CA 1
ATOM 2540 C C . LEU B 1 100 ? -12.859 -12.945 -15.883 1 92.12 100 LEU B C 1
ATOM 2542 O O . LEU B 1 100 ? -13.602 -12.406 -16.703 1 92.12 100 LEU B O 1
ATOM 2546 N N . HIS B 1 101 ? -13.195 -13.719 -14.93 1 90.62 101 HIS B N 1
ATOM 2547 C CA . HIS B 1 101 ? -14.617 -13.977 -14.742 1 90.62 101 HIS B CA 1
ATOM 2548 C C . HIS B 1 101 ? -15.383 -12.68 -14.484 1 90.62 101 HIS B C 1
ATOM 2550 O O . HIS B 1 101 ? -16.422 -12.438 -15.102 1 90.62 101 HIS B O 1
ATOM 2556 N N . GLU B 1 102 ? -14.867 -11.898 -13.672 1 90.5 102 GLU B N 1
ATOM 2557 C CA . GLU B 1 102 ? -15.555 -10.664 -13.32 1 90.5 102 GLU B CA 1
ATOM 2558 C C . GLU B 1 102 ? -15.531 -9.672 -14.477 1 90.5 102 GLU B C 1
ATOM 2560 O O . GLU B 1 102 ? -16.484 -8.93 -14.695 1 90.5 102 GLU B O 1
ATOM 2565 N N . ILE B 1 103 ? -14.484 -9.602 -15.156 1 92.94 103 ILE B N 1
ATOM 2566 C CA . ILE B 1 103 ? -14.367 -8.719 -16.312 1 92.94 103 ILE B CA 1
ATOM 2567 C C . ILE B 1 103 ? -15.445 -9.07 -17.344 1 92.94 103 ILE B C 1
ATOM 2569 O O . ILE B 1 103 ? -16.094 -8.188 -17.891 1 92.94 103 ILE B O 1
ATOM 2573 N N . LYS B 1 104 ? -15.617 -10.336 -17.531 1 93.25 104 LYS B N 1
ATOM 2574 C CA . LYS B 1 104 ? -16.641 -10.812 -18.453 1 93.25 104 LYS B CA 1
ATOM 2575 C C . LYS B 1 104 ? -18.047 -10.523 -17.922 1 93.25 104 LYS B C 1
ATOM 2577 O O . LYS B 1 104 ? -18.875 -9.961 -18.625 1 93.25 104 LYS B O 1
ATOM 2582 N N . ALA B 1 105 ? -18.25 -10.859 -16.703 1 89.94 105 ALA B N 1
ATOM 2583 C CA . ALA B 1 105 ? -19.578 -10.719 -16.094 1 89.94 105 ALA B CA 1
ATOM 2584 C C . ALA B 1 105 ? -20 -9.258 -16.031 1 89.94 105 ALA B C 1
ATOM 2586 O O . ALA B 1 105 ? -21.188 -8.945 -16.141 1 89.94 105 ALA B O 1
ATOM 2587 N N . LYS B 1 106 ? -19.031 -8.414 -15.898 1 91.44 106 LYS B N 1
ATOM 2588 C CA . LYS B 1 106 ? -19.344 -7 -15.727 1 91.44 106 LYS B CA 1
ATOM 2589 C C . LYS B 1 106 ? -19.172 -6.234 -17.031 1 91.44 106 LYS B C 1
ATOM 2591 O O . LYS B 1 106 ? -19.203 -5.004 -17.047 1 91.44 106 LYS B O 1
ATOM 2596 N N . ASN B 1 107 ? -18.875 -6.906 -18.062 1 95 107 ASN B N 1
ATOM 2597 C CA . ASN B 1 107 ? -18.812 -6.383 -19.422 1 95 107 ASN B CA 1
ATOM 2598 C C . ASN B 1 107 ? -17.812 -5.25 -19.547 1 95 107 ASN B C 1
ATOM 2600 O O . ASN B 1 107 ? -18.109 -4.199 -20.109 1 95 107 ASN B O 1
ATOM 2604 N N . MET B 1 108 ? -16.672 -5.527 -18.969 1 95.38 108 MET B N 1
ATOM 2605 C CA . MET B 1 108 ? -15.594 -4.547 -19.094 1 95.38 108 MET B CA 1
ATOM 2606 C C . MET B 1 108 ? -14.945 -4.621 -20.469 1 95.38 108 MET B C 1
ATOM 2608 O O . MET B 1 108 ? -14.484 -5.688 -20.891 1 95.38 108 MET B O 1
ATOM 2612 N N . THR B 1 109 ? -14.82 -3.406 -21.125 1 97 109 THR B N 1
ATOM 2613 C CA . THR B 1 109 ? -14.367 -3.434 -22.516 1 97 109 THR B CA 1
ATOM 2614 C C . THR B 1 109 ? -13.109 -2.592 -22.688 1 97 109 THR B C 1
ATOM 2616 O O . THR B 1 109 ? -12.578 -2.479 -23.797 1 97 109 THR B O 1
ATOM 2619 N N . ASP B 1 110 ? -12.625 -2.072 -21.641 1 96.94 110 ASP B N 1
ATOM 2620 C CA . ASP B 1 110 ? -11.422 -1.248 -21.75 1 96.94 110 ASP B CA 1
ATOM 2621 C C . ASP B 1 110 ? -10.242 -2.061 -22.281 1 96.94 110 ASP B C 1
ATOM 2623 O O . ASP B 1 110 ? -9.898 -3.104 -21.719 1 96.94 110 ASP B O 1
ATOM 2627 N N . GLU B 1 111 ? -9.578 -1.519 -23.281 1 97.19 111 GLU B N 1
ATOM 2628 C CA . GLU B 1 111 ? -8.508 -2.254 -23.953 1 97.19 111 GLU B CA 1
ATOM 2629 C C . GLU B 1 111 ? -7.297 -2.412 -23.047 1 97.19 111 GLU B C 1
ATOM 2631 O O . GLU B 1 111 ? -6.566 -3.4 -23.141 1 97.19 111 GLU B O 1
ATOM 2636 N N . ARG B 1 112 ? -7.059 -1.498 -22.25 1 95.19 112 ARG B N 1
ATOM 2637 C CA . ARG B 1 112 ? -5.922 -1.575 -21.344 1 95.19 112 ARG B CA 1
ATOM 2638 C C . ARG B 1 112 ? -6.09 -2.725 -20.344 1 95.19 112 ARG B C 1
ATOM 2640 O O . ARG B 1 112 ? -5.117 -3.396 -20 1 95.19 112 ARG B O 1
ATOM 2647 N N . ILE B 1 113 ? -7.348 -2.932 -19.938 1 96 113 ILE B N 1
ATOM 2648 C CA . ILE B 1 113 ? -7.637 -4.023 -19.016 1 96 113 ILE B CA 1
ATOM 2649 C C . ILE B 1 113 ? -7.43 -5.363 -19.719 1 96 113 ILE B C 1
ATOM 2651 O O . ILE B 1 113 ? -6.832 -6.281 -19.156 1 96 113 ILE B O 1
ATOM 2655 N N . HIS B 1 114 ? -7.887 -5.434 -20.969 1 96.94 114 HIS B N 1
ATOM 2656 C CA . HIS B 1 114 ? -7.719 -6.668 -21.719 1 96.94 114 HIS B CA 1
ATOM 2657 C C . HIS B 1 114 ? -6.242 -6.977 -21.953 1 96.94 114 HIS B C 1
ATOM 2659 O O . HIS B 1 114 ? -5.82 -8.133 -21.844 1 96.94 114 HIS B O 1
ATOM 2665 N N . ALA B 1 115 ? -5.465 -5.949 -22.25 1 95.06 115 ALA B N 1
ATOM 2666 C CA . ALA B 1 115 ? -4.027 -6.125 -22.438 1 95.06 115 ALA B CA 1
ATOM 2667 C C . ALA B 1 115 ? -3.363 -6.594 -21.141 1 95.06 115 ALA B C 1
ATOM 2669 O O . ALA B 1 115 ? -2.496 -7.469 -21.156 1 95.06 115 ALA B O 1
ATOM 2670 N N . PHE B 1 116 ? -3.795 -6.066 -20.062 1 92.31 116 PHE B N 1
ATOM 2671 C CA . PHE B 1 116 ? -3.283 -6.395 -18.734 1 92.31 116 PHE B CA 1
ATOM 2672 C C . PHE B 1 116 ? -3.535 -7.859 -18.406 1 92.31 116 PHE B C 1
ATOM 2674 O O . PHE B 1 116 ? -2.713 -8.508 -17.75 1 92.31 116 PHE B O 1
ATOM 2681 N N . MET B 1 117 ? -4.621 -8.391 -18.953 1 94.56 117 MET B N 1
ATOM 2682 C CA . MET B 1 117 ? -5.086 -9.727 -18.562 1 94.56 117 MET B CA 1
ATOM 2683 C C . MET B 1 117 ? -4.539 -10.789 -19.516 1 94.56 117 MET B C 1
ATOM 2685 O O . MET B 1 117 ? -4.797 -11.977 -19.328 1 94.56 117 MET B O 1
ATOM 2689 N N . LYS B 1 118 ? -3.787 -10.375 -20.516 1 95.31 118 LYS B N 1
ATOM 2690 C CA . LYS B 1 118 ? -3.217 -11.359 -21.422 1 95.31 118 LYS B CA 1
ATOM 2691 C C . LYS B 1 118 ? -2.414 -12.414 -20.672 1 95.31 118 LYS B C 1
ATOM 2693 O O . LYS B 1 118 ? -1.682 -12.086 -19.734 1 95.31 118 LYS B O 1
ATOM 2698 N N . ALA B 1 119 ? -2.555 -13.68 -21.125 1 94.56 119 ALA B N 1
ATOM 2699 C CA . ALA B 1 119 ? -1.971 -14.828 -20.438 1 94.56 119 ALA B CA 1
ATOM 2700 C C . ALA B 1 119 ? -0.454 -14.688 -20.328 1 94.56 119 ALA B C 1
ATOM 2702 O O . ALA B 1 119 ? 0.148 -15.102 -19.344 1 94.56 119 ALA B O 1
ATOM 2703 N N . GLU B 1 120 ? 0.217 -14.055 -21.281 1 93.75 120 GLU B N 1
ATOM 2704 C CA . GLU B 1 120 ? 1.673 -13.953 -21.328 1 93.75 120 GLU B CA 1
ATOM 2705 C C . GLU B 1 120 ? 2.201 -13.031 -20.234 1 93.75 120 GLU B C 1
ATOM 2707 O O . GLU B 1 120 ? 3.393 -13.055 -19.922 1 93.75 120 GLU B O 1
ATOM 2712 N N . ASN B 1 121 ? 1.298 -12.219 -19.672 1 92 121 ASN B N 1
ATOM 2713 C CA . ASN B 1 121 ? 1.709 -11.289 -18.625 1 92 121 ASN B CA 1
ATOM 2714 C C . ASN B 1 121 ? 1.621 -11.93 -17.25 1 92 121 ASN B C 1
ATOM 2716 O O . ASN B 1 121 ? 2.098 -11.367 -16.266 1 92 121 ASN B O 1
ATOM 2720 N N . TRP B 1 122 ? 1.041 -13.148 -17.141 1 92.19 122 TRP B N 1
ATOM 2721 C CA . TRP B 1 122 ? 0.737 -13.75 -15.844 1 92.19 122 TRP B CA 1
ATOM 2722 C C . TRP B 1 122 ? 1.552 -15.023 -15.625 1 92.19 122 TRP B C 1
ATOM 2724 O O . TRP B 1 122 ? 1.725 -15.82 -16.547 1 92.19 122 TRP B O 1
ATOM 2734 N N . ILE B 1 123 ? 2.004 -15.141 -14.414 1 92.44 123 ILE B N 1
ATOM 2735 C CA . ILE B 1 123 ? 2.732 -16.328 -13.992 1 92.44 123 ILE B CA 1
ATOM 2736 C C . ILE B 1 123 ? 2.062 -16.953 -12.766 1 92.44 123 ILE B C 1
ATOM 2738 O O . ILE B 1 123 ? 1.874 -16.266 -11.75 1 92.44 123 ILE B O 1
ATOM 2742 N N . ASP B 1 124 ? 1.65 -18.156 -12.891 1 92.88 124 ASP B N 1
ATOM 2743 C CA . ASP B 1 124 ? 1.175 -18.953 -11.766 1 92.88 124 ASP B CA 1
ATOM 2744 C C . ASP B 1 124 ? 2.344 -19.516 -10.961 1 92.88 124 ASP B C 1
ATOM 2746 O O . ASP B 1 124 ? 2.893 -20.562 -11.297 1 92.88 124 ASP B O 1
ATOM 2750 N N . TYR B 1 125 ? 2.621 -18.875 -9.836 1 93.06 125 TYR B N 1
ATOM 2751 C CA . TYR B 1 125 ? 3.854 -19.219 -9.141 1 93.06 125 TYR B CA 1
ATOM 2752 C C . TYR B 1 125 ? 3.674 -20.5 -8.328 1 93.06 125 TYR B C 1
ATOM 2754 O O . TYR B 1 125 ? 4.652 -21.141 -7.945 1 93.06 125 TYR B O 1
ATOM 2762 N N . GLN B 1 126 ? 2.455 -20.766 -8 1 94.31 126 GLN B N 1
ATOM 2763 C CA . GLN B 1 126 ? 2.186 -22.062 -7.375 1 94.31 126 GLN B CA 1
ATOM 2764 C C . GLN B 1 126 ? 2.605 -23.203 -8.289 1 94.31 126 GLN B C 1
ATOM 2766 O O . GLN B 1 126 ? 3.182 -24.203 -7.828 1 94.31 126 GLN B O 1
ATOM 2771 N N . ASP B 1 127 ? 2.275 -23.031 -9.539 1 96.31 127 ASP B N 1
ATOM 2772 C CA . ASP B 1 127 ? 2.695 -24.016 -10.531 1 96.31 127 ASP B CA 1
ATOM 2773 C C . ASP B 1 127 ? 4.215 -24.047 -10.664 1 96.31 127 ASP B C 1
ATOM 2775 O O . ASP B 1 127 ? 4.816 -25.125 -10.711 1 96.31 127 ASP B O 1
ATOM 2779 N N . VAL B 1 128 ? 4.824 -22.906 -10.734 1 95.19 128 VAL B N 1
ATOM 2780 C CA . VAL B 1 128 ? 6.277 -22.812 -10.812 1 95.19 128 VAL B CA 1
ATOM 2781 C C . VAL B 1 128 ? 6.906 -23.531 -9.617 1 95.19 128 VAL B C 1
ATOM 2783 O O . VAL B 1 128 ? 7.848 -24.312 -9.781 1 95.19 128 VAL B O 1
ATOM 2786 N N . PHE B 1 129 ? 6.379 -23.266 -8.469 1 96.94 129 PHE B N 1
ATOM 2787 C CA . PHE B 1 129 ? 6.859 -23.859 -7.234 1 96.94 129 PHE B CA 1
ATOM 2788 C C . PHE B 1 129 ? 6.742 -25.391 -7.285 1 96.94 129 PHE B C 1
ATOM 2790 O O . PHE B 1 129 ? 7.695 -26.094 -6.977 1 96.94 129 PHE B O 1
ATOM 2797 N N . THR B 1 130 ? 5.602 -25.844 -7.688 1 97.81 130 THR B N 1
ATOM 2798 C CA . THR B 1 130 ? 5.316 -27.281 -7.758 1 97.81 130 THR B CA 1
ATOM 2799 C C . THR B 1 130 ? 6.277 -27.984 -8.711 1 97.81 130 THR B C 1
ATOM 2801 O O . THR B 1 130 ? 6.832 -29.031 -8.383 1 97.81 130 THR B O 1
ATOM 2804 N N . LYS B 1 131 ? 6.523 -27.406 -9.828 1 97.31 131 LYS B N 1
ATOM 2805 C CA . LYS B 1 131 ? 7.41 -27.984 -10.836 1 97.31 131 LYS B CA 1
ATOM 2806 C C . LYS B 1 131 ? 8.867 -27.938 -10.375 1 97.31 131 LYS B C 1
ATOM 2808 O O . LYS B 1 131 ? 9.602 -28.906 -10.539 1 97.31 131 LYS B O 1
ATOM 2813 N N . ARG B 1 132 ? 9.203 -26.812 -9.789 1 96.81 132 ARG B N 1
ATOM 2814 C CA . ARG B 1 132 ? 10.57 -26.625 -9.328 1 96.81 132 ARG B CA 1
ATOM 2815 C C . ARG B 1 132 ? 10.969 -27.703 -8.336 1 96.81 132 ARG B C 1
ATOM 2817 O O . ARG B 1 132 ? 12.094 -28.219 -8.375 1 96.81 132 ARG B O 1
ATOM 2824 N N . PHE B 1 133 ? 10.062 -28.047 -7.504 1 97.19 133 PHE B N 1
ATOM 2825 C CA . PHE B 1 133 ? 10.406 -28.953 -6.418 1 97.19 133 PHE B CA 1
ATOM 2826 C C . PHE B 1 133 ? 9.797 -30.344 -6.648 1 97.19 133 PHE B C 1
ATOM 2828 O O . PHE B 1 133 ? 9.789 -31.172 -5.746 1 97.19 133 PHE B O 1
ATOM 2835 N N . GLU B 1 134 ? 9.172 -30.547 -7.812 1 96.62 134 GLU B N 1
ATOM 2836 C CA . GLU B 1 134 ? 8.625 -31.844 -8.234 1 96.62 134 GLU B CA 1
ATOM 2837 C C . GLU B 1 134 ? 7.641 -32.375 -7.203 1 96.62 134 GLU B C 1
ATOM 2839 O O . GLU B 1 134 ? 7.746 -33.531 -6.793 1 96.62 134 GLU B O 1
ATOM 2844 N N . LEU B 1 135 ? 6.848 -31.531 -6.812 1 96 135 LEU B N 1
ATOM 2845 C CA . LEU B 1 135 ? 5.844 -31.922 -5.828 1 96 135 LEU B CA 1
ATOM 2846 C C . LEU B 1 135 ? 4.664 -32.625 -6.504 1 96 135 LEU B C 1
ATOM 2848 O O . LEU B 1 135 ? 4.332 -32.312 -7.648 1 96 135 LEU B O 1
ATOM 2852 N N . SER B 1 136 ? 3.973 -33.469 -5.727 1 95.44 136 SER B N 1
ATOM 2853 C CA . SER B 1 136 ? 2.826 -34.188 -6.258 1 95.44 136 SER B CA 1
ATOM 2854 C C . SER B 1 136 ? 1.544 -33.375 -6.141 1 95.44 136 SER B C 1
ATOM 2856 O O . SER B 1 136 ? 0.556 -33.656 -6.82 1 95.44 136 SER B O 1
ATOM 2858 N N . GLN B 1 137 ? 1.6 -32.469 -5.203 1 95.62 137 GLN B N 1
ATOM 2859 C CA . GLN B 1 137 ? 0.427 -31.641 -4.977 1 95.62 137 GLN B CA 1
ATOM 2860 C C . GLN B 1 137 ? 0.818 -30.172 -4.844 1 95.62 137 GLN B C 1
ATOM 2862 O O . GLN B 1 137 ? 1.945 -29.859 -4.457 1 95.62 137 GLN B O 1
ATOM 2867 N N . GLN B 1 138 ? -0.134 -29.375 -5.199 1 95.81 138 GLN B N 1
ATOM 2868 C CA . GLN B 1 138 ? 0.062 -27.938 -4.992 1 95.81 138 GLN B CA 1
ATOM 2869 C C . GLN B 1 138 ? -0.033 -27.578 -3.514 1 95.81 138 GLN B C 1
ATOM 2871 O O . GLN B 1 138 ? -0.864 -28.125 -2.787 1 95.81 138 GLN B O 1
ATOM 2876 N N . LEU B 1 139 ? 0.796 -26.688 -3.131 1 95.44 139 LEU B N 1
ATOM 2877 C CA . LEU B 1 139 ? 0.784 -26.234 -1.746 1 95.44 139 LEU B CA 1
ATOM 2878 C C . LEU B 1 139 ? 0.109 -24.875 -1.632 1 95.44 139 LEU B C 1
ATOM 2880 O O . LEU B 1 139 ? 0.19 -24.062 -2.551 1 95.44 139 LEU B O 1
ATOM 2884 N N . SER B 1 140 ? -0.524 -24.688 -0.464 1 93.19 140 SER B N 1
ATOM 2885 C CA . SER B 1 140 ? -0.969 -23.328 -0.15 1 93.19 140 SER B CA 1
ATOM 2886 C C . SER B 1 140 ? 0.215 -22.391 0.058 1 93.19 140 SER B C 1
ATOM 2888 O O . SER B 1 140 ? 1.348 -22.844 0.241 1 93.19 140 SER B O 1
ATOM 2890 N N . LEU B 1 141 ? -0.092 -21.156 -0.038 1 92.62 141 LEU B N 1
ATOM 2891 C CA . LEU B 1 141 ? 0.967 -20.188 0.219 1 92.62 141 LEU B CA 1
ATOM 2892 C C . LEU B 1 141 ? 1.577 -20.406 1.6 1 92.62 141 LEU B C 1
ATOM 2894 O O . LEU B 1 141 ? 2.801 -20.391 1.751 1 92.62 141 LEU B O 1
ATOM 2898 N N . GLU B 1 142 ? 0.706 -20.609 2.533 1 93.12 142 GLU B N 1
ATOM 2899 C CA . GLU B 1 142 ? 1.152 -20.844 3.904 1 93.12 142 GLU B CA 1
ATOM 2900 C C . GLU B 1 142 ? 2.084 -22.047 3.986 1 93.12 142 GLU B C 1
ATOM 2902 O O . GLU B 1 142 ? 3.15 -21.969 4.602 1 93.12 142 GLU B O 1
ATOM 2907 N N . GLU B 1 143 ? 1.73 -23.078 3.377 1 95.19 143 GLU B N 1
ATOM 2908 C CA . GLU B 1 143 ? 2.541 -24.297 3.375 1 95.19 143 GLU B CA 1
ATOM 2909 C C . GLU B 1 143 ? 3.875 -24.062 2.672 1 95.19 143 GLU B C 1
ATOM 2911 O O . GLU B 1 143 ? 4.918 -24.531 3.141 1 95.19 143 GLU B O 1
ATOM 2916 N N . ALA B 1 144 ? 3.826 -23.391 1.593 1 96.19 144 ALA B N 1
ATOM 2917 C CA . ALA B 1 144 ? 5.043 -23.109 0.833 1 96.19 144 ALA B CA 1
ATOM 2918 C C . ALA B 1 144 ? 6.027 -22.281 1.655 1 96.19 144 ALA B C 1
ATOM 2920 O O . ALA B 1 144 ? 7.227 -22.594 1.681 1 96.19 144 ALA B O 1
ATOM 2921 N N . LEU B 1 145 ? 5.469 -21.281 2.271 1 96.62 145 LEU B N 1
ATOM 2922 C CA . LEU B 1 145 ? 6.312 -20.453 3.123 1 96.62 145 LEU B CA 1
ATOM 2923 C C . LEU B 1 145 ? 6.973 -21.297 4.215 1 96.62 145 LEU B C 1
ATOM 2925 O O . LEU B 1 145 ? 8.156 -21.125 4.504 1 96.62 145 LEU B O 1
ATOM 2929 N N . GLY B 1 146 ? 6.211 -22.141 4.777 1 96.31 146 GLY B N 1
ATOM 2930 C CA . GLY B 1 146 ? 6.758 -23.031 5.785 1 96.31 146 GLY B CA 1
ATOM 2931 C C . GLY B 1 146 ? 7.875 -23.922 5.258 1 96.31 146 GLY B C 1
ATOM 2932 O O . GLY B 1 146 ? 8.898 -24.094 5.922 1 96.31 146 GLY B O 1
ATOM 2933 N N . ARG B 1 147 ? 7.758 -24.391 4.125 1 96.06 147 ARG B N 1
ATOM 2934 C CA . ARG B 1 147 ? 8.719 -25.312 3.521 1 96.06 147 ARG B CA 1
ATOM 2935 C C . ARG B 1 147 ? 10.023 -24.594 3.188 1 96.06 147 ARG B C 1
ATOM 2937 O O . ARG B 1 147 ? 11.062 -25.234 3.018 1 96.06 147 ARG B O 1
ATOM 2944 N N . VAL B 1 148 ? 9.961 -23.328 3.082 1 96.75 148 VAL B N 1
ATOM 2945 C CA . VAL B 1 148 ? 11.172 -22.594 2.756 1 96.75 148 VAL B CA 1
ATOM 2946 C C . VAL B 1 148 ? 11.609 -21.75 3.955 1 96.75 148 VAL B C 1
ATOM 2948 O O . VAL B 1 148 ? 12.453 -20.859 3.83 1 96.75 148 VAL B O 1
ATOM 2951 N N . GLU B 1 149 ? 10.961 -21.891 4.977 1 96.25 149 GLU B N 1
ATOM 2952 C CA . GLU B 1 149 ? 11.344 -21.312 6.266 1 96.25 149 GLU B CA 1
ATOM 2953 C C . GLU B 1 149 ? 11.258 -19.797 6.234 1 96.25 149 GLU B C 1
ATOM 2955 O O . GLU B 1 149 ? 12.188 -19.109 6.668 1 96.25 149 GLU B O 1
ATOM 2960 N N . ILE B 1 150 ? 10.234 -19.359 5.723 1 96.62 150 ILE B N 1
ATOM 2961 C CA . ILE B 1 150 ? 9.906 -17.938 5.797 1 96.62 150 ILE B CA 1
ATOM 2962 C C . ILE B 1 150 ? 8.781 -17.719 6.805 1 96.62 150 ILE B C 1
ATOM 2964 O O . ILE B 1 150 ? 7.742 -18.375 6.738 1 96.62 150 ILE B O 1
ATOM 2968 N N . GLU B 1 151 ? 9.086 -16.844 7.73 1 96.19 151 GLU B N 1
ATOM 2969 C CA . GLU B 1 151 ? 8.023 -16.438 8.641 1 96.19 151 GLU B CA 1
ATOM 2970 C C . GLU B 1 151 ? 7.039 -15.492 7.957 1 96.19 151 GLU B C 1
ATOM 2972 O O . GLU B 1 151 ? 7.434 -14.438 7.457 1 96.19 151 GLU B O 1
ATOM 2977 N N . PRO B 1 152 ? 5.797 -15.938 7.969 1 93.62 152 PRO B N 1
ATOM 2978 C CA . PRO B 1 152 ? 4.816 -15.086 7.285 1 93.62 152 PRO B CA 1
ATOM 2979 C C . PRO B 1 152 ? 4.652 -13.727 7.949 1 93.62 152 PRO B C 1
ATOM 2981 O O . PRO B 1 152 ? 4.82 -13.602 9.164 1 93.62 152 PRO B O 1
ATOM 2984 N N . GLU B 1 153 ? 4.41 -12.758 7.121 1 89.94 153 GLU B N 1
ATOM 2985 C CA . GLU B 1 153 ? 4.051 -11.422 7.602 1 89.94 153 GLU B CA 1
ATOM 2986 C C . GLU B 1 153 ? 2.553 -11.172 7.461 1 89.94 153 GLU B C 1
ATOM 2988 O O . GLU B 1 153 ? 1.971 -11.438 6.406 1 89.94 153 GLU B O 1
ATOM 2993 N N . GLY B 1 154 ? 1.962 -10.672 8.586 1 89 154 GLY B N 1
ATOM 2994 C CA . GLY B 1 154 ? 0.556 -10.312 8.531 1 89 154 GLY B CA 1
ATOM 2995 C C . GLY B 1 154 ? -0.373 -11.508 8.539 1 89 154 GLY B C 1
ATOM 2996 O O . GLY B 1 154 ? -0.081 -12.523 9.18 1 89 154 GLY B O 1
ATOM 2997 N N . ASN B 1 155 ? -1.525 -11.289 7.926 1 86.12 155 ASN B N 1
ATOM 2998 C CA . ASN B 1 155 ? -2.572 -12.297 7.965 1 86.12 155 ASN B CA 1
ATOM 2999 C C . ASN B 1 155 ? -2.773 -12.953 6.602 1 86.12 155 ASN B C 1
ATOM 3001 O O . ASN B 1 155 ? -2.799 -12.266 5.578 1 86.12 155 ASN B O 1
ATOM 3005 N N . PHE B 1 156 ? -2.982 -14.336 6.746 1 84.62 156 PHE B N 1
ATOM 3006 C CA . PHE B 1 156 ? -3.346 -15.039 5.52 1 84.62 156 PHE B CA 1
ATOM 3007 C C . PHE B 1 156 ? -4.746 -14.648 5.066 1 84.62 156 PHE B C 1
ATOM 3009 O O . PHE B 1 156 ? -5.629 -14.414 5.895 1 84.62 156 PHE B O 1
ATOM 3016 N N . HIS B 1 157 ? -4.898 -14.539 3.812 1 83 157 HIS B N 1
ATOM 3017 C CA . HIS B 1 157 ? -6.145 -14.188 3.141 1 83 157 HIS B CA 1
ATOM 3018 C C . HIS B 1 157 ? -6.375 -12.68 3.148 1 83 157 HIS B C 1
ATOM 3020 O O . HIS B 1 157 ? -7.414 -12.203 2.689 1 83 157 HIS B O 1
ATOM 3026 N N . ASP B 1 158 ? -5.43 -12.031 3.688 1 86.25 158 ASP B N 1
ATOM 3027 C CA . ASP B 1 158 ? -5.32 -10.617 3.34 1 86.25 158 ASP B CA 1
ATOM 3028 C C . ASP B 1 158 ? -4.547 -10.43 2.037 1 86.25 158 ASP B C 1
ATOM 3030 O O . ASP B 1 158 ? -3.416 -10.898 1.906 1 86.25 158 ASP B O 1
ATOM 3034 N N . GLY B 1 159 ? -5.137 -9.727 1.162 1 87.12 159 GLY B N 1
ATOM 3035 C CA . GLY B 1 159 ? -4.59 -9.641 -0.182 1 87.12 159 GLY B CA 1
ATOM 3036 C C . GLY B 1 159 ? -3.199 -9.039 -0.223 1 87.12 159 GLY B C 1
ATOM 3037 O O . GLY B 1 159 ? -2.332 -9.508 -0.96 1 87.12 159 GLY B O 1
ATOM 3038 N N . LEU B 1 160 ? -3.027 -7.969 0.45 1 90.5 160 LEU B N 1
ATOM 3039 C CA . LEU B 1 160 ? -1.713 -7.332 0.46 1 90.5 160 LEU B CA 1
ATOM 3040 C C . LEU B 1 160 ? -0.691 -8.211 1.174 1 90.5 160 LEU B C 1
ATOM 3042 O O . LEU B 1 160 ? 0.429 -8.391 0.689 1 90.5 160 LEU B O 1
ATOM 3046 N N . ASP B 1 161 ? -1.093 -8.766 2.336 1 90 161 ASP B N 1
ATOM 3047 C CA . ASP B 1 161 ? -0.184 -9.641 3.078 1 90 161 ASP B CA 1
ATOM 3048 C C . ASP B 1 161 ? 0.212 -10.852 2.244 1 90 161 ASP B C 1
ATOM 3050 O O . ASP B 1 161 ? 1.381 -11.25 2.227 1 90 161 ASP B O 1
ATOM 3054 N N . ASP B 1 162 ? -0.748 -11.414 1.621 1 90.06 162 ASP B N 1
ATOM 3055 C CA . ASP B 1 162 ? -0.446 -12.562 0.771 1 90.06 162 ASP B CA 1
ATOM 3056 C C . ASP B 1 162 ? 0.5 -12.172 -0.363 1 90.06 162 ASP B C 1
ATOM 3058 O O . ASP B 1 162 ? 1.39 -12.938 -0.73 1 90.06 162 ASP B O 1
ATOM 3062 N N . ALA B 1 163 ? 0.304 -11 -0.976 1 91.88 163 ALA B N 1
ATOM 3063 C CA . ALA B 1 163 ? 1.196 -10.508 -2.021 1 91.88 163 ALA B CA 1
ATOM 3064 C C . ALA B 1 163 ? 2.615 -10.32 -1.489 1 91.88 163 ALA B C 1
ATOM 3066 O O . ALA B 1 163 ? 3.586 -10.711 -2.139 1 91.88 163 ALA B O 1
ATOM 3067 N N . VAL B 1 164 ? 2.697 -9.719 -0.333 1 91.81 164 VAL B N 1
ATOM 3068 C CA . VAL B 1 164 ? 3.994 -9.477 0.288 1 91.81 164 VAL B CA 1
ATOM 3069 C C . VAL B 1 164 ? 4.699 -10.805 0.56 1 91.81 164 VAL B C 1
ATOM 3071 O O . VAL B 1 164 ? 5.871 -10.969 0.219 1 91.81 164 VAL B O 1
ATOM 3074 N N . ASN B 1 165 ? 3.971 -11.703 1.13 1 93 165 ASN B N 1
ATOM 3075 C CA . ASN B 1 165 ? 4.551 -13.008 1.427 1 93 165 ASN B CA 1
ATOM 3076 C C . ASN B 1 165 ? 4.965 -13.742 0.154 1 93 165 ASN B C 1
ATOM 3078 O O . ASN B 1 165 ? 6 -14.406 0.127 1 93 165 ASN B O 1
ATOM 3082 N N . THR B 1 166 ? 4.156 -13.672 -0.814 1 92.94 166 THR B N 1
ATOM 3083 C CA . THR B 1 166 ? 4.531 -14.25 -2.102 1 92.94 166 THR B CA 1
ATOM 3084 C C . THR B 1 166 ? 5.805 -13.602 -2.631 1 92.94 166 THR B C 1
ATOM 3086 O O . THR B 1 166 ? 6.68 -14.281 -3.17 1 92.94 166 THR B O 1
ATOM 3089 N N . GLY B 1 167 ? 5.867 -12.273 -2.486 1 92.38 167 GLY B N 1
ATOM 3090 C CA . GLY B 1 167 ? 7.082 -11.57 -2.869 1 92.38 167 GLY B CA 1
ATOM 3091 C C . GLY B 1 167 ? 8.32 -12.102 -2.18 1 92.38 167 GLY B C 1
ATOM 3092 O O . GLY B 1 167 ? 9.359 -12.289 -2.814 1 92.38 167 GLY B O 1
ATOM 3093 N N . TYR B 1 168 ? 8.211 -12.359 -0.872 1 93.5 168 TYR B N 1
ATOM 3094 C CA . TYR B 1 168 ? 9.32 -12.922 -0.115 1 93.5 168 TYR B CA 1
ATOM 3095 C C . TYR B 1 168 ? 9.719 -14.289 -0.666 1 93.5 168 TYR B C 1
ATOM 3097 O O . TYR B 1 168 ? 10.906 -14.594 -0.782 1 93.5 168 TYR B O 1
ATOM 3105 N N . LEU B 1 169 ? 8.734 -15.023 -0.922 1 94.31 169 LEU B N 1
ATOM 3106 C CA . LEU B 1 169 ? 8.953 -16.375 -1.439 1 94.31 169 LEU B CA 1
ATOM 3107 C C . LEU B 1 169 ? 9.711 -16.328 -2.764 1 94.31 169 LEU B C 1
ATOM 3109 O O . LEU B 1 169 ? 10.711 -17.031 -2.934 1 94.31 169 LEU B O 1
ATOM 3113 N N . ILE B 1 170 ? 9.281 -15.5 -3.641 1 93.38 170 ILE B N 1
ATOM 3114 C CA . ILE B 1 170 ? 9.883 -15.375 -4.965 1 93.38 170 ILE B CA 1
ATOM 3115 C C . ILE B 1 170 ? 11.312 -14.867 -4.832 1 93.38 170 ILE B C 1
ATOM 3117 O O . ILE B 1 170 ? 12.234 -15.398 -5.465 1 93.38 170 ILE B O 1
ATOM 3121 N N . GLU B 1 171 ? 11.438 -13.852 -4.078 1 92.81 171 GLU B N 1
ATOM 3122 C CA . GLU B 1 171 ? 12.781 -13.312 -3.865 1 92.81 171 GLU B CA 1
ATOM 3123 C C . GLU B 1 171 ? 13.742 -14.398 -3.395 1 92.81 171 GLU B C 1
ATOM 3125 O O . GLU B 1 171 ? 14.828 -14.562 -3.961 1 92.81 171 GLU B O 1
ATOM 3130 N N . LYS B 1 172 ? 13.352 -15.141 -2.385 1 95.06 172 LYS B N 1
ATOM 3131 C CA . LYS B 1 172 ? 14.203 -16.172 -1.808 1 95.06 172 LYS B CA 1
ATOM 3132 C C . LYS B 1 172 ? 14.547 -17.25 -2.838 1 95.06 172 LYS B C 1
ATOM 3134 O O . LYS B 1 172 ? 15.711 -17.625 -2.98 1 95.06 172 LYS B O 1
ATOM 3139 N N . LEU B 1 173 ? 13.586 -17.656 -3.535 1 95 173 LEU B N 1
ATOM 3140 C CA . LEU B 1 173 ? 13.773 -18.781 -4.445 1 95 173 LEU B CA 1
ATOM 3141 C C . LEU B 1 173 ? 14.547 -18.344 -5.688 1 95 173 LEU B C 1
ATOM 3143 O O . LEU B 1 173 ? 15.367 -19.109 -6.207 1 95 173 LEU B O 1
ATOM 3147 N N . GLU B 1 174 ? 14.273 -17.172 -6.176 1 92.44 174 GLU B N 1
ATOM 3148 C CA . GLU B 1 174 ? 14.953 -16.719 -7.379 1 92.44 174 GLU B CA 1
ATOM 3149 C C . GLU B 1 174 ? 16.406 -16.359 -7.086 1 92.44 174 GLU B C 1
ATOM 3151 O O . GLU B 1 174 ? 17.281 -16.5 -7.953 1 92.44 174 GLU B O 1
ATOM 3156 N N . LEU B 1 175 ? 16.672 -16.016 -5.898 1 92.81 175 LEU B N 1
ATOM 3157 C CA . LEU B 1 175 ? 18.047 -15.711 -5.5 1 92.81 175 LEU B CA 1
ATOM 3158 C C . LEU B 1 175 ? 18.781 -16.984 -5.098 1 92.81 175 LEU B C 1
ATOM 3160 O O . LEU B 1 175 ? 20.016 -16.984 -4.988 1 92.81 175 LEU B O 1
ATOM 3164 N N . ASN B 1 176 ? 18.016 -18.031 -4.844 1 95.12 176 ASN B N 1
ATOM 3165 C CA . ASN B 1 176 ? 18.578 -19.328 -4.488 1 95.12 176 ASN B CA 1
ATOM 3166 C C . ASN B 1 176 ? 18.062 -20.438 -5.402 1 95.12 176 ASN B C 1
ATOM 3168 O O . ASN B 1 176 ? 17.266 -21.266 -4.977 1 95.12 176 ASN B O 1
ATOM 3172 N N . PRO B 1 177 ? 18.609 -20.531 -6.559 1 93.06 177 PRO B N 1
ATOM 3173 C CA . PRO B 1 177 ? 18.078 -21.469 -7.539 1 93.06 177 PRO B CA 1
ATOM 3174 C C . PRO B 1 177 ? 18.188 -22.922 -7.082 1 93.06 177 PRO B C 1
ATOM 3176 O O . PRO B 1 177 ? 17.391 -23.766 -7.504 1 93.06 177 PRO B O 1
ATOM 3179 N N . GLU B 1 178 ? 19.109 -23.188 -6.223 1 94.75 178 GLU B N 1
ATOM 3180 C CA . GLU B 1 178 ? 19.328 -24.562 -5.805 1 94.75 178 GLU B CA 1
ATOM 3181 C C . GLU B 1 178 ? 18.719 -24.828 -4.43 1 94.75 178 GLU B C 1
ATOM 3183 O O . GLU B 1 178 ? 19.047 -25.828 -3.775 1 94.75 178 GLU B O 1
ATOM 3188 N N . TYR B 1 179 ? 17.875 -23.969 -4.09 1 95.44 179 TYR B N 1
ATOM 3189 C CA . TYR B 1 179 ? 17.281 -24.141 -2.771 1 95.44 179 TYR B CA 1
ATOM 3190 C C . TYR B 1 179 ? 16.594 -25.5 -2.65 1 95.44 179 TYR B C 1
ATOM 3192 O O . TYR B 1 179 ? 15.938 -25.953 -3.59 1 95.44 179 TYR B O 1
ATOM 3200 N N . GLN B 1 180 ? 16.766 -26.141 -1.454 1 94.81 180 GLN B N 1
ATOM 3201 C CA . GLN B 1 180 ? 16.094 -27.391 -1.142 1 94.81 180 GLN B CA 1
ATOM 3202 C C . GLN B 1 180 ? 15.07 -27.188 -0.022 1 94.81 180 GLN B C 1
ATOM 3204 O O . GLN B 1 180 ? 15.367 -26.547 0.985 1 94.81 180 GLN B O 1
ATOM 3209 N N . LEU B 1 181 ? 13.906 -27.859 -0.197 1 94.81 181 LEU B N 1
ATOM 3210 C CA . LEU B 1 181 ? 12.836 -27.672 0.775 1 94.81 181 LEU B CA 1
ATOM 3211 C C . LEU B 1 181 ? 13.172 -28.375 2.088 1 94.81 181 LEU B C 1
ATOM 3213 O O . LEU B 1 181 ? 13.797 -29.438 2.088 1 94.81 181 LEU B O 1
ATOM 3217 N N . VAL B 1 182 ? 12.805 -27.766 3.143 1 88.5 182 VAL B N 1
ATOM 3218 C CA . VAL B 1 182 ? 12.93 -28.422 4.441 1 88.5 182 VAL B CA 1
ATOM 3219 C C . VAL B 1 182 ? 11.906 -29.547 4.551 1 88.5 182 VAL B C 1
ATOM 3221 O O . VAL B 1 182 ? 10.75 -29.406 4.133 1 88.5 182 VAL B O 1
ATOM 3224 N N . SER B 1 183 ? 12.398 -30.781 4.867 1 75.69 183 SER B N 1
ATOM 3225 C CA . SER B 1 183 ? 11.547 -31.953 4.996 1 75.69 183 SER B CA 1
ATOM 3226 C C . SER B 1 183 ? 10.734 -31.906 6.285 1 75.69 183 SER B C 1
ATOM 3228 O O . SER B 1 183 ? 11.234 -31.484 7.328 1 75.69 183 SER B O 1
ATOM 3230 N N . TYR B 1 184 ? 9.586 -31.547 6.336 1 60.88 184 TYR B N 1
ATOM 3231 C CA . TYR B 1 184 ? 8.859 -31.828 7.566 1 60.88 184 TYR B CA 1
ATOM 3232 C C . TYR B 1 184 ? 8.688 -33.344 7.773 1 60.88 184 TYR B C 1
ATOM 3234 O O . TYR B 1 184 ? 8.203 -34.031 6.887 1 60.88 184 TYR B O 1
ATOM 3242 N N . GLU B 1 185 ? 9.672 -34.062 8.258 1 48.12 185 GLU B N 1
ATOM 3243 C CA . GLU B 1 185 ? 9.375 -35.438 8.648 1 48.12 185 GLU B CA 1
ATOM 3244 C C . GLU B 1 185 ? 7.984 -35.531 9.273 1 48.12 185 GLU B C 1
ATOM 3246 O O . GLU B 1 185 ? 7.68 -34.844 10.242 1 48.12 185 GLU B O 1
ATOM 3251 N N . MET B 1 186 ? 7.02 -35.656 8.523 1 43.12 186 MET B N 1
ATOM 3252 C CA . MET B 1 186 ? 5.883 -36.188 9.273 1 43.12 186 MET B CA 1
ATOM 3253 C C . MET B 1 186 ? 6.332 -37.219 10.289 1 43.12 186 MET B C 1
ATOM 3255 O O . MET B 1 186 ? 7.172 -38.062 9.984 1 43.12 186 MET B O 1
ATOM 3259 N N . PRO B 1 187 ? 6.262 -36.938 11.617 1 38.94 187 PRO B N 1
ATOM 3260 C CA . PRO B 1 187 ? 6.574 -38.094 12.453 1 38.94 187 PRO B CA 1
ATOM 3261 C C . PRO B 1 187 ? 6.012 -39.406 11.891 1 38.94 187 PRO B C 1
ATOM 3263 O O . PRO B 1 187 ? 4.941 -39.406 11.273 1 38.94 187 PRO B O 1
ATOM 3266 N N . ASP B 1 188 ? 6.762 -40.281 11.453 1 33.44 188 ASP B N 1
ATOM 3267 C CA . ASP B 1 188 ? 6.25 -41.656 11.344 1 33.44 188 ASP B CA 1
ATOM 3268 C C . ASP B 1 188 ? 5.398 -42.031 12.555 1 33.44 188 ASP B C 1
ATOM 3270 O O . ASP B 1 188 ? 5.914 -42.188 13.664 1 33.44 188 ASP B O 1
ATOM 3274 N N . LYS B 1 189 ? 4.367 -41.375 12.875 1 36.25 189 LYS B N 1
ATOM 3275 C CA . LYS B 1 189 ? 3.594 -42.125 13.875 1 36.25 189 LYS B CA 1
ATOM 3276 C C . LYS B 1 189 ? 3.623 -43.625 13.602 1 36.25 189 LYS B C 1
ATOM 3278 O O . LYS B 1 189 ? 3.375 -44.062 12.477 1 36.25 189 LYS B O 1
ATOM 3283 N N . PRO B 1 190 ? 4.398 -44.344 14.32 1 34.72 190 PRO B N 1
ATOM 3284 C CA . PRO B 1 190 ? 4.168 -45.781 14.25 1 34.72 190 PRO B CA 1
ATOM 3285 C C . PRO B 1 190 ? 2.689 -46.125 14.109 1 34.72 190 PRO B C 1
ATOM 3287 O O . PRO B 1 190 ? 1.827 -45.438 14.648 1 34.72 190 PRO B O 1
ATOM 3290 N N . SER B 1 191 ? 2.227 -46.531 12.938 1 34.44 191 SER B N 1
ATOM 3291 C CA . SER B 1 191 ? 0.92 -47.125 12.711 1 34.44 191 SER B CA 1
ATOM 3292 C C . SER B 1 191 ? 0.535 -48.062 13.867 1 34.44 191 SER B C 1
ATOM 3294 O O . SER B 1 191 ? 0.821 -49.25 13.828 1 34.44 191 SER B O 1
ATOM 3296 N N . GLU B 1 192 ? 1.032 -47.875 15.086 1 33.47 192 GLU B N 1
ATOM 3297 C CA . GLU B 1 192 ? 0.407 -48.781 16.031 1 33.47 192 GLU B CA 1
ATOM 3298 C C . GLU B 1 192 ? -1.11 -48.625 16.047 1 33.47 192 GLU B C 1
ATOM 3300 O O . GLU B 1 192 ? -1.623 -47.531 16.281 1 33.47 192 GLU B O 1
ATOM 3305 N N . ARG B 1 193 ? -1.815 -49.438 15.211 1 30.52 193 ARG B N 1
ATOM 3306 C CA . ARG B 1 193 ? -3.227 -49.812 15.203 1 30.52 193 ARG B CA 1
ATOM 3307 C C . ARG B 1 193 ? -3.752 -50 16.625 1 30.52 193 ARG B C 1
ATOM 3309 O O . ARG B 1 193 ? -3.473 -51 17.266 1 30.52 193 ARG B O 1
ATOM 3316 N N . LEU B 1 194 ? -3.727 -49.031 17.5 1 29.23 194 LEU B N 1
ATOM 3317 C CA . LEU B 1 194 ? -4.469 -49.219 18.75 1 29.23 194 LEU B CA 1
ATOM 3318 C C . LEU B 1 194 ? -5.949 -49.438 18.469 1 29.23 194 LEU B C 1
ATOM 3320 O O . LEU B 1 194 ? -6.676 -48.531 18.109 1 29.23 194 LEU B O 1
ATOM 3324 N N . SER B 1 195 ? -6.391 -50.562 17.875 1 28.95 195 SER B N 1
ATOM 3325 C CA . SER B 1 195 ? -7.711 -51.188 17.875 1 28.95 195 SER B CA 1
ATOM 3326 C C . SER B 1 195 ? -8.305 -51.219 19.281 1 28.95 195 SER B C 1
ATOM 3328 O O . SER B 1 195 ? -7.945 -52.094 20.078 1 28.95 195 SER B O 1
ATOM 3330 N N . SER B 1 196 ? -8.281 -50.156 20.094 1 29.17 196 SER B N 1
ATOM 3331 C CA . SER B 1 196 ? -8.93 -50.25 21.391 1 29.17 196 SER B CA 1
ATOM 33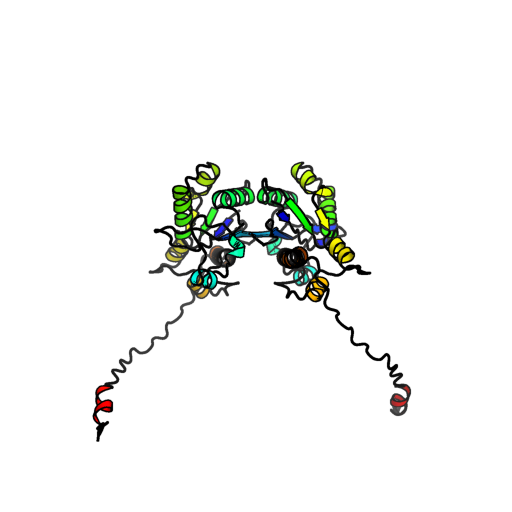32 C C . SER B 1 196 ? -10.398 -50.625 21.25 1 29.17 196 SER B C 1
ATOM 3334 O O . SER B 1 196 ? -11.141 -50.031 20.484 1 29.17 196 SER B O 1
ATOM 3336 N N . THR B 1 197 ? -10.789 -51.938 21.391 1 28.09 197 THR B N 1
ATOM 3337 C CA . THR B 1 197 ? -12.016 -52.719 21.594 1 28.09 197 THR B CA 1
ATOM 3338 C C . THR B 1 197 ? -12.828 -52.125 22.734 1 28.09 197 THR B C 1
ATOM 3340 O O . THR B 1 197 ? -12.445 -52.281 23.906 1 28.09 197 THR B 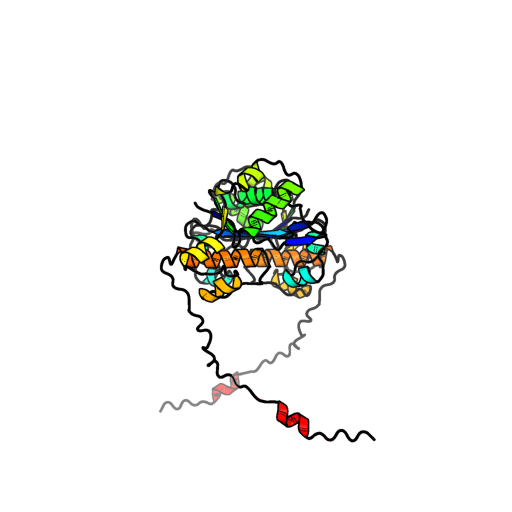O 1
ATOM 3343 N N . LEU B 1 198 ? -13.32 -50.844 22.703 1 27.62 198 LEU B N 1
ATOM 3344 C CA . LEU B 1 198 ? -14.219 -50.25 23.688 1 27.62 198 LEU B CA 1
ATOM 3345 C C . LEU B 1 198 ? -15.461 -51.125 23.875 1 27.62 198 LEU B C 1
ATOM 3347 O O . LEU B 1 198 ? -16.391 -50.75 24.578 1 27.62 198 LEU B O 1
ATOM 3351 N N . GLY B 1 199 ? -15.625 -52.25 23.203 1 26.88 199 GLY B N 1
ATOM 3352 C CA . GLY B 1 199 ? -16.797 -53.094 23.422 1 26.88 199 GLY B CA 1
ATOM 3353 C C . GLY B 1 199 ? -17.062 -53.375 24.875 1 26.88 199 GLY B C 1
ATOM 3354 O O . GLY B 1 199 ? -18.219 -53.438 25.312 1 26.88 199 GLY B O 1
ATOM 3355 N N . GLU B 1 200 ? -16.016 -53.656 25.578 1 29.5 200 GLU B N 1
ATOM 3356 C CA . GLU B 1 200 ? -16.25 -54.438 26.797 1 29.5 200 GLU B CA 1
ATOM 3357 C C . GLU B 1 200 ? -16.828 -53.562 27.891 1 29.5 200 GLU B C 1
ATOM 3359 O O . GLU B 1 200 ? -17.391 -54.062 28.875 1 29.5 200 GLU B O 1
ATOM 3364 N N . LEU B 1 201 ? -16.516 -52.219 27.797 1 28.75 201 LEU B N 1
ATOM 3365 C CA . LEU B 1 201 ? -16.75 -51.594 29.094 1 28.75 201 LEU B CA 1
ATOM 3366 C C . LEU B 1 201 ? -18.234 -51.375 29.344 1 28.75 201 LEU B C 1
ATOM 3368 O O . LEU B 1 201 ? -18.688 -51.406 30.484 1 28.75 201 LEU B O 1
ATOM 3372 N N . PHE B 1 202 ? -18.984 -51.094 28.25 1 29.78 202 PHE B N 1
ATOM 3373 C CA . PHE B 1 202 ? -20.359 -50.656 28.531 1 29.78 202 PHE B CA 1
ATOM 3374 C C . PHE B 1 202 ? -21.188 -51.844 29.031 1 29.78 202 PHE B C 1
ATOM 3376 O O . PHE B 1 202 ? -22.406 -51.719 29.172 1 29.78 202 PHE B O 1
ATOM 3383 N N . ALA B 1 203 ? -20.656 -52.969 29.109 1 31.8 203 ALA B N 1
ATOM 3384 C CA . ALA B 1 203 ? -21.5 -54.125 29.453 1 31.8 203 ALA B CA 1
ATOM 3385 C C . ALA B 1 203 ? -22.109 -53.938 30.844 1 31.8 203 ALA B C 1
ATOM 3387 O O . ALA B 1 203 ? -23.25 -54.375 31.094 1 31.8 203 ALA B O 1
ATOM 3388 N N . GLY B 1 204 ? -21.375 -53.469 31.812 1 32.75 204 GLY B N 1
ATOM 3389 C CA . GLY B 1 204 ? -21.828 -53.781 33.156 1 32.75 204 GLY B CA 1
ATOM 3390 C C . GLY B 1 204 ? -22.891 -52.812 33.656 1 32.75 204 GLY B C 1
ATOM 3391 O O . GLY B 1 204 ? -23.266 -52.844 34.844 1 32.75 204 GLY B O 1
ATOM 3392 N N . LEU B 1 205 ? -22.984 -51.625 33.062 1 30.34 205 LEU B N 1
ATOM 3393 C CA . LEU B 1 205 ? -23.828 -50.719 33.875 1 30.34 205 LEU B CA 1
ATOM 3394 C C . LEU B 1 205 ? -25.297 -51.156 33.812 1 30.34 205 LEU B C 1
ATOM 3396 O O . LEU B 1 205 ? -25.891 -51.188 32.719 1 30.34 205 LEU B O 1
ATOM 3400 N N . ASP B 1 206 ? -25.641 -52.094 34.625 1 33.34 206 ASP B N 1
ATOM 3401 C CA . ASP B 1 206 ? -26.969 -52.562 34.938 1 33.34 206 ASP B CA 1
ATOM 3402 C C . ASP B 1 206 ? -27.875 -51.406 35.375 1 33.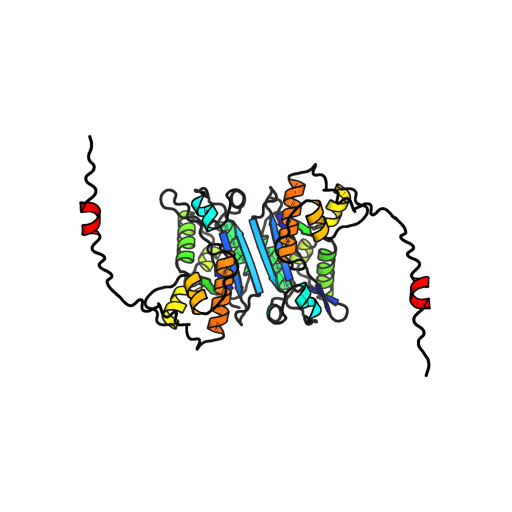34 206 ASP B C 1
ATOM 3404 O O . ASP B 1 206 ? -27.625 -50.75 36.375 1 33.34 206 ASP B O 1
ATOM 3408 N N . LEU B 1 207 ? -28.234 -50.5 34.438 1 25.95 207 LEU B N 1
ATOM 3409 C CA . LEU B 1 207 ? -29.203 -49.469 34.781 1 25.95 207 LEU B CA 1
ATOM 3410 C C . LEU B 1 207 ? -30.453 -50.062 35.406 1 25.95 207 LEU B C 1
ATOM 3412 O O . LEU B 1 207 ? -31.141 -50.875 34.781 1 25.95 207 LEU B O 1
ATOM 3416 N N . ARG B 1 208 ? -30.312 -50.438 36.688 1 27.03 208 ARG B N 1
ATOM 3417 C CA . ARG B 1 208 ? -31.453 -50.844 37.5 1 27.03 208 ARG B CA 1
ATOM 3418 C C . ARG B 1 208 ? -32.531 -49.781 37.5 1 27.03 208 ARG B C 1
ATOM 3420 O O . ARG B 1 208 ? -32.312 -48.688 38.031 1 27.03 208 ARG B O 1
ATOM 3427 N N . PHE B 1 209 ? -33.125 -49.5 36.312 1 21.98 209 PHE B N 1
ATOM 3428 C CA . PHE B 1 209 ? -34.344 -48.688 36.406 1 21.98 209 PHE B CA 1
ATOM 3429 C C . PHE B 1 209 ? -35.344 -49.344 37.375 1 21.98 209 PHE B C 1
ATOM 3431 O O . PHE B 1 209 ? -35.812 -50.469 37.094 1 21.98 209 PHE B O 1
ATOM 3438 N N . THR B 1 210 ? -35.062 -49.25 38.656 1 24.23 210 THR B N 1
ATOM 3439 C CA . THR B 1 210 ? -36.156 -49.406 39.594 1 24.23 210 THR B CA 1
ATOM 3440 C C . THR B 1 210 ? -37.219 -48.344 39.312 1 24.23 210 THR B C 1
ATOM 3442 O O . THR B 1 210 ? -36.906 -47.219 38.969 1 24.23 210 THR B O 1
#

Organism: NCBI:txid592978

pLDDT: mean 80.28, std 21.3, range [21.98, 97.81]

Sequence (420 aa):
MKSILFIGQNLYSYKYATETIQIGAVLLDDSFKRIGTLCQYLHPEHGVIDYFIENLTGIKNSQVKNAPKLEEVLLHMIDWLGERDYKIYAWSESDRDQLLHEIKAKNMTDERIHAFMKAENWIDYQDVFTKRFELSQQLSLEEALGRVEIEPEGNFHDGLDDAVNTGYLIEKLELNPEYQLVSYEMPDKPSERLSSTLGELFAGLDLRFTMKSILFIGQNLYSYKYATETIQIGAVLLDDSFKRIGTLCQYLHPEHGVIDYFIENLTGIKNSQVKNAPKLEEVLLHMIDWLGERDYKIYAWSESDRDQLLHEIKAKNMTDERIHAFMKAENWIDYQDVFTKRFELSQQLSLEEALGRVEIEPEGNFHDGLDDAVNTGYLIEKLELNPEYQLVSYEMPDKPSERLSSTLGELFAGLDLRFT

Secondary structure (DSSP, 8-state):
---EE--EEEEEEETTEEEEEEEEEEEE-TTS-EEEEEEEE---SS----HHHHHHH---HHHHTTSPPHHHHHHHHHHHHTT---EEEESSHHHHHHHHHHHHHTT---HHHHHHT-GGGEEEHHHHHHHHTT-SSPPPHHHHHHHTT-PPPS-TT-HHHHHHHHHHHHHHHHH-TT-------------------GGGGGG-------/-EEEEEEE-----BTTB----EEEEEEE-TTS-EEEEEEEE---SS----HHHHHHH---HHHHTTSPPHHHHHHHHHHHHTT----EEES-HHHHHHHHHHHHHTT---HHHHHHT-GGGEEEHHHHHHHHTT-SSPPPHHHHHHHTT-PPPS-TT-HHHHHHHHHHHHHHHHH-TT--------------------TTGGGG------

Radius of gyration: 27.86 Å; Cα contacts (8 Å, |Δi|>4): 693; chains: 2; bounding box: 84×81×81 Å

InterPro domains:
  IPR012337 Ribonuclease H-like superfamily [SSF53098] (20-173)
  IPR013520 Ribonuclease H-like domain [PF00929] (18-168)
  IPR036397 Ribonuclease H superfamily [G3DSA:3.30.420.10] (8-195)
  IPR047201 ERI-1-like, DEDDh 3'-5' exonuclease domain [cd06133] (12-174)
  IPR051274 3'-5' Exoribonuclease [PTHR23044] (14-173)

Foldseek 3Di:
DEWEWEFQFLWDDDPNATDGFKTKIFTADPLLHTDDIDIFGEADPPDADDPVNCVQAVDHRVRHVPGHHPLVVLVVVLVVCPPDHYAYEYCACVSLVNSVVVCVVVVPDDPSSVVCSDPVRYDNVQVVLCVLQVHPDGDDLVVLCVQQVHDQDDHPSHNNSSNVSVSVSCSVCVVPVPDDTDDPPPPVPPPPPPPVPPVPPVPPPCPPPD/DEWEWFFLWQQPDDVHATGGFKTKIFGADPLLHTDDIDIFGEADPPDADDPVSCVQAVDHRVRHVPGHHPLVVLVVVLVVCPPDDYAYEYCACVRLVNSVVVCVVVVPDDPSSVVCSDPVRYDNVQVVLCVLQVHPDGDDLVVLCVQQVHDQDDHPSHRNSSSVSVSVSCSVCVVPVPDDTDDPPPPVPPPPPPPVPPVPPVPPPPPPPD

Solvent-accessible surface area (backbone atoms only — not comparable to full-atom values): 23236 Å² total; per-residue (Å²): 102,53,26,40,37,17,57,19,58,44,63,51,71,29,98,91,40,64,38,58,39,32,40,3,28,29,35,21,39,78,82,42,41,62,28,31,39,37,35,36,33,17,24,51,89,84,48,76,72,46,70,69,54,23,68,53,43,67,54,50,57,81,40,19,69,76,22,49,40,65,71,58,50,52,51,29,50,51,36,46,54,55,90,57,51,62,36,32,39,23,63,46,59,63,45,59,51,50,51,52,50,45,36,60,76,65,65,64,76,56,63,68,59,55,61,65,64,36,69,90,37,53,41,45,44,37,57,51,51,25,61,73,66,67,48,94,60,81,64,53,70,70,55,48,33,56,34,67,70,46,81,79,52,83,48,73,55,22,18,41,31,42,13,48,43,49,44,53,51,48,29,54,44,72,75,31,80,78,67,73,70,57,76,73,71,65,75,74,64,72,82,69,78,76,76,75,74,66,68,65,66,70,64,65,70,72,77,76,82,122,82,39,34,35,42,19,61,19,65,47,65,31,74,48,99,83,36,63,38,56,36,31,39,5,27,24,32,23,31,80,82,41,40,62,29,30,37,37,34,37,32,16,24,50,90,83,48,68,74,46,71,70,54,24,68,55,44,68,55,51,54,81,39,20,68,75,22,49,41,63,72,59,49,52,52,29,51,50,36,46,54,56,88,58,62,63,40,35,38,24,62,46,59,62,46,57,49,48,52,52,51,42,36,58,76,66,65,63,76,58,64,68,59,55,62,64,64,36,68,90,36,54,40,45,43,36,58,52,50,25,61,75,66,68,48,95,58,81,63,53,69,68,54,48,32,56,32,68,70,45,81,79,54,83,48,73,63,23,18,41,30,45,16,47,43,47,44,53,50,48,30,54,44,72,76,32,80,80,68,75,70,57,76,73,73,66,74,75,65,72,80,70,80,77,77,74,77,70,70,67,68,73,66,67,73,71,77,74,81,121

=== Feature glossary ===
A reading guide for the features in this record.

Start from the sequence.

  · This is the polypeptide sequence — one letter per residue, N-terminus first. Length ranges from a few dozen residues for small domains to over a thousand for large multi-domain proteins.

Fold it, and you get atomic coordinates and the backbone conformation that goes with them.

  · Structure coordinates are given as an mmCIF _atom_site loop: one row per atom with element, residue name, chain id, sequence number, and x/y/z position in Å. Only the four main-chain atoms per residue are included here; side chains are omitted to keep the record compact.

  · Backbone dihedral angles. Every residue except chain termini has a φ (preceding-C → N → Cα → C) and a ψ (N → Cα → C → next-N). They are reported in degrees following the IUPAC sign convention. Secondary structure is essentially a statement about which (φ, ψ) basin each residue occupies.

  · The SS8 string is DSSP's per-residue secondary-structure call. α-helix (H) means an i→i+4 H-bond ladder; β-strand (E) means the residue participates in a β-sheet; 3₁₀ (G) and π (I) are tighter and wider helices; T/S are turns/bends; '-' is loop.

  · SS3 is a coarse helix/strand/coil call (letters a/b/c) made by the P-SEA algorithm from inter-Cα distances and dihedrals. It is less detailed than DSSP but needs only Cα positions.

Summarize the fold with a handful of shape descriptors and a per-residue structural alphabet.

  · Radius of gyration (Rg) is the root-mean-square distance of Cα atoms from their centroid — a single number for overall size and compactness. A globular domain of N residues has Rg ≈ 2.2·N^0.38 Å; an extended or disordered chain has a much larger Rg. The Cα contact count is the number of residue pairs whose Cα atoms are within 8 Å and are more than four positions apart in sequence — a standard proxy for tertiary packing density. The bounding box is the smallest axis-aligned box enclosing all Cα atoms.

  · The Foldseek 3Di string encodes local tertiary geometry as a 20-letter alphabet — one character per residue — derived from the relative positions of nearby Cα atoms. Unlike the amino-acid sequence, 3Di is a direct function of the 3D structure, so two proteins with the same fold have similar 3Di strings even at low sequence identity.

  · Solvent-accessible surface area (SASA) is the area in Å² traced out by the centre of a 1.4 Å probe sphere (a water molecule) rolled over the protein's van der Waals surface (Shrake–Rupley / Lee–Richards construction). Buried residues have near-zero SASA; fully exposed residues can exceed 200 Å². The total SASA scales roughly with the number of surface residues.

Ask how reliable the model is.

  · pLDDT (predicted Local Distance Difference Test) is AlphaFold's per-residue confidence score, ranging from 0 to 100. Values above 90 indicate high confidence (typically well-packed cores); 70–90 is confident; 50–70 low confidence; below 50 usually means the region is disordered or the prediction is unreliable there. AlphaFold stores pLDDT in the mmCIF B-factor column.

  · B-factor (Debye–Waller factor) reflects atomic displacement in the crystal lattice. It is an experimental observable (units Å²), not a prediction; low values mean the atom is pinned down, high values mean it moves or is heterogeneous across the crystal.

  · Predicted Aligned Error (PAE) is an AlphaFold confidence matrix: entry (i, j) is the expected error in the position of residue j, in ångströms, when the prediction is superimposed on the true structure at residue i. Low PAE within a block of residues means that block is internally rigid and well-predicted; high PAE between two blocks means their relative placement is uncertain even if each block individually is confident.

Place it in context: what it resembles, what it is annotated as, and how it looks.

  · Nearest PDB neighbors are the top structural matches found by Foldseek when searching this structure against the entire Protein Data Bank. Each hit reports a TM-score (0 to 1; >0.5 almost always implies the same fold) and an E-value. These are *structural* homologs — they may share no detectable sequence similarity.

  · Functional annotations link the protein to curated databases. InterPro entries identify conserved domains and families by matching the sequence against member-database signatures (Pfam, PROSITE, CDD, …). Gene Ontology (GO) terms describe molecular function, biological process, and cellular component in a controlled vocabulary. CATH places the structure in a hierarchical fold classification (Class/Architecture/Topology/Homologous-superfamily). The organism is the source species.

  · Three diagnostic plots accompany the record. The Cα contact map visualizes the tertiary structure as a 2D adjacency matrix (8 Å cutoff, sequence-local contacts suppressed). The Ramachandran plot shows the distribution of backbone (φ, ψ) torsions, with points in the α and β basins reflecting secondary structure content. The PAE plot shows AlphaFold's inter-residue confidence as a color matrix.

  · Six rendered views show the 3D structure from the faces of a cube — i.e. along ±x, ±y, ±z. Rendering representation is drawn randomly per protein from cartoon (secondary-structure ribbons), sticks (backbone bonds), or molecular surface; coloring is either N→C rainbow (blue at the N-terminus through red at the C-terminus) or one color per chain.